Protein AF-0000000087407878 (afdb_homodimer)

Sequence (492 aa):
MLLAEFKKKALRLIDEELKVLDFSFGLPYTYVLIEGKRGKALGVAMTLPEEIQRFDNSIEEPALEAFIEKADSLNVIERSLGLAAINAVSQYYIDLGSAKWIDAVELLDGDIEKVAVIGNMPPIVRALRERGFKLYVFERNPKLWDRETLSDSLEYWLLPEVDAVMASASCMINGTLDMLLDRAKNARIFLLTGPTGQVLPEFLQGTGVTHVASMKVVNIERAILQLKLGCFKGFSDESRKYVLEIMLLAEFKKKALRLIDEELKVLDFSFGLPYTYVLIEGKRGKALGVAMTLPEEIQRFDNSIEEPALEAFIEKADSLNVIERSLGLAAINAVSQYYIDLGSAKWIDAVELLDGDIEKVAVIGNMPPIVRALRERGFKLYVFERNPKLWDRETLSDSLEYWLLPEVDAVMASASCMINGTLDMLLDRAKNARIFLLTGPTGQVLPEFLQGTGVTHVASMKVVNIERAILQLKLGCFKGFSDESRKYVLEI

Solvent-accessible surface area (backbone atoms only — not comparable to full-atom values): 25394 Å² total; per-residue (Å²): 107,69,46,53,54,46,34,54,56,46,61,70,70,60,57,92,64,54,41,58,77,47,65,33,32,28,31,59,32,20,37,23,30,33,36,40,96,91,44,71,22,66,7,34,15,58,59,58,71,90,65,53,84,64,55,53,57,89,76,86,60,92,40,57,67,57,30,28,73,24,30,61,44,90,48,48,60,40,16,28,49,4,43,3,37,42,12,11,55,19,52,62,66,58,78,68,83,76,45,38,82,63,62,74,72,69,72,62,55,89,87,55,52,34,36,34,30,40,49,71,46,63,75,59,54,51,54,42,48,75,72,65,46,46,76,46,35,22,34,79,55,71,91,66,55,57,97,71,46,37,58,52,79,51,45,72,72,49,33,52,73,23,35,28,38,45,29,43,25,52,32,64,68,76,65,43,45,64,59,50,44,63,35,30,66,66,24,80,37,27,30,30,27,42,56,40,30,32,54,41,54,78,73,39,57,93,64,66,52,37,30,34,30,20,48,47,69,69,41,58,73,59,24,51,50,21,21,44,56,22,16,44,65,55,28,53,70,27,34,45,65,34,28,36,78,80,108,70,46,52,54,46,32,55,56,44,60,70,70,59,57,92,64,53,40,58,76,47,66,33,31,29,32,56,32,20,37,23,31,34,36,42,95,91,42,72,22,65,7,34,15,57,58,60,72,89,65,52,86,64,55,53,61,88,76,85,60,90,39,57,66,57,30,26,72,25,28,63,43,91,48,48,60,40,16,29,50,4,44,2,36,42,12,12,54,19,51,61,66,57,78,67,84,79,45,38,82,63,61,75,72,71,72,62,54,90,87,55,50,34,36,34,31,39,50,73,46,62,74,60,54,52,54,42,48,75,70,66,46,47,75,46,35,22,34,79,54,71,90,67,55,56,96,72,48,37,57,52,81,50,44,72,71,49,34,52,73,22,34,26,36,44,29,42,26,52,32,63,68,76,64,42,45,64,58,51,46,64,35,30,65,65,25,79,38,28,32,31,26,43,56,40,30,32,56,40,54,78,72,38,57,91,64,66,50,37,31,34,31,21,49,46,70,69,42,58,69,59,24,52,50,20,21,44,56,22,16,44,67,54,26,53,70,28,34,45,66,34,28,38,77,80

Nearest PDB structures (foldseek):
  3npg-assembly1_D  TM=9.832E-01  e=7.902E-41  Pyrococcus horikoshii
  3npg-assembly1_B  TM=9.834E-01  e=1.257E-39  Pyrococcus horikoshii
  3l5o-assembly3_A  TM=8.062E-01  e=1.512E-14  Desulfitobacterium hafniense DCB-2
  3l5o-assembly3_B  TM=7.695E-01  e=6.918E-15  Desulfitobacterium hafniense DCB-2
  7upn-assembly1_F  TM=4.674E-01  e=5.721E+00  Visna-maedi virus

InterPro domains:
  IPR007161 Putative heavy-metal chelation domain [PF04016] (109-237)
  IPR025251 Domain of unknown function DUF4213 [PF13938] (11-90)

Foldseek 3Di:
DLLVLLLVVLVVLDDPFKWWDDWDAFAQWTWTWIAGPQGIFIFIAGDDPVLAPDDDDPQDDPTLNSLLVQCVPPHLVSVRSNLNSLLRSLLSPADCPVWDQDDPLVVDDDVFAEEEEAADDPVSVVVCVVVPHHYAYEHCDPVRDDPRYDHPVCLQPCLCPGQEYEYALNCSSVVCLLVNQVSNVNHPAYEYEEASQSHHPVSCPPSNHFKYKHKGFQPPVQLVVCRNVNHPVSNVVRIGIIMDTD/DLLVLLLVVLVVLDDPFKWWDDWDAFAQWTWTWIAGPQGIFIFIAGDDPVLAPDDDDPQDDPTLNSLLVQCVPPHLVSVRSNLNSLLRSLLSPADCPVWDQDDPLVVDDDVFAEEEEAADDPVSVVVCVVVPHHYAYEHCDPVRDDPRYDHPVCLQPCLCPGQEYEYALNCSSVVCLLVSQVSNVNHPAYEYEEASQSHHPVSCPPSNHFKYKHKGFQPPVQLVVCRNVNHPVSNVVRIGITMDTD

Secondary structure (DSSP, 8-state):
-HHHHHHHHHHHH--TT-EEEEEEE-SSEEEEEEEETTEEEEEEEE--GGG---S-----S--HHHHHHTTT-SSHHHHHHHHHHHHHHHHHH---TT-B-S-GGGG--TT--EEEEES--HHHHHHHHHTT-EEEEE-S-GGG--TTEE-GGGHHHHGGG-SEEEEEGGGGTTT-HHHHHHHTTT-SEEEEESTT--S-HHHHTTSS--EEEEEEES-HHHHHHHHHTT-HHHHHHTEEEEEEE-/-HHHHHHHHHHHH--TT-EEEEEEE-SSEEEEEEEETTEEEEEEEE--GGG---S-----S--HHHHHHTTT-SSHHHHHHHHHHHHHHHHHH---TT-B-S-GGGG--TT--EEEEES--HHHHHHHHHTT-EEEEE-S-GGG--TTEE-GGGHHHHGGG-SEEEEEGGGGTTT-HHHHHHHTTT-SEEEEESTT--S-HHHHTTSS--EEEEEEES-HHHHHHHHHTT-HHHHHHTEEEEEEE-

Radius of gyration: 24.14 Å; Cα contacts (8 Å, |Δi|>4): 1079; chains: 2; bounding box: 49×65×56 Å

Organism: NCBI:txid2598455

pLDDT: mean 95.2, std 3.76, range [79.69, 98.88]

Structure (mmCIF, N/CA/C/O backbone):
data_AF-0000000087407878-model_v1
#
loop_
_entity.id
_entity.type
_entity.pdbx_description
1 polymer 'Heavy-metal chelation domain-containing protein'
#
loop_
_atom_site.group_PDB
_atom_site.id
_atom_site.type_symbol
_atom_site.label_atom_id
_atom_site.label_alt_id
_atom_site.label_comp_id
_atom_site.label_asym_id
_atom_site.label_entity_id
_atom_site.label_seq_id
_atom_site.pdbx_PDB_ins_code
_atom_site.Cartn_x
_atom_site.Cartn_y
_atom_site.Cartn_z
_atom_site.occupancy
_atom_site.B_iso_or_equiv
_atom_site.auth_seq_id
_atom_site.auth_comp_id
_atom_site.auth_asym_id
_atom_site.auth_atom_id
_atom_site.pdbx_PDB_model_num
ATOM 1 N N . MET A 1 1 ? -3.871 -25.516 4.742 1 85.31 1 MET A N 1
ATOM 2 C CA . MET A 1 1 ? -3.701 -24.406 3.814 1 85.31 1 MET A CA 1
ATOM 3 C C . MET A 1 1 ? -2.42 -24.562 3.002 1 85.31 1 MET A C 1
ATOM 5 O O . MET A 1 1 ? -1.361 -24.859 3.559 1 85.31 1 MET A O 1
ATOM 9 N N . LEU A 1 2 ? -2.502 -24.531 1.764 1 93.56 2 LEU A N 1
ATOM 10 C CA . LEU A 1 2 ? -1.379 -24.734 0.852 1 93.56 2 LEU A CA 1
ATOM 11 C C . LEU A 1 2 ? -0.201 -23.844 1.241 1 93.56 2 LEU A C 1
ATOM 13 O O . LEU A 1 2 ? 0.955 -24.25 1.138 1 93.56 2 LEU A O 1
ATOM 17 N N . LEU A 1 3 ? -0.493 -22.688 1.82 1 95.5 3 LEU A N 1
ATOM 18 C CA . LEU A 1 3 ? 0.581 -21.766 2.193 1 95.5 3 LEU A CA 1
ATOM 19 C C . LEU A 1 3 ? 1.396 -22.344 3.354 1 95.5 3 LEU A C 1
ATOM 21 O O . LEU A 1 3 ? 2.596 -22.078 3.459 1 95.5 3 LEU A O 1
ATOM 25 N N . ALA A 1 4 ? 0.719 -23.078 4.203 1 96.56 4 ALA A N 1
ATOM 26 C CA . ALA A 1 4 ? 1.452 -23.75 5.273 1 96.56 4 ALA A CA 1
ATOM 27 C C . ALA A 1 4 ? 2.451 -24.766 4.707 1 96.56 4 ALA A C 1
ATOM 29 O O . ALA A 1 4 ? 3.557 -24.906 5.23 1 96.56 4 ALA A O 1
ATOM 30 N N . GLU A 1 5 ? 2.045 -25.438 3.678 1 97.19 5 GLU A N 1
ATOM 31 C CA . GLU A 1 5 ? 2.928 -26.391 3.02 1 97.19 5 GLU A CA 1
ATOM 32 C C . GLU A 1 5 ? 4.074 -25.688 2.301 1 97.19 5 GLU A C 1
ATOM 34 O O . GLU A 1 5 ? 5.215 -26.156 2.332 1 97.19 5 GLU A O 1
ATOM 39 N N . PHE A 1 6 ? 3.777 -24.609 1.621 1 98.12 6 PHE A N 1
ATOM 40 C CA . PHE A 1 6 ? 4.812 -23.844 0.948 1 98.12 6 PHE A CA 1
ATOM 41 C C . PHE A 1 6 ? 5.848 -23.328 1.947 1 98.12 6 PHE A C 1
ATOM 43 O O . PHE A 1 6 ? 7.047 -23.344 1.663 1 98.12 6 PHE A O 1
ATOM 50 N N . LYS A 1 7 ? 5.32 -22.875 3.105 1 98 7 LYS A N 1
ATOM 51 C CA . LYS A 1 7 ? 6.172 -22.422 4.203 1 98 7 LYS A CA 1
ATOM 52 C C . LYS A 1 7 ? 7.164 -23.516 4.605 1 98 7 LYS A C 1
ATOM 54 O O . LYS A 1 7 ? 8.367 -23.266 4.691 1 98 7 LYS A O 1
ATOM 59 N N . LYS A 1 8 ? 6.691 -24.703 4.82 1 98.06 8 LYS A N 1
ATOM 60 C CA . LYS A 1 8 ? 7.539 -25.812 5.223 1 98.06 8 LYS A CA 1
ATOM 61 C C . LYS A 1 8 ? 8.57 -26.141 4.145 1 98.06 8 LYS A C 1
ATOM 63 O O . LYS A 1 8 ? 9.75 -26.344 4.445 1 98.06 8 LYS A O 1
ATOM 68 N N . LYS A 1 9 ? 8.172 -26.188 2.941 1 98.19 9 LYS A N 1
ATOM 69 C CA . LYS A 1 9 ? 9.062 -26.516 1.832 1 98.19 9 LYS A CA 1
ATOM 70 C C . LYS A 1 9 ? 10.141 -25.438 1.659 1 98.19 9 LYS A C 1
ATOM 72 O O . LYS A 1 9 ? 11.305 -25.766 1.43 1 98.19 9 LYS A O 1
ATOM 77 N N . ALA A 1 10 ? 9.727 -24.188 1.765 1 98.38 10 ALA A N 1
ATOM 78 C CA . ALA A 1 10 ? 10.68 -23.094 1.621 1 98.38 10 ALA A CA 1
ATOM 79 C C . ALA A 1 10 ? 11.711 -23.125 2.746 1 98.38 10 ALA A C 1
ATOM 81 O O . ALA A 1 10 ? 12.898 -22.891 2.514 1 98.38 10 ALA A O 1
ATOM 82 N N . LEU A 1 11 ? 11.258 -23.375 3.975 1 98.06 11 LEU A N 1
ATOM 83 C CA . LEU A 1 11 ? 12.148 -23.406 5.125 1 98.06 11 LEU A CA 1
ATOM 84 C C . LEU A 1 11 ? 13.211 -24.484 4.965 1 98.06 11 LEU A C 1
ATOM 86 O O . LEU A 1 11 ? 14.336 -24.344 5.445 1 98.06 11 LEU A O 1
ATOM 90 N N . ARG A 1 12 ? 12.891 -25.531 4.203 1 97.5 12 ARG A N 1
ATOM 91 C CA . ARG A 1 12 ? 13.828 -26.625 3.98 1 97.5 12 ARG A CA 1
ATOM 92 C C . ARG A 1 12 ? 14.891 -26.234 2.961 1 97.5 12 ARG A C 1
ATOM 94 O O . ARG A 1 12 ? 15.969 -26.844 2.916 1 97.5 12 ARG A O 1
ATOM 101 N N . LEU A 1 13 ? 14.602 -25.266 2.211 1 96.94 13 LEU A N 1
ATOM 102 C CA . LEU A 1 13 ? 15.5 -24.891 1.122 1 96.94 13 LEU A CA 1
ATOM 103 C C . LEU A 1 13 ? 16.5 -23.828 1.578 1 96.94 13 LEU A C 1
ATOM 105 O O . LEU A 1 13 ? 17.5 -23.594 0.903 1 96.94 13 LEU A O 1
ATOM 109 N N . ILE A 1 14 ? 16.219 -23.172 2.689 1 96.12 14 ILE A N 1
ATOM 110 C CA . ILE A 1 14 ? 17.062 -22.031 3.033 1 96.12 14 ILE A CA 1
ATOM 111 C C . ILE A 1 14 ? 18.172 -22.469 3.986 1 96.12 14 ILE A C 1
ATOM 113 O O . ILE A 1 14 ? 18.016 -23.453 4.723 1 96.12 14 ILE A O 1
ATOM 117 N N . ASP A 1 15 ? 19.312 -21.875 3.844 1 90.5 15 ASP A N 1
ATOM 118 C CA . ASP A 1 15 ? 20.438 -22.078 4.758 1 90.5 15 ASP A CA 1
ATOM 119 C C . ASP A 1 15 ? 21 -20.734 5.238 1 90.5 15 ASP A C 1
ATOM 121 O O . ASP A 1 15 ? 20.422 -19.688 4.977 1 90.5 15 ASP A O 1
ATOM 125 N N . GLU A 1 16 ? 22.047 -20.781 5.996 1 86.5 16 GLU A N 1
ATOM 126 C CA . GLU A 1 16 ? 22.594 -19.594 6.652 1 86.5 16 GLU A CA 1
ATOM 127 C C . GLU A 1 16 ? 23.234 -18.656 5.641 1 86.5 16 GLU A C 1
ATOM 129 O O . GLU A 1 16 ? 23.516 -17.484 5.953 1 86.5 16 GLU A O 1
ATOM 134 N N . GLU A 1 17 ? 23.344 -19.188 4.469 1 91.38 17 GLU A N 1
ATOM 135 C CA . GLU A 1 17 ? 24.031 -18.375 3.473 1 91.38 17 GLU A CA 1
ATOM 136 C C . GLU A 1 17 ? 23.062 -17.422 2.775 1 91.38 17 GLU A C 1
ATOM 138 O O . GLU A 1 17 ? 23.484 -16.453 2.137 1 91.38 17 GLU A O 1
ATOM 143 N N . LEU A 1 18 ? 21.844 -17.703 2.828 1 95.94 18 LEU A N 1
ATOM 144 C CA . LEU A 1 18 ? 20.844 -16.828 2.229 1 95.94 18 LEU A CA 1
ATOM 145 C C . LEU A 1 18 ? 20.438 -15.719 3.197 1 95.94 18 LEU A C 1
ATOM 147 O O . LEU A 1 18 ? 20 -16 4.316 1 95.94 18 LEU A O 1
ATOM 151 N N . LYS A 1 1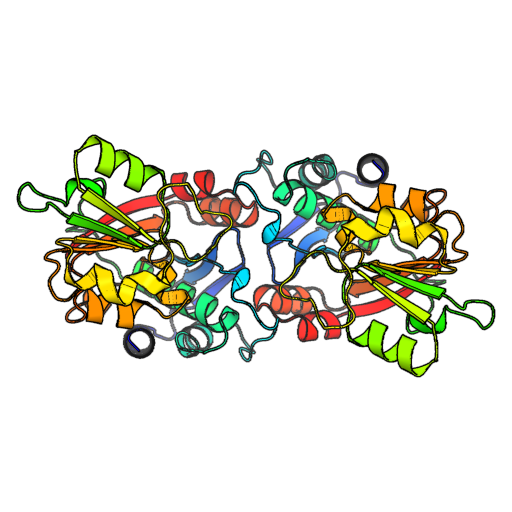9 ? 20.609 -14.469 2.775 1 97 19 LYS A N 1
ATOM 152 C CA . LYS A 1 19 ? 20.297 -13.336 3.641 1 97 19 LYS A CA 1
ATOM 153 C C . LYS A 1 19 ? 19.375 -12.344 2.938 1 97 19 LYS A C 1
ATOM 155 O O . LYS A 1 19 ? 19.453 -12.18 1.718 1 97 19 LYS A O 1
ATOM 160 N N . VAL A 1 20 ? 18.578 -11.68 3.709 1 98.31 20 VAL A N 1
ATOM 161 C CA . VAL A 1 20 ? 17.734 -10.609 3.191 1 98.31 20 VAL A CA 1
ATOM 162 C C . VAL A 1 20 ? 18.562 -9.336 3.014 1 98.31 20 VAL A C 1
ATOM 164 O O . VAL A 1 20 ? 19.203 -8.867 3.957 1 98.31 20 VAL A O 1
ATOM 167 N N . LEU A 1 21 ? 18.562 -8.781 1.853 1 97.94 21 LEU A N 1
ATOM 168 C CA . LEU A 1 21 ? 19.312 -7.562 1.557 1 97.94 21 LEU A CA 1
ATOM 169 C C . LEU A 1 21 ? 18.406 -6.34 1.649 1 97.94 21 LEU A C 1
ATOM 171 O O . LEU A 1 21 ? 18.859 -5.246 1.987 1 97.94 21 LEU A O 1
ATOM 175 N N . ASP A 1 22 ? 17.219 -6.496 1.256 1 97.69 22 ASP A N 1
ATOM 176 C CA . ASP A 1 22 ? 16.25 -5.41 1.216 1 97.69 22 ASP A CA 1
ATOM 177 C C . ASP A 1 22 ? 14.82 -5.949 1.168 1 97.69 22 ASP A C 1
ATOM 179 O O . ASP A 1 22 ? 14.602 -7.09 0.76 1 97.69 22 ASP A O 1
ATOM 183 N N . PHE A 1 23 ? 13.953 -5.246 1.677 1 98.25 23 PHE A N 1
ATOM 184 C CA . PHE A 1 23 ? 12.531 -5.551 1.581 1 98.25 23 PHE A CA 1
ATOM 185 C C . PHE A 1 23 ? 11.695 -4.297 1.801 1 98.25 23 PHE A C 1
ATOM 187 O O . PHE A 1 23 ? 12.164 -3.324 2.391 1 98.25 23 PHE A O 1
ATOM 194 N N . SER A 1 24 ? 10.492 -4.238 1.286 1 97.12 24 SER A N 1
ATOM 195 C CA . SER A 1 24 ? 9.555 -3.154 1.529 1 97.12 24 SER A CA 1
ATOM 196 C C . SER A 1 24 ? 8.219 -3.418 0.839 1 97.12 24 SER A C 1
ATOM 198 O O . SER A 1 24 ? 8.016 -4.48 0.246 1 97.12 24 SER A O 1
ATOM 200 N N . PHE A 1 25 ? 7.418 -2.418 1.151 1 94.38 25 PHE A N 1
ATOM 201 C CA . PHE A 1 25 ? 6.191 -2.365 0.364 1 94.38 25 PHE A CA 1
ATOM 202 C C . PHE A 1 25 ? 6.371 -1.462 -0.852 1 94.38 25 PHE A C 1
ATOM 204 O O . PHE A 1 25 ? 6.867 -0.339 -0.731 1 94.38 25 PHE A O 1
ATOM 211 N N . GLY A 1 26 ? 6.316 -2.004 -2.061 1 93.31 26 GLY A N 1
ATOM 212 C CA . GLY A 1 26 ? 6.16 -1.257 -3.299 1 93.31 26 GLY A CA 1
ATOM 213 C C . GLY A 1 26 ? 4.723 -1.201 -3.785 1 93.31 26 GLY A C 1
ATOM 214 O O . GLY A 1 26 ? 3.797 -1.515 -3.037 1 93.31 26 GLY A O 1
ATOM 215 N N . LEU A 1 27 ? 4.566 -0.52 -4.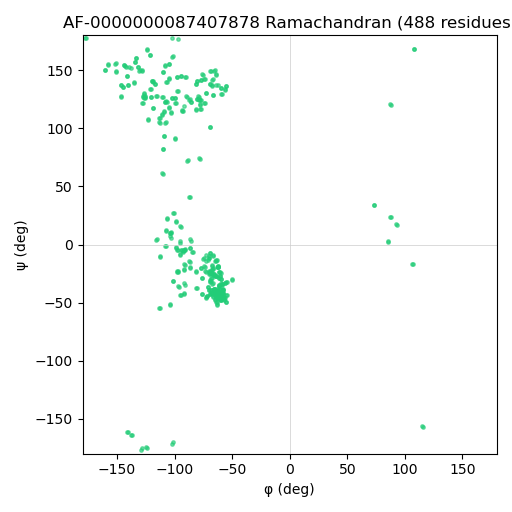812 1 93.94 27 LEU A N 1
ATOM 216 C CA . LEU A 1 27 ? 3.266 -0.517 -5.469 1 93.94 27 LEU A CA 1
ATOM 217 C C . LEU A 1 27 ? 3.375 -1.055 -6.895 1 93.94 27 LEU A C 1
ATOM 219 O O . LEU A 1 27 ? 4.227 -0.608 -7.668 1 93.94 27 LEU A O 1
ATOM 223 N N . PRO A 1 28 ? 2.676 -2.182 -7.133 1 95.94 28 PRO A N 1
ATOM 224 C CA . PRO A 1 28 ? 1.644 -2.762 -6.273 1 95.94 28 PRO A CA 1
ATOM 225 C C . PRO A 1 28 ? 2.141 -3.975 -5.492 1 95.94 28 PRO A C 1
ATOM 227 O O . PRO A 1 28 ? 1.353 -4.648 -4.824 1 95.94 28 PRO A O 1
ATOM 230 N N . TYR A 1 29 ? 3.449 -4.207 -5.539 1 97.81 29 TYR A N 1
ATOM 231 C CA . TYR A 1 29 ? 3.922 -5.453 -4.949 1 97.81 29 TYR A CA 1
ATOM 232 C C . TYR A 1 29 ? 4.844 -5.18 -3.766 1 97.81 29 TYR A C 1
ATOM 234 O O . TYR A 1 29 ? 5.672 -4.27 -3.814 1 97.81 29 TYR A O 1
ATOM 242 N N . THR A 1 30 ? 4.648 -5.969 -2.74 1 98.19 30 THR A N 1
ATOM 243 C CA . THR A 1 30 ? 5.652 -6.176 -1.703 1 98.19 30 THR A CA 1
ATOM 244 C C . THR A 1 30 ? 6.84 -6.965 -2.25 1 98.19 30 THR A C 1
ATOM 246 O O . THR A 1 30 ? 6.664 -7.902 -3.027 1 98.19 30 THR A O 1
ATOM 249 N N . TYR A 1 31 ? 8.086 -6.535 -1.861 1 98.62 31 TYR A N 1
ATOM 250 C CA . TYR A 1 31 ? 9.219 -7.281 -2.395 1 98.62 31 TYR A CA 1
ATOM 251 C C . TYR A 1 31 ? 10.195 -7.664 -1.285 1 98.62 31 TYR A C 1
ATOM 253 O O . TYR A 1 31 ? 10.258 -6.992 -0.253 1 98.62 31 TYR A O 1
ATOM 261 N N . VAL A 1 32 ? 10.859 -8.75 -1.436 1 98.75 32 VAL A N 1
ATOM 262 C CA . VAL A 1 32 ? 11.977 -9.219 -0.626 1 98.75 32 VAL A CA 1
ATOM 263 C C . VAL A 1 32 ? 13.156 -9.57 -1.53 1 98.75 32 VAL A C 1
ATOM 265 O O . VAL A 1 32 ? 13.008 -10.328 -2.492 1 98.75 32 VAL A O 1
ATOM 268 N N . LEU A 1 33 ? 14.266 -8.945 -1.312 1 98.81 33 LEU A N 1
ATOM 269 C CA . LEU A 1 33 ? 15.508 -9.227 -2.023 1 98.81 33 LEU A CA 1
ATOM 270 C C . LEU A 1 33 ? 16.453 -10.062 -1.164 1 98.81 33 LEU A C 1
ATOM 272 O O . LEU A 1 33 ? 16.766 -9.688 -0.03 1 98.81 33 LEU A O 1
ATOM 276 N N . ILE A 1 34 ? 16.906 -11.18 -1.69 1 98.62 34 ILE A N 1
ATOM 277 C CA . ILE A 1 34 ? 17.828 -12.031 -0.944 1 98.62 34 ILE A CA 1
ATOM 278 C C . ILE A 1 34 ? 19.125 -12.203 -1.738 1 98.62 34 ILE A C 1
ATOM 280 O O . ILE A 1 34 ? 19.172 -11.906 -2.934 1 98.62 34 ILE A O 1
ATOM 284 N N . GLU A 1 35 ? 20.125 -12.625 -1.062 1 98.44 35 GLU A N 1
ATOM 285 C CA . GLU A 1 35 ? 21.406 -12.914 -1.674 1 98.44 35 GLU A CA 1
ATOM 286 C C . GLU A 1 35 ? 22.047 -14.172 -1.074 1 98.44 35 GLU A C 1
ATOM 288 O O . GLU A 1 35 ? 21.953 -14.391 0.135 1 98.44 35 GLU A O 1
ATOM 293 N N . GLY A 1 36 ? 22.609 -15 -1.918 1 97 36 GLY A N 1
ATOM 294 C CA . GLY A 1 36 ? 23.391 -16.172 -1.548 1 97 36 GLY A CA 1
ATOM 295 C C . GLY A 1 36 ? 24.594 -16.391 -2.432 1 97 36 GLY A C 1
ATOM 296 O O . GLY A 1 36 ? 25.094 -15.445 -3.053 1 97 36 GLY A O 1
ATOM 297 N N . LYS A 1 37 ? 25.125 -17.562 -2.441 1 95.62 37 LYS A N 1
ATOM 298 C CA . LYS A 1 37 ? 26.328 -17.891 -3.18 1 95.62 37 LYS A CA 1
ATOM 299 C C . LYS A 1 37 ? 26.109 -17.781 -4.688 1 95.62 37 LYS A C 1
ATOM 301 O O . LYS A 1 37 ? 27.031 -17.469 -5.441 1 95.62 37 LYS A O 1
ATOM 306 N N . ARG A 1 38 ? 24.875 -17.953 -5.078 1 93.88 38 ARG A N 1
ATOM 307 C CA . ARG A 1 38 ? 24.562 -17.984 -6.504 1 93.88 38 ARG A CA 1
ATOM 308 C C . ARG A 1 38 ? 24.109 -16.609 -6.996 1 93.88 38 ARG A C 1
ATOM 310 O O . ARG A 1 38 ? 23.766 -16.453 -8.172 1 93.88 38 ARG A O 1
ATOM 317 N N . GLY A 1 39 ? 24.141 -15.648 -6.094 1 96.56 39 GLY A N 1
ATOM 318 C CA . GLY A 1 39 ? 23.734 -14.312 -6.488 1 96.56 39 GLY A CA 1
ATOM 319 C C . GLY A 1 39 ? 22.484 -13.836 -5.77 1 96.56 39 GLY A C 1
ATOM 320 O O . GLY A 1 39 ? 22.219 -14.227 -4.629 1 96.56 39 GLY A O 1
ATOM 321 N N . LYS A 1 40 ? 21.797 -12.859 -6.441 1 98.12 40 LYS A N 1
ATOM 322 C CA . LYS A 1 40 ? 20.609 -12.234 -5.84 1 98.12 40 LYS A CA 1
ATOM 323 C C . LYS A 1 40 ? 19.328 -12.742 -6.492 1 98.12 40 LYS A C 1
ATOM 325 O O . LYS A 1 40 ? 19.344 -13.188 -7.641 1 98.12 40 LYS A O 1
ATOM 330 N N . ALA A 1 41 ? 18.266 -12.672 -5.773 1 98.19 41 ALA A N 1
ATOM 331 C CA . ALA A 1 41 ? 16.938 -12.984 -6.289 1 98.19 41 ALA A CA 1
ATOM 332 C C . ALA A 1 41 ? 15.867 -12.109 -5.629 1 98.19 41 ALA A C 1
ATOM 334 O O . ALA A 1 41 ? 15.922 -11.859 -4.422 1 98.19 41 ALA A O 1
ATOM 335 N N . LEU A 1 42 ? 14.984 -11.656 -6.43 1 98.75 42 LEU A N 1
ATOM 336 C CA . LEU A 1 42 ? 13.891 -10.805 -5.969 1 98.75 42 LEU A CA 1
ATOM 337 C C . LEU A 1 42 ? 12.562 -11.562 -6.004 1 98.75 42 LEU A C 1
ATOM 339 O O . LEU A 1 42 ? 12.195 -12.141 -7.031 1 98.75 42 LEU A O 1
ATOM 343 N N . GLY A 1 43 ? 11.938 -11.633 -4.848 1 98.75 43 GLY A N 1
ATOM 344 C CA . GLY A 1 43 ? 10.57 -12.125 -4.773 1 98.75 43 GLY A CA 1
ATOM 345 C C . GLY A 1 43 ? 9.547 -11.023 -4.562 1 98.75 43 GLY A C 1
ATOM 346 O O . GLY A 1 43 ? 9.805 -10.07 -3.824 1 98.75 43 GLY A O 1
ATOM 347 N N . VAL A 1 44 ? 8.344 -11.18 -5.223 1 98.75 44 VAL A N 1
ATOM 348 C CA . VAL A 1 44 ? 7.301 -10.172 -5.055 1 98.75 44 VAL A CA 1
ATOM 349 C C . VAL A 1 44 ? 5.973 -10.85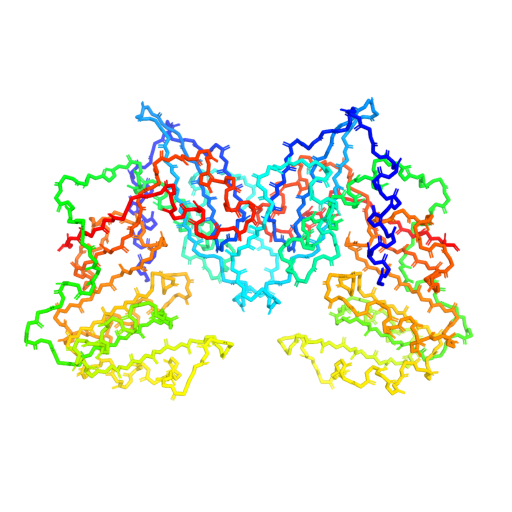9 -4.75 1 98.75 44 VAL A C 1
ATOM 351 O O . VAL A 1 44 ? 5.77 -12.023 -5.105 1 98.75 44 VAL A O 1
ATOM 354 N N . ALA A 1 45 ? 5.137 -10.18 -4.074 1 98.62 45 ALA A N 1
ATOM 355 C CA . ALA A 1 45 ? 3.748 -10.539 -3.783 1 98.62 45 ALA A CA 1
ATOM 356 C C . ALA A 1 45 ? 2.859 -9.297 -3.752 1 98.62 45 ALA A C 1
ATOM 358 O O . ALA A 1 45 ? 3.248 -8.266 -3.203 1 98.62 45 ALA A O 1
ATOM 359 N N . MET A 1 46 ? 1.768 -9.453 -4.359 1 97.5 46 MET A N 1
ATOM 360 C CA . MET A 1 46 ? 0.89 -8.289 -4.43 1 97.5 46 MET A CA 1
ATOM 361 C C . MET A 1 46 ? 0.505 -7.816 -3.031 1 97.5 46 MET A C 1
ATOM 363 O O . MET A 1 46 ? 0.208 -8.633 -2.154 1 97.5 46 MET A O 1
ATOM 367 N N . THR A 1 47 ? 0.585 -6.492 -2.836 1 95.81 47 THR A N 1
ATOM 368 C CA . THR A 1 47 ? 0.053 -5.879 -1.625 1 95.81 47 THR A CA 1
ATOM 369 C C . THR A 1 47 ? -1.456 -5.688 -1.733 1 95.81 47 THR A C 1
ATOM 371 O O . THR A 1 47 ? -1.948 -5.137 -2.721 1 95.81 47 THR A O 1
ATOM 374 N N . LEU A 1 48 ? -2.244 -6.207 -0.787 1 93.44 48 LEU A N 1
ATOM 375 C CA . LEU A 1 48 ? -3.695 -6.059 -0.764 1 93.44 48 LEU A CA 1
ATOM 376 C C . LEU A 1 48 ? -4.129 -5.145 0.378 1 93.44 48 LEU A C 1
ATOM 378 O O . LEU A 1 48 ? -4.57 -5.621 1.426 1 93.44 48 LEU A O 1
ATOM 382 N N . PRO A 1 49 ? -4.051 -3.857 0.109 1 90.5 49 PRO A N 1
ATOM 383 C CA . PRO A 1 49 ? -4.332 -2.918 1.197 1 90.5 49 PRO A CA 1
ATOM 384 C C . PRO A 1 49 ? -5.754 -3.047 1.738 1 90.5 49 PRO A C 1
ATOM 386 O O . PRO A 1 49 ? -5.992 -2.799 2.924 1 90.5 49 PRO A O 1
ATOM 389 N N . GLU A 1 50 ? -6.68 -3.465 0.907 1 87.44 50 GLU A N 1
ATOM 390 C CA . GLU A 1 50 ? -8.078 -3.568 1.302 1 87.44 50 GLU A CA 1
ATOM 391 C C . GLU A 1 50 ? -8.281 -4.668 2.34 1 87.44 50 GLU A C 1
ATOM 393 O O . GLU A 1 50 ? -9.305 -4.703 3.027 1 87.44 50 GLU A O 1
ATOM 398 N N . GLU A 1 51 ? -7.285 -5.527 2.395 1 89.5 51 GLU A N 1
ATOM 399 C CA . GLU A 1 51 ? -7.391 -6.645 3.328 1 89.5 51 GLU A CA 1
ATOM 400 C C . GLU A 1 51 ? -6.715 -6.32 4.656 1 89.5 51 GLU A C 1
ATOM 402 O O . GLU A 1 51 ? -6.809 -7.094 5.613 1 89.5 51 GLU A O 1
ATOM 407 N N . ILE A 1 52 ? -6.102 -5.223 4.723 1 91.19 52 ILE A N 1
ATOM 408 C CA . ILE A 1 52 ? -5.379 -4.867 5.941 1 91.19 52 ILE A CA 1
ATOM 409 C C . ILE A 1 52 ? -6.363 -4.387 7.004 1 91.19 52 ILE A C 1
ATOM 411 O O . ILE A 1 52 ? -7.082 -3.406 6.797 1 91.19 52 ILE A O 1
ATOM 415 N N . GLN A 1 53 ? -6.379 -5.07 8.094 1 84 53 GLN A N 1
ATOM 416 C CA . GLN A 1 53 ? -7.266 -4.707 9.195 1 84 53 GLN A CA 1
ATOM 417 C C . GLN A 1 53 ? -6.566 -3.766 10.172 1 84 53 GLN A C 1
ATOM 419 O O . GLN A 1 53 ? -7.168 -2.809 10.656 1 84 53 GLN A O 1
ATOM 424 N N . ARG A 1 54 ? -5.336 -4.043 10.469 1 88.5 54 ARG A N 1
ATOM 425 C CA . ARG A 1 54 ? -4.496 -3.258 11.367 1 88.5 54 ARG A CA 1
ATOM 426 C C . ARG A 1 54 ? -3.066 -3.176 10.852 1 88.5 54 ARG A C 1
ATOM 428 O O . ARG A 1 54 ? -2.549 -4.141 10.289 1 88.5 54 ARG A O 1
ATOM 435 N N . PHE A 1 55 ? -2.543 -2.062 11.109 1 93.94 55 PHE A N 1
ATOM 436 C CA . PHE A 1 55 ? -1.147 -1.887 10.727 1 93.94 55 PHE A CA 1
ATOM 437 C C . PHE A 1 55 ? -0.217 -2.34 11.852 1 93.94 55 PHE A C 1
ATOM 439 O O . PHE A 1 55 ? 0.44 -1.516 12.484 1 93.94 55 PHE A O 1
ATOM 446 N N . ASP A 1 56 ? -0.156 -3.623 12.008 1 93.31 56 ASP A N 1
ATOM 447 C CA . ASP A 1 56 ? 0.694 -4.262 13.008 1 93.31 56 ASP A CA 1
ATOM 448 C C . ASP A 1 56 ? 1.262 -5.578 12.484 1 93.31 56 ASP A C 1
ATOM 450 O O . ASP A 1 56 ? 0.798 -6.105 11.477 1 93.31 56 ASP A O 1
ATOM 454 N N . ASN A 1 57 ? 2.338 -5.965 12.992 1 92.75 57 ASN A N 1
ATOM 455 C CA . ASN A 1 57 ? 2.961 -7.242 12.656 1 92.75 57 ASN A CA 1
ATOM 456 C C . ASN A 1 57 ? 3.789 -7.781 13.82 1 92.75 57 ASN A C 1
ATOM 458 O O . ASN A 1 57 ? 4.215 -7.023 14.688 1 92.75 57 ASN A O 1
ATOM 462 N N . SER A 1 58 ? 4.004 -9.07 13.898 1 94.44 58 SER A N 1
ATOM 463 C CA . SER A 1 58 ? 4.723 -9.703 15.008 1 94.44 58 SER A CA 1
ATOM 464 C C . SER A 1 58 ? 6.172 -9.977 14.633 1 94.44 58 SER A C 1
ATOM 466 O O . SER A 1 58 ? 6.941 -10.5 15.445 1 94.44 58 SER A O 1
ATOM 468 N N . ILE A 1 59 ? 6.523 -9.672 13.406 1 94.19 59 ILE A N 1
ATOM 469 C CA . ILE A 1 59 ? 7.898 -9.883 12.961 1 94.19 59 ILE A CA 1
ATOM 470 C C . ILE A 1 59 ? 8.805 -8.82 13.578 1 94.19 59 ILE A C 1
ATOM 472 O O . ILE A 1 59 ? 8.617 -7.625 13.352 1 94.19 59 ILE A O 1
ATOM 476 N N . GLU A 1 60 ? 9.773 -9.164 14.281 1 87.12 60 GLU A N 1
ATOM 477 C CA . GLU A 1 60 ? 10.633 -8.227 15 1 87.12 60 GLU A CA 1
ATOM 478 C C . GLU A 1 60 ? 11.883 -7.887 14.188 1 87.12 60 GLU A C 1
ATOM 480 O O . GLU A 1 60 ? 12.312 -6.734 14.148 1 87.12 60 GLU A O 1
ATOM 485 N N . GLU A 1 61 ? 12.477 -8.984 13.57 1 89.12 61 GLU A N 1
ATOM 486 C CA . GLU A 1 61 ? 13.68 -8.805 12.773 1 89.12 61 GLU A CA 1
ATOM 487 C C . GLU A 1 61 ? 13.461 -9.242 11.328 1 89.12 61 GLU A C 1
ATOM 489 O O . GLU A 1 61 ? 12.82 -10.258 11.07 1 89.12 61 GLU A O 1
ATOM 494 N N . PRO A 1 62 ? 14.039 -8.461 10.492 1 92.81 62 PRO A N 1
ATOM 495 C CA . PRO A 1 62 ? 13.867 -8.805 9.078 1 92.81 62 PRO A CA 1
ATOM 496 C C . PRO A 1 62 ? 14.773 -9.961 8.641 1 92.81 62 PRO A C 1
ATOM 498 O O . PRO A 1 62 ? 15.719 -9.75 7.883 1 92.81 62 PRO A O 1
ATOM 501 N N . ALA A 1 63 ? 14.492 -11.125 9.016 1 95.62 63 ALA A N 1
ATOM 502 C CA . ALA A 1 63 ? 15.203 -12.336 8.617 1 95.62 63 ALA A CA 1
ATOM 503 C C . ALA A 1 63 ? 14.344 -13.195 7.688 1 95.62 63 ALA A C 1
ATOM 505 O O . ALA A 1 63 ? 13.117 -13.211 7.805 1 95.62 63 ALA A O 1
ATOM 506 N N . LEU A 1 64 ? 15.141 -13.844 6.84 1 98 64 LEU A N 1
ATOM 507 C CA . LEU A 1 64 ? 14.461 -14.664 5.836 1 98 64 LEU A CA 1
ATOM 508 C C . LEU A 1 64 ? 13.539 -15.688 6.496 1 98 64 LEU A C 1
ATOM 510 O O . LEU A 1 64 ? 12.367 -15.797 6.133 1 98 64 LEU A O 1
ATOM 514 N N . GLU A 1 65 ? 14.016 -16.375 7.504 1 97.69 65 GLU A N 1
ATOM 515 C CA . GLU A 1 65 ? 13.242 -17.375 8.219 1 97.69 65 GLU A CA 1
ATOM 516 C C . GLU A 1 65 ? 12.023 -16.75 8.906 1 97.69 65 GLU A C 1
ATOM 518 O O . GLU A 1 65 ? 10.938 -17.328 8.898 1 97.69 65 GLU A O 1
ATOM 523 N N . ALA A 1 66 ? 12.211 -15.609 9.492 1 97.62 66 ALA A N 1
ATOM 524 C CA . ALA A 1 66 ? 11.133 -14.914 10.188 1 97.62 66 ALA A CA 1
ATOM 525 C C . ALA A 1 66 ? 10 -14.562 9.227 1 97.62 66 ALA A C 1
ATOM 527 O O . ALA A 1 66 ? 8.82 -14.688 9.57 1 97.62 66 ALA A O 1
ATOM 528 N N . PHE A 1 67 ? 10.352 -14.094 8.055 1 98.44 67 PHE A N 1
ATOM 529 C CA . PHE A 1 67 ? 9.344 -13.781 7.047 1 98.44 67 PHE A CA 1
ATOM 530 C C . PHE A 1 67 ? 8.586 -15.039 6.629 1 98.44 67 PHE A C 1
ATOM 532 O O . PHE A 1 67 ? 7.359 -15.086 6.691 1 98.44 67 PHE A O 1
ATOM 539 N N . ILE A 1 68 ? 9.312 -16.078 6.266 1 98.56 68 ILE A N 1
ATOM 540 C CA . ILE A 1 68 ? 8.711 -17.297 5.727 1 98.56 68 ILE A CA 1
ATOM 541 C C . ILE A 1 68 ? 7.789 -17.922 6.766 1 98.56 68 ILE A C 1
ATOM 543 O O . ILE A 1 68 ? 6.711 -18.422 6.43 1 98.56 68 ILE A O 1
ATOM 547 N N . GLU A 1 69 ? 8.133 -17.828 8.008 1 98.06 69 GLU A N 1
ATOM 548 C CA . GLU A 1 69 ? 7.344 -18.406 9.094 1 98.06 69 GLU A CA 1
ATOM 549 C C . GLU A 1 69 ? 5.961 -17.766 9.18 1 98.06 69 GLU A C 1
ATOM 551 O O . GLU A 1 69 ? 5.027 -18.359 9.727 1 98.06 69 GLU A O 1
ATOM 556 N N . LYS A 1 70 ? 5.84 -16.609 8.602 1 97.94 70 LYS A N 1
ATOM 557 C CA . LYS A 1 70 ? 4.578 -15.883 8.719 1 97.94 70 LYS A CA 1
ATOM 558 C C . LYS A 1 70 ? 3.758 -15.992 7.438 1 97.94 70 LYS A C 1
ATOM 560 O O . LYS A 1 70 ? 2.71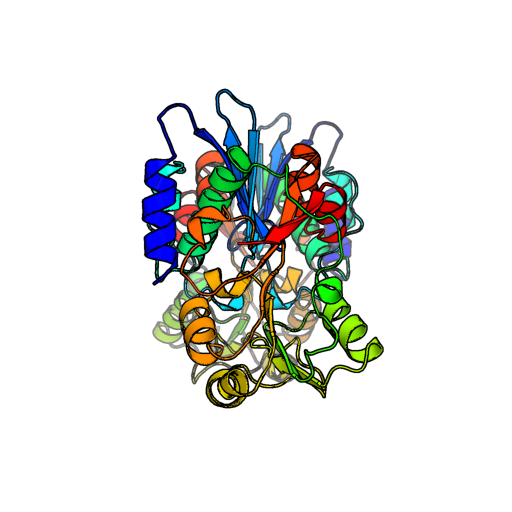7 -15.352 7.297 1 97.94 70 LYS A O 1
ATOM 565 N N . ALA A 1 71 ? 4.152 -16.844 6.535 1 97.62 71 ALA A N 1
ATOM 566 C CA . ALA A 1 71 ? 3.521 -16.938 5.219 1 97.62 71 ALA A CA 1
ATOM 567 C C . ALA A 1 71 ? 2.068 -17.391 5.34 1 97.62 71 ALA A C 1
ATOM 569 O O . ALA A 1 71 ? 1.246 -17.094 4.469 1 97.62 71 ALA A O 1
ATOM 570 N N . ASP A 1 72 ? 1.736 -18.125 6.363 1 96.38 72 ASP A N 1
ATOM 571 C CA . ASP A 1 72 ? 0.368 -18.594 6.531 1 96.38 72 ASP A CA 1
ATOM 572 C C . ASP A 1 72 ? -0.343 -17.844 7.656 1 96.38 72 ASP A C 1
ATOM 574 O O . ASP A 1 72 ? -1.298 -18.359 8.242 1 96.38 72 ASP A O 1
ATOM 578 N N . SER A 1 73 ? 0.128 -16.656 7.977 1 96.25 73 SER A N 1
ATOM 579 C CA . SER A 1 73 ? -0.478 -15.82 9.008 1 96.25 73 SER A CA 1
ATOM 580 C C . SER A 1 73 ? -1.846 -15.312 8.57 1 96.25 73 SER A C 1
ATOM 582 O O . SER A 1 73 ? -2.094 -15.133 7.375 1 96.25 73 SER A O 1
ATOM 584 N N . LEU A 1 74 ? -2.748 -15.102 9.547 1 94.5 74 LEU A N 1
ATOM 585 C CA . LEU A 1 74 ? -4.023 -14.445 9.266 1 94.5 74 LEU A CA 1
ATOM 586 C C . LEU A 1 74 ? -3.83 -12.953 9.039 1 94.5 74 LEU A C 1
ATOM 588 O O . LEU A 1 74 ? -4.711 -12.289 8.484 1 94.5 74 LEU A O 1
ATOM 592 N N . ASN A 1 75 ? -2.709 -12.43 9.5 1 95.31 75 ASN A N 1
ATOM 593 C CA . ASN A 1 75 ? 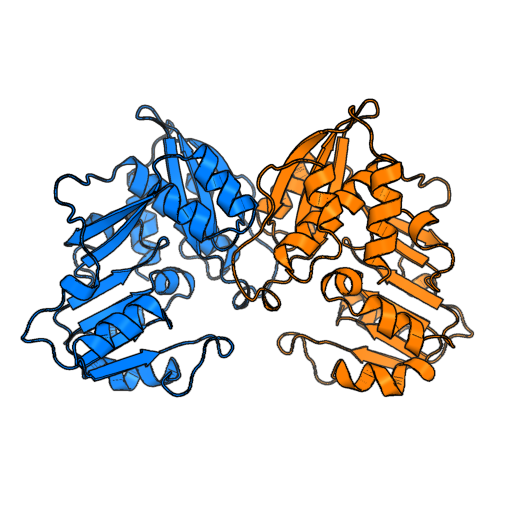-2.34 -11.039 9.242 1 95.31 75 ASN A CA 1
ATOM 594 C C . ASN A 1 75 ? -1.815 -10.852 7.82 1 95.31 75 ASN A C 1
ATOM 596 O O . ASN A 1 75 ? -0.73 -11.336 7.484 1 95.31 75 ASN A O 1
ATOM 600 N N . VAL A 1 76 ? -2.516 -10.07 7.012 1 96.06 76 VAL A N 1
ATOM 601 C CA . VAL A 1 76 ? -2.232 -9.984 5.582 1 96.06 76 VAL A CA 1
ATOM 602 C C . VAL A 1 76 ? -0.876 -9.32 5.363 1 96.06 76 VAL A C 1
ATOM 604 O O . VAL A 1 76 ? -0.182 -9.617 4.387 1 96.06 76 VAL A O 1
ATOM 607 N N . ILE A 1 77 ? -0.461 -8.445 6.266 1 97.25 77 ILE A N 1
ATOM 608 C CA . ILE A 1 77 ? 0.852 -7.816 6.16 1 97.25 77 ILE A CA 1
ATOM 609 C C . ILE A 1 77 ? 1.943 -8.875 6.301 1 97.25 77 ILE A C 1
ATOM 611 O O . ILE A 1 77 ? 2.854 -8.953 5.473 1 97.25 77 ILE A O 1
ATOM 615 N N . GLU A 1 78 ? 1.788 -9.695 7.305 1 97.56 78 GLU A N 1
ATOM 616 C CA . GLU A 1 78 ? 2.727 -10.789 7.531 1 97.56 78 GLU A CA 1
ATOM 617 C C . GLU A 1 78 ? 2.715 -11.781 6.371 1 97.56 78 GLU A C 1
ATOM 619 O O . GLU A 1 78 ? 3.771 -12.195 5.895 1 97.56 78 GLU A O 1
ATOM 624 N N . ARG A 1 79 ? 1.539 -12.102 5.91 1 97.5 79 ARG A N 1
ATOM 625 C CA . ARG A 1 79 ? 1.387 -13.062 4.82 1 97.5 79 ARG A CA 1
ATOM 626 C C . ARG A 1 79 ? 2.023 -12.539 3.539 1 97.5 79 ARG A C 1
ATOM 628 O O . ARG A 1 79 ? 2.646 -13.297 2.793 1 97.5 79 ARG A O 1
ATOM 635 N N . SER A 1 80 ? 1.864 -11.25 3.26 1 98 80 SER A N 1
ATOM 636 C CA . SER A 1 80 ? 2.449 -10.633 2.07 1 98 80 SER A CA 1
ATOM 637 C C . SER A 1 80 ? 3.973 -10.695 2.111 1 98 80 SER A C 1
ATOM 639 O O . SER A 1 80 ? 4.613 -11.086 1.132 1 98 80 SER A O 1
ATOM 641 N N . LEU A 1 81 ? 4.547 -10.352 3.26 1 98.31 81 LEU A N 1
ATOM 642 C CA . LEU A 1 81 ? 5.996 -10.422 3.422 1 98.31 81 LEU A CA 1
ATOM 643 C C . LEU A 1 81 ? 6.484 -11.859 3.352 1 98.31 81 LEU A C 1
ATOM 645 O O . LEU A 1 81 ? 7.508 -12.148 2.729 1 98.31 81 LEU A O 1
ATOM 649 N N . GLY A 1 82 ? 5.754 -12.727 3.994 1 98.44 82 GLY A N 1
ATOM 650 C CA . GLY A 1 82 ? 6.098 -14.141 3.971 1 98.44 82 GLY A CA 1
ATOM 651 C C . GLY A 1 82 ? 6.105 -14.727 2.574 1 98.44 82 GLY A C 1
ATOM 652 O O . GLY A 1 82 ? 7.051 -15.422 2.193 1 98.44 82 GLY A O 1
ATOM 653 N N . LEU A 1 83 ? 5.039 -14.438 1.805 1 98.62 83 LEU A N 1
ATOM 654 C CA . LEU A 1 83 ? 4.957 -14.984 0.454 1 98.62 83 LEU A CA 1
ATOM 655 C C . LEU A 1 83 ? 6.02 -14.359 -0.447 1 98.62 83 LEU A C 1
ATOM 657 O O . LEU A 1 83 ? 6.594 -15.039 -1.299 1 98.62 83 LEU A O 1
ATOM 661 N N . ALA A 1 84 ? 6.27 -13.062 -0.297 1 98.81 84 ALA A N 1
ATOM 662 C CA . ALA A 1 84 ? 7.355 -12.445 -1.053 1 98.81 84 ALA A CA 1
ATOM 663 C C . ALA A 1 84 ? 8.688 -13.133 -0.767 1 98.81 84 ALA A C 1
ATOM 665 O O . ALA A 1 84 ? 9.5 -13.328 -1.675 1 98.81 84 ALA A O 1
ATOM 666 N N . ALA A 1 85 ? 8.898 -13.5 0.477 1 98.81 85 ALA A N 1
ATOM 667 C CA . ALA A 1 85 ? 10.125 -14.188 0.865 1 98.81 85 ALA A CA 1
ATOM 668 C C . ALA A 1 85 ? 10.188 -15.578 0.237 1 98.81 85 ALA A C 1
ATOM 670 O O . ALA A 1 85 ? 11.234 -15.984 -0.278 1 98.81 85 ALA A O 1
ATOM 671 N N . ILE A 1 86 ? 9.102 -16.281 0.287 1 98.81 86 ILE A N 1
ATOM 672 C CA . ILE A 1 86 ? 9.031 -17.594 -0.351 1 98.81 86 ILE A CA 1
ATOM 673 C C . ILE A 1 86 ? 9.328 -17.453 -1.844 1 98.81 86 ILE A C 1
ATOM 675 O O . ILE A 1 86 ? 10.062 -18.266 -2.414 1 98.81 86 ILE A O 1
ATOM 679 N N . ASN A 1 87 ? 8.773 -16.438 -2.439 1 98.88 87 ASN A N 1
ATOM 680 C CA . ASN A 1 87 ? 9 -16.188 -3.861 1 98.88 87 ASN A CA 1
ATOM 681 C C . ASN A 1 87 ? 10.461 -15.852 -4.148 1 98.88 87 ASN A C 1
ATOM 683 O O . ASN A 1 87 ? 11.008 -16.266 -5.168 1 98.88 87 ASN A O 1
ATOM 687 N N . ALA A 1 88 ? 11.086 -15.094 -3.248 1 98.75 88 ALA A N 1
ATOM 688 C CA . ALA A 1 88 ? 12.508 -14.805 -3.408 1 98.75 88 ALA A CA 1
ATOM 689 C C . ALA A 1 88 ? 13.328 -16.094 -3.408 1 98.75 88 ALA A C 1
ATOM 691 O O . ALA A 1 88 ? 14.188 -16.281 -4.27 1 98.75 88 ALA A O 1
ATOM 692 N N . VAL A 1 89 ? 13.039 -16.969 -2.467 1 98.56 89 VAL A N 1
ATOM 693 C CA . VAL A 1 89 ? 13.727 -18.25 -2.385 1 98.56 89 VAL A CA 1
ATOM 694 C C . VAL A 1 89 ? 13.453 -19.062 -3.648 1 98.56 89 VAL A C 1
ATOM 696 O O . VAL A 1 89 ? 14.359 -19.672 -4.211 1 98.56 89 VAL A O 1
ATOM 699 N N . SER A 1 90 ? 12.211 -19.062 -4.078 1 98.62 90 SER A N 1
ATOM 700 C CA . SER A 1 90 ? 11.812 -19.797 -5.27 1 98.62 90 SER A CA 1
ATOM 701 C C . SER A 1 90 ? 12.562 -19.312 -6.504 1 98.62 90 SER A C 1
ATOM 703 O O . SER A 1 90 ? 13.094 -20.109 -7.273 1 98.62 90 SER A O 1
ATOM 705 N N . GLN A 1 91 ? 12.664 -17.984 -6.625 1 98.06 91 GLN A N 1
ATOM 706 C CA . GLN A 1 91 ? 13.32 -17.406 -7.789 1 98.06 91 GLN A CA 1
ATOM 707 C C . GLN A 1 91 ? 14.828 -17.594 -7.723 1 98.06 91 GLN A C 1
ATOM 709 O O . GLN A 1 91 ? 15.508 -17.609 -8.758 1 98.06 91 GLN A O 1
ATOM 714 N N . TYR A 1 92 ? 15.328 -17.781 -6.5 1 97.69 92 TYR A N 1
ATOM 715 C CA . TYR A 1 92 ? 16.75 -18.062 -6.301 1 97.69 92 TYR A CA 1
ATOM 716 C C . TYR A 1 92 ? 17.109 -19.453 -6.832 1 97.69 92 TYR A C 1
ATOM 718 O O . TYR A 1 92 ? 18.188 -19.641 -7.395 1 97.69 92 TYR A O 1
ATOM 726 N N . TYR A 1 93 ? 16.156 -20.406 -6.793 1 97.31 93 TYR A N 1
ATOM 727 C CA . TYR A 1 93 ? 16.469 -21.797 -7.102 1 97.31 93 TYR A CA 1
ATOM 728 C C . TYR A 1 93 ? 15.797 -22.234 -8.398 1 97.31 93 TYR A C 1
ATOM 730 O O . TYR A 1 93 ? 16.109 -23.312 -8.93 1 97.31 93 TYR A O 1
ATOM 738 N N . ILE A 1 94 ? 14.906 -21.469 -8.953 1 97.12 94 ILE A N 1
ATOM 739 C CA . ILE A 1 94 ? 14.047 -21.906 -10.055 1 97.12 94 ILE A CA 1
ATOM 740 C C . ILE A 1 94 ? 14.906 -22.25 -11.273 1 97.12 94 ILE A C 1
ATOM 742 O O . ILE A 1 94 ? 15.898 -21.578 -11.547 1 97.12 94 ILE A O 1
ATOM 746 N N . ASP A 1 95 ? 14.578 -23.328 -11.914 1 95.56 95 ASP A N 1
ATOM 747 C CA . ASP A 1 95 ? 15.125 -23.734 -13.211 1 95.56 95 ASP A CA 1
ATOM 748 C C . ASP A 1 95 ? 14.133 -23.469 -14.336 1 95.56 95 ASP A C 1
ATOM 750 O O . ASP A 1 95 ? 13.086 -24.109 -14.414 1 95.56 95 ASP A O 1
ATOM 754 N N . LEU A 1 96 ? 14.492 -22.531 -15.227 1 95.12 96 LEU A N 1
ATOM 755 C CA . LEU A 1 96 ? 13.57 -22.125 -16.281 1 95.12 96 LEU A CA 1
ATOM 756 C C . LEU A 1 96 ? 13.906 -22.844 -17.594 1 95.12 96 LEU A C 1
ATOM 758 O O . LEU A 1 96 ? 13.539 -22.359 -18.672 1 95.12 96 LEU A O 1
ATOM 762 N N . GLY A 1 97 ? 14.617 -23.922 -17.469 1 93.25 97 GLY A N 1
ATOM 763 C CA . GLY A 1 97 ? 15.016 -24.656 -18.656 1 93.25 97 GLY A CA 1
ATOM 764 C C . GLY A 1 97 ? 13.844 -25.141 -19.469 1 93.25 97 GLY A C 1
ATOM 765 O O . GLY A 1 97 ? 13.898 -25.172 -20.703 1 93.25 97 GLY A O 1
ATOM 766 N N . SER A 1 98 ? 12.758 -25.469 -18.859 1 92.69 98 SER A N 1
ATOM 767 C CA . SER A 1 98 ? 11.594 -26.016 -19.562 1 92.69 98 SER A CA 1
ATOM 768 C C . SER A 1 98 ? 10.5 -24.969 -19.719 1 92.69 98 SER A C 1
ATOM 770 O O . SER A 1 98 ? 9.375 -25.297 -20.109 1 92.69 98 SER A O 1
ATOM 772 N N . ALA A 1 99 ? 10.805 -23.812 -19.375 1 93.5 99 ALA A N 1
ATOM 773 C CA . ALA A 1 99 ? 9.805 -22.75 -19.422 1 93.5 99 ALA A CA 1
ATOM 774 C C . ALA A 1 99 ? 9.414 -22.422 -20.859 1 93.5 99 ALA A C 1
ATOM 776 O O . ALA A 1 99 ? 10.242 -22.516 -21.766 1 93.5 99 ALA A O 1
ATOM 777 N N . LYS A 1 100 ? 8.164 -22.172 -21 1 90.81 100 LYS A N 1
ATOM 778 C CA . LYS A 1 100 ? 7.672 -21.609 -22.25 1 90.81 100 LYS A CA 1
ATOM 779 C C . LYS A 1 100 ? 7.512 -20.094 -22.156 1 90.81 100 LYS A C 1
ATOM 781 O O . LYS A 1 100 ? 7.121 -19.578 -21.125 1 90.81 100 LYS A O 1
ATOM 786 N N . TRP A 1 101 ? 7.797 -19.469 -23.219 1 86.94 101 TRP A N 1
ATOM 787 C CA . TRP A 1 101 ? 7.742 -18.016 -23.281 1 86.94 101 TRP A CA 1
ATOM 788 C C . TRP A 1 101 ? 6.586 -17.547 -24.156 1 86.94 101 TRP A C 1
ATOM 790 O O . TRP A 1 101 ? 6.797 -16.906 -25.188 1 86.94 101 TRP A O 1
ATOM 800 N N . ILE A 1 102 ? 5.414 -17.938 -23.703 1 83.88 102 ILE A N 1
ATOM 801 C CA . ILE A 1 102 ? 4.176 -17.656 -24.422 1 83.88 102 ILE A CA 1
ATOM 802 C C . ILE A 1 102 ? 3.211 -16.906 -23.5 1 83.88 102 ILE A C 1
ATOM 804 O O . ILE A 1 102 ? 3.449 -16.781 -22.297 1 83.88 102 ILE A O 1
ATOM 808 N N . ASP A 1 103 ? 2.174 -16.406 -24.188 1 84.62 103 ASP A N 1
ATOM 809 C CA . ASP A 1 103 ? 1.084 -15.828 -23.406 1 84.62 103 ASP A CA 1
ATOM 810 C C . ASP A 1 103 ? 0.244 -16.922 -22.75 1 84.62 103 ASP A C 1
ATOM 812 O O . ASP A 1 103 ? -0.025 -17.953 -23.359 1 84.62 103 ASP A O 1
ATOM 816 N N . ALA A 1 104 ? -0.17 -16.672 -21.609 1 83.06 104 ALA A N 1
ATOM 817 C CA . ALA A 1 104 ? -0.929 -17.641 -20.812 1 83.06 104 ALA A CA 1
ATOM 818 C C . ALA A 1 104 ? -2.156 -18.125 -21.578 1 83.06 104 ALA A C 1
ATOM 820 O O . ALA A 1 104 ? -2.545 -19.297 -21.453 1 83.06 104 ALA A O 1
ATOM 821 N N . VAL A 1 105 ? -2.744 -17.297 -22.391 1 86.31 105 VAL A N 1
ATOM 822 C CA . VAL A 1 105 ? -3.982 -17.625 -23.094 1 86.31 105 VAL A CA 1
ATOM 823 C C . VAL A 1 105 ? -3.715 -18.688 -24.156 1 86.31 105 VAL A C 1
ATOM 825 O O . VAL A 1 105 ? -4.625 -19.406 -24.562 1 86.31 105 VAL A O 1
ATOM 828 N N . GLU A 1 106 ? -2.518 -18.766 -24.594 1 88.25 106 GLU A N 1
ATOM 829 C CA . GLU A 1 106 ? -2.139 -19.719 -25.625 1 88.25 106 GLU A CA 1
ATOM 830 C C . GLU A 1 106 ? -2.131 -21.141 -25.094 1 88.25 106 GLU A C 1
ATOM 832 O O . GLU A 1 106 ? -2.094 -22.094 -25.875 1 88.25 106 GLU A O 1
ATOM 837 N N . LEU A 1 107 ? -2.178 -21.266 -23.844 1 89.81 107 LEU A N 1
ATOM 838 C CA . LEU A 1 107 ? -2.199 -22.578 -23.219 1 89.81 107 LEU A CA 1
ATOM 839 C C . LEU A 1 107 ? -3.531 -23.281 -23.469 1 89.81 107 LEU A C 1
ATOM 841 O O . LEU A 1 107 ? -3.625 -24.5 -23.344 1 89.81 107 LEU A O 1
ATOM 845 N N . LEU A 1 108 ? -4.566 -22.469 -23.703 1 90.88 108 LEU A N 1
ATOM 846 C CA . LEU A 1 108 ? -5.902 -23.047 -23.875 1 90.88 108 LEU A CA 1
ATOM 847 C C . LEU A 1 108 ? -6.078 -23.594 -25.281 1 90.88 108 LEU A C 1
ATOM 849 O O . LEU A 1 108 ? -5.715 -22.938 -26.266 1 90.88 108 LEU A O 1
ATOM 853 N N . ASP A 1 109 ? -6.496 -24.844 -25.328 1 84.12 109 ASP A N 1
ATOM 854 C CA . ASP A 1 109 ? -6.641 -25.516 -26.609 1 84.12 109 ASP A CA 1
ATOM 855 C C . ASP A 1 109 ? -8.102 -25.562 -27.047 1 84.12 109 ASP A C 1
ATOM 857 O O . ASP A 1 109 ? -8.961 -24.938 -26.422 1 84.12 109 ASP A O 1
ATOM 861 N N . GLY A 1 110 ? -8.211 -26.328 -28.062 1 79.94 110 GLY A N 1
ATOM 862 C CA . GLY A 1 110 ? -9.5 -26.297 -28.734 1 79.94 110 GLY A CA 1
ATOM 863 C C . GLY A 1 110 ? -10.578 -27.047 -27.969 1 79.94 110 GLY A C 1
ATOM 864 O O . GLY A 1 110 ? -11.766 -26.906 -28.266 1 79.94 110 GLY A O 1
ATOM 865 N N . ASP A 1 111 ? -10.273 -27.828 -26.969 1 89.31 111 ASP A N 1
ATOM 866 C CA . ASP A 1 111 ? -11.305 -28.578 -26.25 1 89.31 111 ASP A CA 1
ATOM 867 C C . ASP A 1 111 ? -11.828 -27.766 -25.062 1 89.31 111 ASP A C 1
ATOM 869 O O . ASP A 1 111 ? -12.781 -28.188 -24.406 1 89.31 111 ASP A O 1
ATOM 873 N N . ILE A 1 112 ? -11.297 -26.656 -24.797 1 94.38 112 ILE A N 1
ATOM 874 C CA . ILE A 1 112 ? -11.734 -25.766 -23.719 1 94.38 112 ILE A CA 1
ATOM 875 C C . ILE A 1 112 ? -12.836 -24.844 -24.234 1 94.38 112 ILE A C 1
ATOM 877 O O . ILE A 1 112 ? -12.68 -24.203 -25.281 1 94.38 112 ILE A O 1
ATOM 881 N N . GLU A 1 113 ? -13.922 -24.859 -23.594 1 93.5 113 GLU A N 1
ATOM 882 C CA . GLU A 1 113 ? -15.039 -24.016 -23.984 1 93.5 113 GLU A CA 1
ATOM 883 C C . GLU A 1 113 ? -15.32 -22.938 -22.938 1 93.5 113 GLU A C 1
ATOM 885 O O . GLU A 1 113 ? -15.391 -21.75 -23.266 1 93.5 113 GLU A O 1
ATOM 890 N N . LYS A 1 114 ? -15.516 -23.328 -21.688 1 96.81 114 LYS A N 1
ATOM 891 C CA . LYS A 1 114 ? -15.836 -22.438 -20.578 1 96.81 114 LYS A CA 1
ATOM 892 C C . LYS A 1 114 ? -14.594 -22.141 -19.75 1 96.81 114 LYS A C 1
ATOM 894 O O . LYS A 1 114 ? -13.93 -23.047 -19.266 1 96.81 114 LYS A O 1
ATOM 899 N N . VAL A 1 115 ? -14.273 -20.859 -19.547 1 97.75 115 VAL A N 1
ATOM 900 C CA . VAL A 1 115 ? -13.086 -20.438 -18.828 1 97.75 115 VAL A CA 1
ATOM 901 C C . VAL A 1 115 ? -13.477 -19.484 -17.703 1 97.75 115 VAL A C 1
ATOM 903 O O . VAL A 1 115 ? -14.281 -18.562 -17.906 1 97.75 115 VAL A O 1
ATOM 906 N N . ALA A 1 116 ? -13.008 -19.719 -16.516 1 98.38 116 ALA A N 1
ATOM 907 C CA . ALA A 1 116 ? -13.148 -18.781 -15.398 1 98.38 116 ALA A CA 1
ATOM 908 C C . ALA A 1 116 ? -11.883 -17.953 -15.227 1 98.38 116 ALA A C 1
ATOM 910 O O . ALA A 1 116 ? -10.773 -18.484 -15.266 1 98.38 116 ALA A O 1
ATOM 911 N N . VAL A 1 117 ? -12.016 -16.688 -15.102 1 98 117 VAL A N 1
ATOM 912 C CA . VAL A 1 117 ? -10.938 -15.773 -14.766 1 98 117 VAL A CA 1
ATOM 913 C C . VAL A 1 117 ? -11.133 -15.234 -13.352 1 98 117 VAL A C 1
ATOM 915 O O . VAL A 1 117 ? -12.133 -14.562 -13.07 1 98 117 VAL A O 1
ATOM 918 N N . ILE A 1 118 ? -10.188 -15.602 -12.438 1 98.06 118 ILE A N 1
ATOM 919 C CA . ILE A 1 118 ? -10.234 -15.141 -11.047 1 98.06 118 ILE A CA 1
ATOM 920 C C . ILE A 1 118 ? -9.391 -13.883 -10.891 1 98.06 118 ILE A C 1
ATOM 922 O O . ILE A 1 118 ? -8.164 -13.953 -10.859 1 98.06 118 ILE A O 1
ATOM 926 N N . GLY A 1 119 ? -10 -12.773 -10.578 1 96.06 119 GLY A N 1
ATOM 927 C CA . GLY A 1 119 ? -9.375 -11.469 -10.703 1 96.06 119 GLY A CA 1
ATOM 928 C C . GLY A 1 119 ? -9.562 -10.852 -12.078 1 96.06 119 GLY A C 1
ATOM 929 O O . GLY A 1 119 ? -9.203 -11.453 -13.094 1 96.06 119 GLY A O 1
ATOM 930 N N . ASN A 1 120 ? -10.195 -9.703 -12.102 1 94.12 120 ASN A N 1
ATOM 931 C CA . ASN A 1 120 ? -10.414 -9.039 -13.383 1 94.12 120 ASN A CA 1
ATOM 932 C C . ASN A 1 120 ? -9.109 -8.516 -13.977 1 94.12 120 ASN A C 1
ATOM 934 O O . ASN A 1 120 ? -8.648 -7.438 -13.609 1 94.12 120 ASN A O 1
ATOM 938 N N . MET A 1 121 ? -8.555 -9.234 -14.93 1 93.44 121 MET A N 1
ATOM 939 C CA . MET A 1 121 ? -7.363 -8.891 -15.695 1 93.44 121 MET A CA 1
ATOM 940 C C . MET A 1 121 ? -7.727 -8.547 -17.141 1 93.44 121 MET A C 1
ATOM 942 O O . MET A 1 121 ? -7.738 -9.422 -18 1 93.44 121 MET A O 1
ATOM 946 N N . PRO A 1 122 ? -7.91 -7.34 -17.359 1 91.31 122 PRO A N 1
ATOM 947 C CA . PRO A 1 122 ? -8.508 -6.91 -18.641 1 91.31 122 PRO A CA 1
ATOM 948 C C . PRO A 1 122 ? -7.75 -7.434 -19.844 1 91.31 122 PRO A C 1
ATOM 950 O O . PRO A 1 122 ? -8.367 -7.906 -20.812 1 91.31 122 PRO A O 1
ATOM 953 N N . PRO A 1 123 ? -6.387 -7.402 -19.844 1 89.75 123 PRO A N 1
ATOM 954 C CA . PRO A 1 123 ? -5.691 -7.926 -21.031 1 89.75 123 PRO A CA 1
ATOM 955 C C . PRO A 1 123 ? -5.992 -9.398 -21.281 1 89.75 123 PRO A C 1
ATOM 957 O O . PRO A 1 123 ? -6.141 -9.812 -22.438 1 89.75 123 PRO A O 1
ATOM 960 N N . ILE A 1 124 ? -6.082 -10.164 -20.266 1 92.94 124 ILE A N 1
ATOM 961 C CA . ILE A 1 124 ? -6.359 -11.594 -20.391 1 92.94 124 ILE A CA 1
ATOM 962 C C . ILE A 1 124 ? -7.812 -11.805 -20.812 1 92.94 124 ILE A C 1
ATOM 964 O O . ILE A 1 124 ? -8.102 -12.602 -21.703 1 92.94 124 ILE A O 1
ATOM 968 N N . VAL A 1 125 ? -8.719 -11.086 -20.188 1 95.12 125 VAL A N 1
ATOM 969 C CA . VAL A 1 125 ? -10.141 -11.195 -20.484 1 95.12 125 VAL A CA 1
ATOM 970 C C . VAL A 1 125 ? -10.406 -10.844 -21.938 1 95.12 125 VAL A C 1
ATOM 972 O O . VAL A 1 125 ? -11.117 -11.562 -22.641 1 95.12 125 VAL A O 1
ATOM 975 N N . ARG A 1 126 ? -9.805 -9.773 -22.391 1 94.44 126 ARG A N 1
ATOM 976 C CA . ARG A 1 126 ? -9.969 -9.344 -23.781 1 94.44 126 ARG A CA 1
ATOM 977 C C . ARG A 1 126 ? -9.461 -10.406 -24.75 1 94.44 126 ARG A C 1
ATOM 979 O O . ARG A 1 126 ? -10.133 -10.727 -25.734 1 94.44 126 ARG A O 1
ATOM 986 N N . ALA A 1 127 ? -8.32 -10.922 -24.484 1 93.62 127 ALA A N 1
ATOM 987 C CA . ALA A 1 127 ? -7.715 -11.938 -25.359 1 93.62 127 ALA A CA 1
ATOM 988 C C . ALA A 1 127 ? -8.586 -13.188 -25.422 1 93.62 127 ALA A C 1
ATOM 990 O O . ALA A 1 127 ? -8.75 -13.773 -26.5 1 93.62 127 ALA A O 1
ATOM 991 N N . LEU A 1 128 ? -9.133 -13.586 -24.344 1 94.69 128 LEU A N 1
ATOM 992 C CA . LEU A 1 128 ? -9.977 -14.773 -24.297 1 94.69 128 LEU A CA 1
ATOM 993 C C . LEU A 1 128 ? -11.273 -14.555 -25.047 1 94.69 128 LEU A C 1
ATOM 995 O O . LEU A 1 128 ? -11.742 -15.438 -25.766 1 94.69 128 LEU A O 1
ATOM 999 N N . ARG A 1 129 ? -11.82 -13.422 -24.875 1 93.75 129 ARG A N 1
ATOM 1000 C CA . ARG A 1 129 ? -13.055 -13.094 -25.578 1 93.75 129 ARG A CA 1
ATOM 1001 C C . ARG A 1 129 ? -12.836 -13.07 -27.094 1 93.75 129 ARG A C 1
ATOM 1003 O O . ARG A 1 129 ? -13.672 -13.562 -27.844 1 93.75 129 ARG A O 1
ATOM 1010 N N . GLU A 1 130 ? -11.75 -12.477 -27.453 1 94 130 GLU A N 1
ATOM 1011 C CA . GLU A 1 130 ? -11.406 -12.398 -28.875 1 94 130 GLU A CA 1
ATOM 1012 C C . GLU A 1 130 ? -11.25 -13.789 -29.469 1 94 130 GLU A C 1
ATOM 1014 O O . GLU A 1 130 ? -11.508 -13.984 -30.672 1 94 130 GLU A O 1
ATOM 1019 N N . ARG A 1 131 ? -10.961 -14.75 -28.672 1 93.19 131 ARG A N 1
ATOM 1020 C CA . ARG A 1 131 ? -10.766 -16.125 -29.141 1 93.19 131 ARG A CA 1
ATOM 1021 C C . ARG A 1 131 ? -12.062 -16.906 -29.062 1 93.19 131 ARG A C 1
ATOM 1023 O O . ARG A 1 131 ? -12.109 -18.078 -29.469 1 93.19 131 ARG A O 1
ATOM 1030 N N . GLY A 1 132 ? -13.078 -16.344 -28.531 1 92.62 132 GLY A N 1
ATOM 1031 C CA . GLY A 1 132 ? -14.414 -16.922 -28.594 1 92.62 132 GLY A CA 1
ATOM 1032 C C . GLY A 1 132 ? -14.742 -17.812 -27.406 1 92.62 132 GLY A C 1
ATOM 1033 O O . GLY A 1 132 ? -15.695 -18.578 -27.438 1 92.62 132 GLY A O 1
ATOM 1034 N N . PHE A 1 133 ? -14.047 -17.719 -26.344 1 95 133 PHE A N 1
ATOM 1035 C CA . PHE A 1 133 ? -14.32 -18.516 -25.156 1 95 133 PHE A CA 1
ATOM 1036 C C . PHE A 1 133 ? -15.531 -17.969 -24.406 1 95 133 PHE A C 1
ATOM 1038 O O . PHE A 1 133 ? -15.766 -16.75 -24.406 1 95 133 PHE A O 1
ATOM 1045 N N . LYS A 1 134 ? -16.312 -18.844 -23.781 1 95.5 134 LYS A N 1
ATOM 1046 C CA . LYS A 1 134 ? -17.297 -18.438 -22.781 1 95.5 134 LYS A CA 1
ATOM 1047 C C . LYS A 1 134 ? -16.625 -18.141 -21.438 1 95.5 134 LYS A C 1
ATOM 1049 O O . LYS A 1 134 ? -15.992 -19.016 -20.844 1 95.5 134 LYS A O 1
ATOM 1054 N N . LEU A 1 135 ? -16.844 -16.969 -20.953 1 96.56 135 LEU A N 1
ATOM 1055 C CA . LEU A 1 135 ? -16.047 -16.547 -19.812 1 96.56 135 LEU A CA 1
ATOM 1056 C C . LEU A 1 135 ? -16.922 -16.266 -18.594 1 96.56 135 LEU A C 1
ATOM 1058 O O . LEU A 1 135 ? -18.031 -15.742 -18.734 1 96.56 135 LEU A O 1
ATOM 1062 N N . TYR A 1 136 ? -16.453 -16.656 -17.438 1 97.5 136 TYR A N 1
ATOM 1063 C CA . TYR A 1 136 ? -16.844 -16.141 -16.141 1 97.5 136 TYR A CA 1
ATOM 1064 C C . TYR A 1 136 ? -15.711 -15.352 -15.5 1 97.5 136 TYR A C 1
ATOM 1066 O O . TYR A 1 136 ? -14.672 -15.914 -15.156 1 97.5 136 TYR A O 1
ATOM 1074 N N . VAL A 1 137 ? -15.883 -14.062 -15.375 1 98 137 VAL A N 1
ATOM 1075 C CA . VAL A 1 137 ? -14.859 -13.203 -14.781 1 98 137 VAL A CA 1
ATOM 1076 C C . VAL A 1 137 ? -15.281 -12.805 -13.367 1 98 137 VAL A C 1
ATOM 1078 O O . VAL A 1 137 ? -16.297 -12.133 -13.18 1 98 137 VAL A O 1
ATOM 1081 N N . PHE A 1 138 ? -14.469 -13.211 -12.359 1 97.19 138 PHE A N 1
ATOM 1082 C CA . PHE A 1 138 ? -14.781 -12.93 -10.969 1 97.19 138 PHE A CA 1
ATOM 1083 C C . PHE A 1 138 ? -13.859 -11.852 -10.414 1 97.19 138 PHE A C 1
ATOM 1085 O O . PHE A 1 138 ? -12.656 -11.836 -10.711 1 97.19 138 PHE A O 1
ATOM 1092 N N . GLU A 1 139 ? -14.391 -10.945 -9.625 1 95.38 139 GLU A N 1
ATOM 1093 C CA . GLU A 1 139 ? -13.609 -9.883 -9.008 1 95.38 139 GLU A CA 1
ATOM 1094 C C . GLU A 1 139 ? -14.156 -9.531 -7.625 1 95.38 139 GLU A C 1
ATOM 1096 O O . GLU A 1 139 ? -15.352 -9.273 -7.473 1 95.38 139 GLU A O 1
ATOM 1101 N N . ARG A 1 140 ? -13.25 -9.555 -6.688 1 89.94 140 ARG A N 1
ATOM 1102 C CA . ARG A 1 140 ? -13.617 -9.281 -5.301 1 89.94 140 ARG A CA 1
ATOM 1103 C C . ARG A 1 140 ? -13.711 -7.781 -5.043 1 89.94 140 ARG A C 1
ATOM 1105 O O . ARG A 1 140 ? -14.555 -7.332 -4.266 1 89.94 140 ARG A O 1
ATOM 1112 N N . ASN A 1 141 ? -12.828 -7.039 -5.652 1 86.31 141 ASN A N 1
ATOM 1113 C CA . ASN A 1 141 ? -12.797 -5.594 -5.465 1 86.31 141 ASN A CA 1
ATOM 1114 C C . ASN A 1 141 ? -13.836 -4.895 -6.336 1 86.31 141 ASN A C 1
ATOM 1116 O O . ASN A 1 141 ? -13.68 -4.801 -7.551 1 86.31 141 ASN A O 1
ATOM 1120 N N . PRO A 1 142 ? -14.773 -4.277 -5.75 1 83.25 142 PRO A N 1
ATOM 1121 C CA . PRO A 1 142 ? -15.852 -3.67 -6.535 1 83.25 142 PRO A CA 1
ATOM 1122 C C . PRO A 1 142 ? -15.359 -2.523 -7.418 1 83.25 142 PRO A C 1
ATOM 1124 O O . PRO A 1 142 ? -15.961 -2.236 -8.453 1 83.25 142 PRO A O 1
ATOM 1127 N N . LYS A 1 143 ? -14.312 -1.917 -7.027 1 81.94 143 LYS A N 1
ATOM 1128 C CA . LYS A 1 143 ? -13.766 -0.829 -7.832 1 81.94 143 LYS A CA 1
ATOM 1129 C C . LYS A 1 143 ? -13.32 -1.328 -9.211 1 81.94 143 LYS A C 1
ATOM 1131 O O . LYS A 1 143 ? -13.188 -0.54 -10.148 1 81.94 143 LYS A O 1
ATOM 1136 N N . LEU A 1 144 ? -13.125 -2.615 -9.336 1 86.12 144 LEU A N 1
ATOM 1137 C CA . LEU A 1 144 ? -12.602 -3.195 -10.57 1 86.12 144 LEU A CA 1
ATOM 1138 C C . LEU A 1 144 ? -13.688 -3.947 -11.328 1 86.12 144 LEU A C 1
ATOM 1140 O O . LEU A 1 144 ? -13.398 -4.684 -12.273 1 86.12 144 LEU A O 1
ATOM 1144 N N . TRP A 1 145 ? -14.922 -3.748 -10.898 1 87.25 145 TRP A N 1
ATOM 1145 C CA . TRP A 1 145 ? -16.031 -4.406 -11.57 1 87.25 145 TRP A CA 1
ATOM 1146 C C . TRP A 1 145 ? -16.375 -3.705 -12.891 1 87.25 145 TRP A C 1
ATOM 1148 O O . TRP A 1 145 ? -16.203 -2.488 -13.008 1 87.25 145 TRP A O 1
ATOM 1158 N N . ASP A 1 146 ? -16.688 -4.434 -13.836 1 88.81 146 ASP A N 1
ATOM 1159 C CA . ASP A 1 146 ? -17.391 -3.941 -15.016 1 88.81 146 ASP A CA 1
ATOM 1160 C C . ASP A 1 146 ? -18.688 -4.73 -15.25 1 88.81 146 ASP A C 1
ATOM 1162 O O . ASP A 1 146 ? -19.156 -5.441 -14.359 1 88.81 146 ASP A O 1
ATOM 1166 N N . ARG A 1 147 ? -19.391 -4.48 -16.328 1 86.31 147 ARG A N 1
ATOM 1167 C CA . ARG A 1 147 ? -20.719 -5.051 -16.547 1 86.31 147 ARG A CA 1
ATOM 1168 C C . ARG A 1 147 ? -20.641 -6.562 -16.719 1 86.31 147 ARG A C 1
ATOM 1170 O O . ARG A 1 147 ? -21.656 -7.254 -16.641 1 86.31 147 ARG A O 1
ATOM 1177 N N . GLU A 1 148 ? -19.484 -7.047 -16.844 1 90.81 148 GLU A N 1
ATOM 1178 C CA . GLU A 1 148 ? -19.359 -8.469 -17.141 1 90.81 148 GLU A CA 1
ATOM 1179 C C . GLU A 1 148 ? -18.688 -9.227 -16 1 90.81 148 GLU A C 1
ATOM 1181 O O . GLU A 1 148 ? -18.375 -10.414 -16.141 1 90.81 148 GLU A O 1
ATOM 1186 N N . THR A 1 149 ? -18.422 -8.555 -14.914 1 94.62 149 THR A N 1
ATOM 1187 C CA . THR A 1 149 ? -17.766 -9.18 -13.781 1 94.62 149 THR A CA 1
ATOM 1188 C C . THR A 1 149 ? -18.781 -9.766 -12.805 1 94.62 149 THR A C 1
ATOM 1190 O O . THR A 1 149 ? -19.875 -9.219 -12.648 1 94.62 149 THR A O 1
ATOM 1193 N N . LEU A 1 150 ? -18.453 -10.82 -12.258 1 94.56 150 LEU A N 1
ATOM 1194 C CA . LEU A 1 150 ? -19.266 -11.492 -11.25 1 94.56 150 LEU A CA 1
ATOM 1195 C C . LEU A 1 150 ? -18.641 -11.367 -9.867 1 94.56 150 LEU A C 1
ATOM 1197 O O . LEU A 1 150 ? -17.422 -11.211 -9.75 1 94.56 150 LEU A O 1
ATOM 1201 N N . SER A 1 151 ? -19.484 -11.445 -8.852 1 92.69 151 SER A N 1
ATOM 1202 C CA . SER A 1 151 ? -19.016 -11.531 -7.477 1 92.69 151 SER A CA 1
ATOM 1203 C C . SER A 1 151 ? -18.234 -12.82 -7.242 1 92.69 151 SER A C 1
ATOM 1205 O O . SER A 1 151 ? -18.594 -13.875 -7.773 1 92.69 151 SER A O 1
ATOM 1207 N N . ASP A 1 152 ? -17.203 -12.672 -6.348 1 93.12 152 ASP A N 1
ATOM 1208 C CA . ASP A 1 152 ? -16.406 -13.859 -6.047 1 93.12 152 ASP A CA 1
ATOM 1209 C C . ASP A 1 152 ? -17.219 -14.867 -5.23 1 93.12 152 ASP A C 1
ATOM 1211 O O . ASP A 1 152 ? -16.859 -16.047 -5.152 1 93.12 152 ASP A O 1
ATOM 1215 N N . SER A 1 153 ? -18.406 -14.484 -4.695 1 90.25 153 SER A N 1
ATOM 1216 C CA . SER A 1 153 ? -19.281 -15.398 -3.971 1 90.25 153 SER A CA 1
ATOM 1217 C C . SER A 1 153 ? -19.859 -16.453 -4.902 1 90.25 153 SER A C 1
ATOM 1219 O O . SER A 1 153 ? -20.266 -17.531 -4.453 1 90.25 153 SER A O 1
ATOM 1221 N N . LEU A 1 154 ? -19.938 -16.125 -6.145 1 92.56 154 LEU A N 1
ATOM 1222 C CA . LEU A 1 154 ? -20.547 -17.031 -7.117 1 92.56 154 LEU A CA 1
ATOM 1223 C C . LEU A 1 154 ? -19.547 -18.062 -7.602 1 92.56 154 LEU A C 1
ATOM 1225 O O . LEU A 1 154 ? -19.906 -19.016 -8.305 1 92.56 154 LEU A O 1
ATOM 1229 N N . GLU A 1 155 ? -18.25 -17.922 -7.195 1 96 155 GLU A N 1
ATOM 1230 C CA . GLU A 1 155 ? -17.203 -18.891 -7.566 1 96 155 GLU A CA 1
ATOM 1231 C C . GLU A 1 155 ? -17.562 -20.297 -7.09 1 96 155 GLU A C 1
ATOM 1233 O O . GLU A 1 155 ? -17.328 -21.266 -7.801 1 96 155 GLU A O 1
ATOM 1238 N N . TYR A 1 156 ? -18.141 -20.344 -5.914 1 93.06 156 TYR A N 1
ATOM 1239 C CA . TYR A 1 156 ? -18.453 -21.641 -5.332 1 93.06 156 TYR A CA 1
ATOM 1240 C C . TYR A 1 156 ? -19.391 -22.438 -6.246 1 93.06 156 TYR A C 1
ATOM 1242 O O . TYR A 1 156 ? -19.219 -23.641 -6.398 1 93.06 156 TYR A O 1
ATOM 1250 N N . TRP A 1 157 ? -20.266 -21.828 -6.922 1 94.31 157 TRP A N 1
ATOM 1251 C CA . TRP A 1 157 ? -21.281 -22.484 -7.73 1 94.31 157 TRP A CA 1
ATOM 1252 C C . TRP A 1 157 ? -20.797 -22.688 -9.164 1 94.31 157 TRP A C 1
ATOM 1254 O O . TRP A 1 157 ? -21.141 -23.688 -9.805 1 94.31 157 TRP A O 1
ATOM 1264 N N . LEU A 1 158 ? -20.047 -21.812 -9.664 1 97.38 158 LEU A N 1
ATOM 1265 C CA . LEU A 1 158 ? -19.797 -21.781 -11.102 1 97.38 158 LEU A CA 1
ATOM 1266 C C . LEU A 1 158 ? -18.5 -22.484 -11.445 1 97.38 158 LEU A C 1
ATOM 1268 O O . LEU A 1 158 ? -18.328 -22.984 -12.57 1 97.38 158 LEU A O 1
ATOM 1272 N N . LEU A 1 159 ? -17.547 -22.625 -10.555 1 98.25 159 LEU A N 1
ATOM 1273 C CA . LEU A 1 159 ? -16.234 -23.156 -10.875 1 98.25 159 LEU A CA 1
ATOM 1274 C C . LEU A 1 159 ? -16.312 -24.625 -11.258 1 98.25 159 LEU A C 1
ATOM 1276 O O . LEU A 1 159 ? -15.562 -25.078 -12.125 1 98.25 159 LEU A O 1
ATOM 1280 N N . PRO A 1 160 ? -17.219 -25.406 -10.664 1 97.88 160 PRO A N 1
ATOM 1281 C CA . PRO A 1 160 ? -17.312 -26.797 -11.078 1 97.88 160 PRO A CA 1
ATOM 1282 C C . PRO A 1 160 ? -17.719 -26.969 -12.539 1 97.88 160 PRO A C 1
ATOM 1284 O O . PRO A 1 160 ? -17.547 -28.047 -13.117 1 97.88 160 PRO A O 1
ATOM 1287 N N . GLU A 1 161 ? -18.188 -25.938 -13.18 1 97.12 161 GLU A N 1
ATOM 1288 C CA . GLU A 1 161 ? -18.766 -26.016 -14.523 1 97.12 161 GLU A CA 1
ATOM 1289 C C . GLU A 1 161 ? -17.734 -25.641 -15.586 1 97.12 161 GLU A C 1
ATOM 1291 O O . GLU A 1 161 ? -18.016 -25.75 -16.781 1 97.12 161 GLU A O 1
ATOM 1296 N N . VAL A 1 162 ? -16.578 -25.234 -15.227 1 98.12 162 VAL A N 1
ATOM 1297 C CA . VAL A 1 162 ? -15.68 -24.656 -16.219 1 98.12 162 VAL A CA 1
ATOM 1298 C C . VAL A 1 162 ? -14.625 -25.688 -16.609 1 98.12 162 VAL A C 1
ATOM 1300 O O . VAL A 1 162 ? -14.344 -26.609 -15.844 1 98.12 162 VAL A O 1
ATOM 1303 N N . ASP A 1 163 ? -13.984 -25.438 -17.766 1 97.88 163 ASP A N 1
ATOM 1304 C CA . ASP A 1 163 ? -12.961 -26.328 -18.312 1 97.88 163 ASP A CA 1
ATOM 1305 C C . ASP A 1 163 ? -11.562 -25.844 -17.953 1 97.88 163 ASP A C 1
ATOM 1307 O O . ASP A 1 163 ? -10.602 -26.625 -17.969 1 97.88 163 ASP A O 1
ATOM 1311 N N . ALA A 1 164 ? -11.453 -24.609 -17.672 1 98.12 164 ALA A N 1
ATOM 1312 C CA . ALA A 1 164 ? -10.164 -24.016 -17.328 1 98.12 164 ALA A CA 1
ATOM 1313 C C . ALA A 1 164 ? -10.344 -22.828 -16.391 1 98.12 164 ALA A C 1
ATOM 1315 O O . ALA A 1 164 ? -11.375 -22.141 -16.422 1 98.12 164 ALA A O 1
ATOM 1316 N N . VAL A 1 165 ? -9.367 -22.641 -15.562 1 98.31 165 VAL A N 1
ATOM 1317 C CA . VAL A 1 165 ? -9.32 -21.516 -14.641 1 98.31 165 VAL A CA 1
ATOM 1318 C C . VAL A 1 165 ? -8.008 -20.766 -14.812 1 98.31 165 VAL A C 1
ATOM 1320 O O . VAL A 1 165 ? -6.934 -21.359 -14.828 1 98.31 165 VAL A O 1
ATOM 1323 N N . MET A 1 166 ? -8.086 -19.516 -15.031 1 97.88 166 MET A N 1
ATOM 1324 C CA . MET A 1 166 ? -6.953 -18.594 -14.953 1 97.88 166 MET A CA 1
ATOM 1325 C C . MET A 1 166 ? -7.062 -17.703 -13.719 1 97.88 166 MET A C 1
ATOM 1327 O O . MET A 1 166 ? -7.816 -16.734 -13.711 1 97.88 166 MET A O 1
ATOM 1331 N N . ALA A 1 167 ? -6.293 -18 -12.758 1 98.12 167 ALA A N 1
ATOM 1332 C CA . ALA A 1 167 ? -6.414 -17.328 -11.461 1 98.12 167 ALA A CA 1
ATOM 1333 C C . ALA A 1 167 ? -5.223 -16.406 -11.203 1 98.12 167 ALA A C 1
ATOM 1335 O O . ALA A 1 167 ? -4.07 -16.828 -11.359 1 98.12 167 ALA A O 1
ATOM 1336 N N . SER A 1 168 ? -5.547 -15.133 -10.875 1 97.56 168 SER A N 1
ATOM 1337 C CA . SER A 1 168 ? -4.477 -14.305 -10.328 1 97.56 168 SER A CA 1
ATOM 1338 C C . SER A 1 168 ? -3.832 -14.961 -9.117 1 97.56 168 SER A C 1
ATOM 1340 O O . SER A 1 168 ? -4.527 -15.461 -8.227 1 97.56 168 SER A O 1
ATOM 1342 N N . ALA A 1 169 ? -2.551 -14.922 -9.062 1 98 169 ALA A N 1
ATOM 1343 C CA . ALA A 1 169 ? -1.828 -15.594 -7.984 1 98 169 ALA A CA 1
ATOM 1344 C C . ALA A 1 169 ? -2.059 -14.883 -6.652 1 98 169 ALA A C 1
ATOM 1346 O O . ALA A 1 169 ? -1.733 -15.422 -5.594 1 98 169 ALA A O 1
ATOM 1347 N N . SER A 1 170 ? -2.697 -13.766 -6.703 1 96.94 170 SER A N 1
ATOM 1348 C CA . SER A 1 170 ? -3.033 -13.07 -5.465 1 96.94 170 SER A CA 1
ATOM 1349 C C . SER A 1 170 ? -4.008 -13.891 -4.621 1 96.94 170 SER A C 1
ATOM 1351 O O . SER A 1 170 ? -4.203 -13.609 -3.439 1 96.94 170 SER A O 1
ATOM 1353 N N . CYS A 1 171 ? -4.613 -14.914 -5.203 1 97.19 171 CYS A N 1
ATOM 1354 C CA . CYS A 1 171 ? -5.492 -15.797 -4.441 1 97.19 171 CYS A CA 1
ATOM 1355 C C . CYS A 1 171 ? -4.719 -16.516 -3.336 1 97.19 171 CYS A C 1
ATOM 1357 O O . CYS A 1 171 ? -5.316 -17 -2.373 1 97.19 171 CYS A O 1
ATOM 1359 N N . MET A 1 172 ? -3.408 -16.562 -3.459 1 96.88 172 MET A N 1
ATOM 1360 C CA . MET A 1 172 ? -2.592 -17.094 -2.371 1 96.88 172 MET A CA 1
ATOM 1361 C C . MET A 1 172 ? -2.574 -16.141 -1.186 1 96.88 172 MET A C 1
ATOM 1363 O O . MET A 1 172 ? -2.588 -16.562 -0.032 1 96.88 172 MET A O 1
ATOM 1367 N N . ILE A 1 173 ? -2.559 -14.844 -1.444 1 96.31 173 ILE A N 1
ATOM 1368 C CA . ILE A 1 173 ? -2.475 -13.82 -0.403 1 96.31 173 ILE A CA 1
ATOM 1369 C C . ILE A 1 173 ? -3.83 -13.68 0.286 1 96.31 173 ILE A C 1
ATOM 1371 O O . ILE A 1 173 ? -3.9 -13.555 1.511 1 96.31 173 ILE A O 1
ATOM 1375 N N . ASN A 1 174 ? -4.898 -13.688 -0.509 1 92.5 174 ASN A N 1
ATOM 1376 C CA . ASN A 1 174 ? -6.191 -13.469 0.13 1 92.5 174 ASN A CA 1
ATOM 1377 C C . ASN A 1 174 ? -6.789 -14.773 0.651 1 92.5 174 ASN A C 1
ATOM 1379 O O . ASN A 1 174 ? -7.898 -14.773 1.191 1 92.5 174 ASN A O 1
ATOM 1383 N N . GLY A 1 175 ? -6.098 -15.93 0.41 1 92.19 175 GLY A N 1
ATOM 1384 C CA . GLY A 1 175 ? -6.426 -17.172 1.097 1 92.19 175 GLY A CA 1
ATOM 1385 C C . GLY A 1 175 ? -7.504 -17.969 0.394 1 92.19 175 GLY A C 1
ATOM 1386 O O . GLY A 1 175 ? -8.188 -18.797 1.019 1 92.19 175 GLY A O 1
ATOM 1387 N N . THR A 1 176 ? -7.688 -17.797 -0.867 1 95.06 176 THR A N 1
ATOM 1388 C CA . THR A 1 176 ? -8.805 -18.453 -1.535 1 95.06 176 THR A CA 1
ATOM 1389 C C . THR A 1 176 ? -8.305 -19.578 -2.432 1 95.06 176 THR A C 1
ATOM 1391 O O . THR A 1 176 ? -9.102 -20.359 -2.969 1 95.06 176 THR A O 1
ATOM 1394 N N . LEU A 1 177 ? -7.023 -19.781 -2.506 1 97.19 177 LEU A N 1
ATOM 1395 C CA . LEU A 1 177 ? -6.473 -20.75 -3.439 1 97.19 177 LEU A CA 1
ATOM 1396 C C . LEU A 1 177 ? -7.031 -22.141 -3.162 1 97.19 177 LEU A C 1
ATOM 1398 O O . LEU A 1 177 ? -7.461 -22.844 -4.082 1 97.19 177 LEU A O 1
ATOM 1402 N N . ASP A 1 178 ? -7.082 -22.547 -1.923 1 96.5 178 ASP A N 1
ATOM 1403 C CA . ASP A 1 178 ? -7.57 -23.875 -1.564 1 96.5 178 ASP A CA 1
ATOM 1404 C C . ASP A 1 178 ? -9.008 -24.078 -2.031 1 96.5 178 ASP A C 1
ATOM 1406 O O . ASP A 1 178 ? -9.336 -25.094 -2.639 1 96.5 178 ASP A O 1
ATOM 1410 N N . MET A 1 179 ? -9.805 -23.125 -1.759 1 96.5 179 MET A N 1
ATOM 1411 C CA . MET A 1 179 ? -11.211 -23.188 -2.139 1 96.5 179 MET A CA 1
ATOM 1412 C C . MET A 1 179 ? -11.367 -23.234 -3.654 1 96.5 179 MET A C 1
ATOM 1414 O O . MET A 1 179 ? -12.156 -24.031 -4.18 1 96.5 179 MET A O 1
ATOM 1418 N N . LEU A 1 180 ? -10.594 -22.438 -4.359 1 98.25 180 LEU A N 1
ATOM 1419 C CA . LEU A 1 180 ? -10.656 -22.391 -5.816 1 98.25 180 LEU A CA 1
ATOM 1420 C C . LEU A 1 180 ? -10.297 -23.734 -6.414 1 98.25 180 LEU A C 1
ATOM 1422 O O . LEU A 1 180 ? -10.984 -24.234 -7.309 1 98.25 180 LEU A O 1
ATOM 1426 N N . LEU A 1 181 ? -9.242 -24.312 -5.891 1 98.06 181 LEU A N 1
ATOM 1427 C CA . LEU A 1 181 ? -8.781 -25.609 -6.391 1 98.06 181 LEU A CA 1
ATOM 1428 C C . LEU A 1 181 ? -9.805 -26.703 -6.102 1 98.06 181 LEU A C 1
ATOM 1430 O O . LEU A 1 181 ? -10.047 -27.578 -6.938 1 98.06 181 LEU A O 1
ATOM 1434 N N . ASP A 1 182 ? -10.391 -26.609 -4.961 1 97.5 182 ASP A N 1
ATOM 1435 C CA . ASP A 1 182 ? -11.406 -27.594 -4.574 1 97.5 182 ASP A CA 1
ATOM 1436 C C . ASP A 1 182 ? -12.617 -27.516 -5.5 1 97.5 182 ASP A C 1
ATOM 1438 O O . ASP A 1 182 ? -13.141 -28.547 -5.926 1 97.5 182 ASP A O 1
ATOM 1442 N N . ARG A 1 183 ? -13.008 -26.328 -5.809 1 97.56 183 ARG A N 1
ATOM 1443 C CA . ARG A 1 183 ? -14.234 -26.125 -6.574 1 97.56 183 ARG A CA 1
ATOM 1444 C C . ARG A 1 183 ? -13.984 -26.328 -8.07 1 97.56 183 ARG A C 1
ATOM 1446 O O . ARG A 1 183 ? -14.891 -26.703 -8.812 1 97.56 183 ARG A O 1
ATOM 1453 N N . ALA A 1 184 ? -12.734 -26.188 -8.547 1 97.88 184 ALA A N 1
ATOM 1454 C CA . ALA A 1 184 ? -12.406 -26.281 -9.969 1 97.88 184 ALA A CA 1
ATOM 1455 C C . ALA A 1 184 ? -11.812 -27.641 -10.305 1 97.88 184 ALA A C 1
ATOM 1457 O O . ALA A 1 184 ? -11.023 -27.766 -11.242 1 97.88 184 ALA A O 1
ATOM 1458 N N . LYS A 1 185 ? -12.117 -28.656 -9.594 1 96.5 185 LYS A N 1
ATOM 1459 C CA . LYS A 1 185 ? -11.516 -29.984 -9.742 1 96.5 185 LYS A CA 1
ATOM 1460 C C . LYS A 1 185 ? -11.781 -30.562 -11.125 1 96.5 185 LYS A C 1
ATOM 1462 O O . LYS A 1 185 ? -11.016 -31.391 -11.617 1 96.5 185 LYS A O 1
ATOM 1467 N N . ASN A 1 186 ? -12.82 -30.109 -11.781 1 96.31 186 ASN A N 1
ATOM 1468 C CA . ASN A 1 186 ? -13.172 -30.656 -13.094 1 96.31 186 ASN A CA 1
ATOM 1469 C C . ASN A 1 186 ? -12.422 -29.922 -14.211 1 96.31 186 ASN A C 1
ATOM 1471 O O . ASN A 1 186 ? -12.422 -30.375 -15.359 1 96.31 186 ASN A O 1
ATOM 1475 N N . ALA A 1 187 ? -11.836 -28.797 -13.938 1 97.62 187 ALA A N 1
ATOM 1476 C CA . ALA A 1 187 ? -11.102 -28.047 -14.953 1 97.62 187 ALA A CA 1
ATOM 1477 C C . ALA A 1 187 ? -9.844 -28.797 -15.391 1 97.62 187 ALA A C 1
ATOM 1479 O O . ALA A 1 187 ? -9.109 -29.328 -14.562 1 97.62 187 ALA A O 1
ATOM 1480 N N . ARG A 1 188 ? -9.562 -28.844 -16.609 1 96.31 188 ARG A N 1
ATOM 1481 C CA . ARG A 1 188 ? -8.391 -29.5 -17.172 1 96.31 188 ARG A CA 1
ATOM 1482 C C . ARG A 1 188 ? -7.137 -28.656 -16.953 1 96.31 188 ARG A C 1
ATOM 1484 O O . ARG A 1 188 ? -6.035 -29.203 -16.844 1 96.31 188 ARG A O 1
ATOM 1491 N N . ILE A 1 189 ? -7.391 -27.391 -16.891 1 96.81 189 ILE A N 1
ATOM 1492 C CA . ILE A 1 189 ? -6.289 -26.453 -16.703 1 96.81 189 ILE A CA 1
ATOM 1493 C C . ILE A 1 189 ? -6.59 -25.531 -15.516 1 96.81 189 ILE A C 1
ATOM 1495 O O . ILE A 1 189 ? -7.684 -24.969 -15.422 1 96.81 189 ILE A O 1
ATOM 1499 N N . PHE A 1 190 ? -5.699 -25.469 -14.633 1 98.19 190 PHE A N 1
ATOM 1500 C CA . PHE A 1 190 ? -5.66 -24.438 -13.594 1 98.19 190 PHE A CA 1
ATOM 1501 C C . PHE A 1 190 ? -4.344 -23.672 -13.633 1 98.19 190 PHE A C 1
ATOM 1503 O O . PHE A 1 190 ? -3.305 -24.203 -13.219 1 98.19 190 PHE A O 1
ATOM 1510 N N . LEU A 1 191 ? -4.438 -22.484 -14.086 1 97.75 191 LEU A N 1
ATOM 1511 C CA . LEU A 1 191 ? -3.258 -21.641 -14.266 1 97.75 191 LEU A CA 1
ATOM 1512 C C . LEU A 1 191 ? -3.197 -20.547 -13.203 1 97.75 191 LEU A C 1
ATOM 1514 O O . LEU A 1 191 ? -4.168 -19.812 -13.008 1 97.75 191 LEU A O 1
ATOM 1518 N N . LEU A 1 192 ? -2.113 -20.516 -12.469 1 97.75 192 LEU A N 1
ATOM 1519 C CA . LEU A 1 192 ? -1.801 -19.375 -11.617 1 97.75 192 LEU A CA 1
ATOM 1520 C C . LEU A 1 192 ? -0.987 -18.328 -12.383 1 97.75 192 LEU A C 1
ATOM 1522 O O . LEU A 1 192 ? 0.058 -18.656 -12.953 1 97.75 192 LEU A O 1
ATOM 1526 N N . THR A 1 193 ? -1.483 -17.094 -12.344 1 97.06 193 THR A N 1
ATOM 1527 C CA . THR A 1 193 ? -0.782 -16.125 -13.172 1 97.06 193 THR A CA 1
ATOM 1528 C C . THR A 1 193 ? -0.54 -14.828 -12.398 1 97.06 193 THR A C 1
ATOM 1530 O O . THR A 1 193 ? -1.222 -14.555 -11.414 1 97.06 193 THR A O 1
ATOM 1533 N N . GLY A 1 194 ? 0.482 -14.102 -12.891 1 96.5 194 GLY A N 1
ATOM 1534 C CA . GLY A 1 194 ? 0.863 -12.82 -12.312 1 96.5 194 GLY A CA 1
ATOM 1535 C C . GLY A 1 194 ? 2.168 -12.883 -11.539 1 96.5 194 GLY A C 1
ATOM 1536 O O . GLY A 1 194 ? 2.613 -13.969 -11.148 1 96.5 194 GLY A O 1
ATOM 1537 N N . PRO A 1 195 ? 2.672 -11.758 -11.203 1 97.44 195 PRO A N 1
ATOM 1538 C CA . PRO A 1 195 ? 3.984 -11.695 -10.555 1 97.44 195 PRO A CA 1
ATOM 1539 C C . PRO A 1 195 ? 4 -12.375 -9.188 1 97.44 195 PRO A C 1
ATOM 1541 O O . PRO A 1 195 ? 5.039 -12.883 -8.758 1 97.44 195 PRO A O 1
ATOM 1544 N N . THR A 1 196 ? 2.863 -12.43 -8.516 1 98.31 196 THR A N 1
ATOM 1545 C CA . THR A 1 196 ? 2.775 -13.086 -7.215 1 98.31 196 THR A CA 1
ATOM 1546 C C . THR A 1 196 ? 3.006 -14.586 -7.348 1 98.31 196 THR A C 1
ATOM 1548 O O . THR A 1 196 ? 3.375 -15.25 -6.379 1 98.31 196 THR A O 1
ATOM 1551 N N . GLY A 1 197 ? 2.854 -15.156 -8.484 1 98.12 197 GLY A N 1
ATOM 1552 C CA . GLY A 1 197 ? 2.934 -16.594 -8.703 1 98.12 197 GLY A CA 1
ATOM 1553 C C . GLY A 1 197 ? 4.348 -17.078 -8.969 1 98.12 197 GLY A C 1
ATOM 1554 O O . GLY A 1 197 ? 4.566 -17.922 -9.836 1 98.12 197 GLY A O 1
ATOM 1555 N N . GLN A 1 198 ? 5.316 -16.578 -8.281 1 98.25 198 GLN A N 1
ATOM 1556 C CA . GLN A 1 198 ? 6.73 -16.844 -8.531 1 98.25 198 GLN A CA 1
ATOM 1557 C C . GLN A 1 198 ? 7.184 -18.125 -7.816 1 98.25 198 GLN A C 1
ATOM 1559 O O . GLN A 1 198 ? 8.359 -18.469 -7.863 1 98.25 198 GLN A O 1
ATOM 1564 N N . VAL A 1 199 ? 6.305 -18.844 -7.156 1 97.88 199 VAL A N 1
ATOM 1565 C CA . VAL A 1 199 ? 6.648 -19.984 -6.324 1 97.88 199 VAL A CA 1
ATOM 1566 C C . VAL A 1 199 ? 7.234 -21.109 -7.191 1 97.88 199 VAL A C 1
ATOM 1568 O O . VAL A 1 199 ? 6.879 -21.234 -8.367 1 97.88 199 VAL A O 1
ATOM 1571 N N . LEU A 1 200 ? 8.125 -21.906 -6.602 1 97.81 200 LEU A N 1
ATOM 1572 C CA . LEU A 1 200 ? 8.703 -23.062 -7.289 1 97.81 200 LEU A CA 1
ATOM 1573 C C . LEU A 1 200 ? 7.609 -24 -7.777 1 97.81 200 LEU A C 1
ATOM 1575 O O . LEU A 1 200 ? 6.688 -24.344 -7.023 1 97.81 200 LEU A O 1
ATOM 1579 N N . PRO A 1 201 ? 7.758 -24.406 -9.016 1 97.12 201 PRO A N 1
ATOM 1580 C CA . PRO A 1 201 ? 6.762 -25.359 -9.523 1 97.12 201 PRO A CA 1
ATOM 1581 C C . PRO A 1 201 ? 6.664 -26.625 -8.664 1 97.12 201 PRO A C 1
ATOM 1583 O O . PRO A 1 201 ? 5.582 -27.203 -8.531 1 97.12 201 PRO A O 1
ATOM 1586 N N . GLU A 1 202 ? 7.754 -27.078 -8.078 1 96.81 202 GLU A N 1
ATOM 1587 C CA . GLU A 1 202 ? 7.789 -28.266 -7.23 1 96.81 202 GLU A CA 1
ATOM 1588 C C . GLU A 1 202 ? 6.855 -28.109 -6.031 1 96.81 202 GLU A C 1
ATOM 1590 O O . GLU A 1 202 ? 6.336 -29.109 -5.52 1 96.81 202 GLU A O 1
ATOM 1595 N N . PHE A 1 203 ? 6.66 -26.844 -5.566 1 97.81 203 PHE A N 1
ATOM 1596 C CA . PHE A 1 203 ? 5.77 -26.594 -4.438 1 97.81 203 PHE A CA 1
ATOM 1597 C C . PHE A 1 203 ? 4.32 -26.859 -4.828 1 97.81 203 PHE A C 1
ATOM 1599 O O . PHE A 1 203 ? 3.49 -27.188 -3.977 1 97.81 203 PHE A O 1
ATOM 1606 N N . LEU A 1 204 ? 4.02 -26.766 -6.09 1 97.81 204 LEU A N 1
ATOM 1607 C CA . LEU A 1 204 ? 2.643 -26.828 -6.574 1 97.81 204 LEU A CA 1
ATOM 1608 C C . LEU A 1 204 ? 2.271 -28.234 -7 1 97.81 204 LEU A C 1
ATOM 1610 O O . LEU A 1 204 ? 1.105 -28.516 -7.289 1 97.81 204 LEU A O 1
ATOM 1614 N N . GLN A 1 205 ? 3.252 -29.125 -7.051 1 97.12 205 GLN A N 1
ATOM 1615 C CA . GLN A 1 205 ? 2.979 -30.5 -7.457 1 97.12 205 GLN A CA 1
ATOM 1616 C C . GLN A 1 205 ? 1.947 -31.156 -6.539 1 97.12 205 GLN A C 1
ATOM 1618 O O . GLN A 1 205 ? 2.061 -31.078 -5.316 1 97.12 205 GLN A O 1
ATOM 1623 N N . GLY A 1 206 ? 0.939 -31.734 -7.152 1 95.62 206 GLY A N 1
ATOM 1624 C CA . GLY A 1 206 ? -0.072 -32.469 -6.398 1 95.62 206 GLY A CA 1
ATOM 1625 C C . GLY A 1 206 ? -1.179 -31.562 -5.871 1 95.62 206 GLY A C 1
ATOM 1626 O O . GLY A 1 206 ? -2.102 -32.031 -5.203 1 95.62 206 GLY A O 1
ATOM 1627 N N . THR A 1 207 ? -1.173 -30.281 -6.152 1 96.62 207 THR A N 1
ATOM 1628 C CA . THR A 1 207 ? -2.148 -29.344 -5.582 1 96.62 207 THR A CA 1
ATOM 1629 C C . THR A 1 207 ? -3.359 -29.203 -6.5 1 96.62 207 THR A C 1
ATOM 1631 O O . THR A 1 207 ? -4.414 -28.734 -6.074 1 96.62 207 THR A O 1
ATOM 1634 N N . GLY A 1 208 ? -3.201 -29.531 -7.785 1 97.25 208 GLY A N 1
ATOM 1635 C CA . GLY A 1 208 ? -4.215 -29.281 -8.797 1 97.25 208 GLY A CA 1
ATOM 1636 C C . GLY A 1 208 ? -3.859 -28.141 -9.727 1 97.25 208 GLY A C 1
ATOM 1637 O O . GLY A 1 208 ? -4.469 -27.984 -10.789 1 97.25 208 GLY A O 1
ATOM 1638 N N . VAL A 1 209 ? -2.92 -27.328 -9.328 1 98.31 209 VAL A N 1
ATOM 1639 C CA . VAL A 1 209 ? -2.398 -26.328 -10.242 1 98.31 209 VAL A CA 1
ATOM 1640 C C . VAL A 1 209 ? -1.657 -27 -11.391 1 98.31 209 VAL A C 1
ATOM 1642 O O . VAL A 1 209 ? -0.793 -27.859 -11.164 1 98.31 209 VAL A O 1
ATOM 1645 N N . THR A 1 210 ? -1.998 -26.641 -12.594 1 97.19 210 THR A N 1
ATOM 1646 C CA . THR A 1 210 ? -1.397 -27.328 -13.727 1 97.19 210 THR A CA 1
ATOM 1647 C C . THR A 1 210 ? -0.283 -26.484 -14.344 1 97.19 210 THR A C 1
ATOM 1649 O O . THR A 1 210 ? 0.653 -27.031 -14.938 1 97.19 210 THR A O 1
ATOM 1652 N N . HIS A 1 211 ? -0.425 -25.188 -14.273 1 97 211 HIS A N 1
ATOM 1653 C CA . HIS A 1 211 ? 0.554 -24.281 -14.852 1 97 211 HIS A CA 1
ATOM 1654 C C . HIS A 1 211 ? 0.739 -23.047 -13.977 1 97 211 HIS A C 1
ATOM 1656 O O . HIS A 1 211 ? -0.177 -22.641 -13.25 1 97 211 HIS A O 1
ATOM 1662 N N . VAL A 1 212 ? 1.896 -22.469 -14.07 1 97.44 212 VAL A N 1
ATOM 1663 C CA . VAL A 1 212 ? 2.16 -21.156 -13.492 1 97.44 212 VAL A CA 1
ATOM 1664 C C . VAL A 1 212 ? 2.723 -20.219 -14.57 1 97.44 212 VAL A C 1
ATOM 1666 O O . VAL A 1 212 ? 3.566 -20.625 -15.367 1 97.44 212 VAL A O 1
ATOM 1669 N N . ALA A 1 213 ? 2.143 -19.078 -14.727 1 96.62 213 ALA A N 1
ATOM 1670 C CA . ALA A 1 213 ? 2.635 -18 -15.57 1 96.62 213 ALA A CA 1
ATOM 1671 C C . ALA A 1 213 ? 3.055 -16.797 -14.727 1 96.62 213 ALA A C 1
ATOM 1673 O O . ALA A 1 213 ? 2.207 -16.062 -14.211 1 96.62 213 ALA A O 1
ATOM 1674 N N . SER A 1 214 ? 4.324 -16.609 -14.602 1 96.81 214 SER A N 1
ATOM 1675 C CA . SER A 1 214 ? 4.863 -15.555 -13.75 1 96.81 214 SER A CA 1
ATOM 1676 C C . SER A 1 214 ? 6.031 -14.844 -14.43 1 96.81 214 SER A C 1
ATOM 1678 O O . SER A 1 214 ? 6.109 -14.797 -15.664 1 96.81 214 SER A O 1
ATOM 1680 N N . MET A 1 215 ? 6.781 -14.109 -13.609 1 95.25 215 MET A N 1
ATOM 1681 C CA . MET A 1 215 ? 7.863 -13.328 -14.203 1 95.25 215 MET A CA 1
ATOM 1682 C C . MET A 1 215 ? 9.148 -13.461 -13.391 1 95.25 215 MET A C 1
ATOM 1684 O O . MET A 1 215 ? 9.102 -13.508 -12.164 1 95.25 215 MET A O 1
ATOM 1688 N N . LYS A 1 216 ? 10.227 -13.57 -14.117 1 96.12 216 LYS A N 1
ATOM 1689 C CA . LYS A 1 216 ? 11.562 -13.523 -13.523 1 96.12 216 LYS A CA 1
ATOM 1690 C C . LYS A 1 216 ? 12.18 -12.141 -13.68 1 96.12 216 LYS A C 1
ATOM 1692 O O . LYS A 1 216 ? 12.336 -11.641 -14.797 1 96.12 216 LYS A O 1
ATOM 1697 N N . VAL A 1 217 ? 12.523 -11.547 -12.562 1 97.38 217 VAL A N 1
ATOM 1698 C CA . VAL A 1 217 ? 13.141 -10.227 -12.602 1 97.38 217 VAL A CA 1
ATOM 1699 C C . VAL A 1 217 ? 14.578 -10.352 -13.117 1 97.38 217 VAL A C 1
ATOM 1701 O O . VAL A 1 217 ? 15.359 -11.156 -12.602 1 97.38 217 VAL A O 1
ATOM 1704 N N . VAL A 1 218 ? 14.922 -9.562 -14.047 1 96.19 218 VAL A N 1
ATOM 1705 C CA . VAL A 1 218 ? 16.234 -9.617 -14.672 1 96.19 218 VAL A CA 1
ATOM 1706 C C . VAL A 1 218 ? 17.109 -8.477 -14.164 1 96.19 218 VAL A C 1
ATOM 1708 O O . VAL A 1 218 ? 18.25 -8.688 -13.758 1 96.19 218 VAL A O 1
ATOM 1711 N N . ASN A 1 219 ? 16.641 -7.266 -14.203 1 97.62 219 ASN A N 1
ATOM 1712 C CA . ASN A 1 219 ? 17.312 -6.105 -13.633 1 97.62 219 ASN A CA 1
ATOM 1713 C C . ASN A 1 219 ? 16.734 -5.727 -12.281 1 97.62 219 ASN A C 1
ATOM 1715 O O . ASN A 1 219 ? 15.844 -4.879 -12.195 1 97.62 219 ASN A O 1
ATOM 1719 N N . ILE A 1 220 ? 17.344 -6.305 -11.273 1 98.19 220 ILE A N 1
ATOM 1720 C CA . ILE A 1 220 ? 16.797 -6.238 -9.922 1 98.19 220 ILE A CA 1
ATOM 1721 C C . ILE A 1 220 ? 16.766 -4.789 -9.445 1 98.19 220 ILE A C 1
ATOM 1723 O O . ILE A 1 220 ? 15.75 -4.324 -8.914 1 98.19 220 ILE A O 1
ATOM 1727 N N . GLU A 1 221 ? 17.875 -4.102 -9.594 1 97.06 221 GLU A N 1
ATOM 1728 C CA . GLU A 1 221 ? 17.969 -2.725 -9.125 1 97.06 221 GLU A CA 1
ATOM 1729 C C . GLU A 1 221 ? 16.891 -1.849 -9.758 1 97.06 221 GLU A C 1
ATOM 1731 O O . GLU A 1 221 ? 16.188 -1.105 -9.055 1 97.06 221 GLU A O 1
ATOM 1736 N N . ARG A 1 222 ? 16.719 -1.931 -10.992 1 96.88 222 ARG A N 1
ATOM 1737 C CA . ARG A 1 222 ? 15.734 -1.127 -11.703 1 96.88 222 ARG A CA 1
ATOM 1738 C C . ARG A 1 222 ? 14.32 -1.573 -11.359 1 96.88 222 ARG A C 1
ATOM 1740 O O . ARG A 1 222 ? 13.406 -0.75 -11.281 1 96.88 222 ARG A O 1
ATOM 1747 N N . ALA A 1 223 ? 14.102 -2.875 -11.234 1 97.75 223 ALA A N 1
ATOM 1748 C CA . ALA A 1 223 ? 12.789 -3.391 -10.852 1 97.75 223 ALA A CA 1
ATOM 1749 C C . ALA A 1 223 ? 12.352 -2.828 -9.508 1 97.75 223 ALA A C 1
ATOM 1751 O O . ALA A 1 223 ? 11.211 -2.391 -9.352 1 97.75 223 ALA A O 1
ATOM 1752 N N . ILE A 1 224 ? 13.297 -2.83 -8.547 1 97.81 224 ILE A N 1
ATOM 1753 C CA . ILE A 1 224 ? 12.992 -2.324 -7.211 1 97.81 224 ILE A CA 1
ATOM 1754 C C . ILE A 1 224 ? 12.688 -0.83 -7.281 1 97.81 224 ILE A C 1
ATOM 1756 O O . ILE A 1 224 ? 11.742 -0.35 -6.652 1 97.81 224 ILE A O 1
ATOM 1760 N N . LEU A 1 225 ? 13.469 -0.126 -8.078 1 97.25 225 LEU A N 1
ATOM 1761 C CA . LEU A 1 225 ? 13.219 1.3 -8.258 1 97.25 225 LEU A CA 1
ATOM 1762 C C . LEU A 1 225 ? 11.812 1.543 -8.789 1 97.25 225 LEU A C 1
ATOM 1764 O O . LEU A 1 225 ? 11.109 2.434 -8.305 1 97.25 225 LEU A O 1
ATOM 1768 N N . GLN A 1 226 ? 11.398 0.781 -9.75 1 97.06 226 GLN A N 1
ATOM 1769 C CA . GLN A 1 226 ? 10.078 0.942 -10.352 1 97.06 226 GLN A CA 1
ATOM 1770 C C . GLN A 1 226 ? 8.969 0.631 -9.344 1 97.06 226 GLN A C 1
ATOM 1772 O O . GLN A 1 226 ? 7.945 1.312 -9.312 1 97.06 226 GLN A O 1
ATOM 1777 N N . LEU A 1 227 ? 9.18 -0.373 -8.539 1 97.12 227 LEU A N 1
ATOM 1778 C CA . LEU A 1 227 ? 8.219 -0.684 -7.488 1 97.12 227 LEU A CA 1
ATOM 1779 C C . LEU A 1 227 ? 8.125 0.459 -6.48 1 97.12 227 LEU A C 1
ATOM 1781 O O . LEU A 1 227 ? 7.031 0.81 -6.035 1 97.12 227 LEU A O 1
ATOM 1785 N N . LYS A 1 228 ? 9.273 1.042 -6.148 1 97.38 228 LYS A N 1
ATOM 1786 C CA . LYS A 1 228 ? 9.32 2.146 -5.195 1 97.38 228 LYS A CA 1
ATOM 1787 C C . LYS A 1 228 ? 8.68 3.402 -5.777 1 97.38 228 LYS A C 1
ATOM 1789 O O . LYS A 1 228 ? 8.234 4.281 -5.031 1 97.38 228 LYS A O 1
ATOM 1794 N N . LEU A 1 229 ? 8.648 3.484 -7.074 1 96.75 229 LEU A N 1
ATOM 1795 C CA . LEU A 1 229 ? 8.023 4.613 -7.754 1 96.75 229 LEU A CA 1
ATOM 1796 C C . LEU A 1 229 ? 6.555 4.32 -8.062 1 96.75 229 LEU A C 1
ATOM 1798 O O . LEU A 1 229 ? 5.84 5.184 -8.578 1 96.75 229 LEU A O 1
ATOM 1802 N N . GLY A 1 230 ? 6.121 3.109 -7.773 1 96 230 GLY A N 1
ATOM 1803 C CA . GLY A 1 230 ? 4.734 2.729 -7.984 1 96 230 GLY A CA 1
ATOM 1804 C C . GLY A 1 230 ? 4.383 2.533 -9.445 1 96 230 GLY A C 1
ATOM 1805 O O . GLY A 1 230 ? 3.266 2.838 -9.867 1 96 230 GLY A O 1
ATOM 1806 N N . CYS A 1 231 ? 5.352 2.037 -10.219 1 94.56 231 CYS A N 1
ATOM 1807 C CA . CYS A 1 231 ? 5.164 1.855 -11.656 1 94.56 231 CYS A CA 1
ATOM 1808 C C . CYS A 1 231 ? 5.156 0.376 -12.023 1 94.56 231 CYS A C 1
ATOM 1810 O O . CYS A 1 231 ? 6.215 -0.248 -12.125 1 94.56 231 CYS A O 1
ATOM 1812 N N . PHE A 1 232 ? 3.998 -0.131 -12.375 1 93.69 232 PHE A N 1
ATOM 1813 C CA . PHE A 1 232 ? 3.904 -1.549 -12.703 1 93.69 232 PHE A CA 1
ATOM 1814 C C . PHE A 1 232 ? 4.551 -1.838 -14.055 1 93.69 232 PHE A C 1
ATOM 1816 O O . PHE A 1 232 ? 5.293 -2.812 -14.195 1 93.69 232 PHE A O 1
ATOM 1823 N N . LYS A 1 233 ? 4.246 -1.018 -15.039 1 92.69 233 LYS A N 1
ATOM 1824 C CA . LYS A 1 233 ? 4.812 -1.244 -16.359 1 92.69 233 LYS A CA 1
ATOM 1825 C C . LYS A 1 233 ? 6.336 -1.237 -16.312 1 92.69 233 LYS A C 1
ATOM 1827 O O . LYS A 1 233 ? 6.984 -2.082 -16.938 1 92.69 233 LYS A O 1
ATOM 1832 N N . GLY A 1 234 ? 6.906 -0.349 -15.609 1 92.94 234 GLY A N 1
ATOM 1833 C CA . GLY A 1 234 ? 8.352 -0.306 -15.445 1 92.94 234 GLY A CA 1
ATOM 1834 C C . GLY A 1 234 ? 8.922 -1.565 -14.82 1 92.94 234 GLY A C 1
ATOM 1835 O O . GLY A 1 234 ? 9.922 -2.105 -15.305 1 92.94 234 GLY A O 1
ATOM 1836 N N . PHE A 1 235 ? 8.234 -2.016 -13.812 1 95.5 235 PHE A N 1
ATOM 1837 C CA . PHE A 1 235 ? 8.641 -3.258 -13.164 1 95.5 235 PHE A CA 1
ATOM 1838 C C . PHE A 1 235 ? 8.578 -4.422 -14.141 1 95.5 235 PHE A C 1
ATOM 1840 O O . PHE A 1 235 ? 9.523 -5.215 -14.234 1 95.5 235 PHE A O 1
ATOM 1847 N N . SER A 1 236 ? 7.5 -4.496 -14.867 1 94.69 236 SER A N 1
ATOM 1848 C CA . SER A 1 236 ? 7.297 -5.566 -15.836 1 94.69 236 SER A CA 1
ATOM 1849 C C . SER A 1 236 ? 8.375 -5.551 -16.922 1 94.69 236 SER A C 1
ATOM 1851 O O . SER A 1 236 ? 8.844 -6.605 -17.344 1 94.69 236 SER A O 1
ATOM 1853 N N . ASP A 1 237 ? 8.82 -4.348 -17.312 1 95.06 237 ASP A N 1
ATOM 1854 C CA . ASP A 1 237 ? 9.82 -4.191 -18.359 1 95.06 237 ASP A CA 1
ATOM 1855 C C . ASP A 1 237 ? 11.172 -4.734 -17.906 1 95.06 237 ASP A C 1
ATOM 1857 O O . ASP A 1 237 ? 12.023 -5.07 -18.734 1 95.06 237 ASP A O 1
ATOM 1861 N N . GLU A 1 238 ? 11.328 -4.812 -16.625 1 96.19 238 GLU A N 1
ATOM 1862 C CA . GLU A 1 238 ? 12.594 -5.297 -16.078 1 96.19 238 GLU A CA 1
ATOM 1863 C C . GLU A 1 238 ? 12.531 -6.793 -15.789 1 96.19 238 GLU A C 1
ATOM 1865 O O . GLU A 1 238 ? 13.375 -7.324 -15.062 1 96.19 238 GLU A O 1
ATOM 1870 N N . SER A 1 239 ? 11.531 -7.477 -16.328 1 95.5 239 SER A N 1
ATOM 1871 C CA . SER A 1 239 ? 11.289 -8.883 -16.047 1 95.5 239 SER A CA 1
ATOM 1872 C C . SER A 1 239 ? 11.031 -9.672 -17.312 1 95.5 239 SER A C 1
ATOM 1874 O O . SER A 1 239 ? 10.75 -9.094 -18.375 1 95.5 239 SER A O 1
ATOM 1876 N N . ARG A 1 240 ? 11.195 -10.938 -17.219 1 94 240 ARG A N 1
ATOM 1877 C CA . ARG A 1 240 ? 10.867 -11.875 -18.281 1 94 240 ARG A CA 1
ATOM 1878 C C . ARG A 1 240 ? 9.742 -12.812 -17.875 1 94 240 ARG A C 1
ATOM 1880 O O . ARG A 1 240 ? 9.844 -13.508 -16.859 1 94 240 ARG A O 1
ATOM 1887 N N . LYS A 1 241 ? 8.766 -12.859 -18.703 1 93.94 241 LYS A N 1
ATOM 1888 C CA . LYS A 1 241 ? 7.617 -13.711 -18.406 1 93.94 241 LYS A CA 1
ATOM 1889 C C . LYS A 1 241 ? 7.902 -15.164 -18.766 1 93.94 241 LYS A C 1
ATOM 1891 O O . LYS A 1 241 ? 8.57 -15.438 -19.766 1 93.94 241 LYS A O 1
ATOM 1896 N N . TYR A 1 242 ? 7.434 -16.047 -17.938 1 95.56 242 TYR A N 1
ATOM 1897 C CA . TYR A 1 242 ? 7.582 -17.469 -18.219 1 95.56 242 TYR A CA 1
ATOM 1898 C C . TYR A 1 242 ? 6.316 -18.234 -17.859 1 95.56 242 TYR A C 1
ATOM 1900 O O . TYR A 1 242 ? 5.52 -17.781 -17.031 1 95.56 242 TYR A O 1
ATOM 1908 N N . VAL A 1 243 ? 6.109 -19.328 -18.547 1 96.38 243 VAL A N 1
ATOM 1909 C CA . VAL A 1 243 ? 5.062 -20.297 -18.219 1 96.38 243 VAL A CA 1
ATOM 1910 C C . VAL A 1 243 ? 5.691 -21.656 -17.938 1 96.38 243 VAL A C 1
ATOM 1912 O O . VAL A 1 243 ? 6.496 -22.156 -18.734 1 96.38 243 VAL A O 1
ATOM 1915 N N . LEU A 1 244 ? 5.359 -22.188 -16.828 1 96.69 244 LEU A N 1
ATOM 1916 C CA . LEU A 1 244 ? 5.844 -23.516 -16.469 1 96.69 244 LEU A CA 1
ATOM 1917 C C . LEU A 1 244 ? 4.68 -24.484 -16.234 1 96.69 244 LEU A C 1
ATOM 1919 O O . LEU A 1 244 ? 3.68 -24.109 -15.617 1 96.69 244 LEU A O 1
ATOM 1923 N N . GLU A 1 245 ? 4.805 -25.625 -16.797 1 95.31 245 GLU A N 1
ATOM 1924 C CA . GLU A 1 245 ? 3.879 -26.703 -16.453 1 95.31 245 GLU A CA 1
ATOM 1925 C C . GLU A 1 245 ? 4.285 -27.391 -15.164 1 95.31 245 GLU A C 1
ATOM 1927 O O . GLU A 1 245 ? 5.473 -27.562 -14.891 1 95.31 245 GLU A O 1
ATOM 1932 N N . ILE A 1 246 ? 3.273 -27.672 -14.367 1 96.12 246 ILE A N 1
ATOM 1933 C CA . ILE A 1 246 ? 3.523 -28.312 -13.078 1 96.12 246 ILE A CA 1
ATOM 1934 C C . ILE A 1 246 ? 3.514 -29.828 -13.234 1 96.12 246 ILE A C 1
ATOM 1936 O O . ILE A 1 246 ? 2.689 -30.375 -13.977 1 96.12 246 ILE A O 1
ATOM 1940 N N . MET B 1 1 ? -4.457 25.516 -5.527 1 85.12 1 MET B N 1
ATOM 1941 C CA . MET B 1 1 ? -4.332 24.406 -4.594 1 85.12 1 MET B CA 1
ATOM 1942 C C . MET B 1 1 ? -3.162 24.625 -3.641 1 85.12 1 MET B C 1
ATOM 1944 O O . MET B 1 1 ? -2.062 24.984 -4.07 1 85.12 1 MET B O 1
ATOM 1948 N N . LEU B 1 2 ? -3.391 24.594 -2.408 1 93.56 2 LEU B N 1
ATOM 1949 C CA . LEU B 1 2 ? -2.395 24.844 -1.371 1 93.56 2 LEU B CA 1
ATOM 1950 C C . LEU B 1 2 ? -1.139 24.016 -1.61 1 93.56 2 LEU B C 1
ATOM 1952 O O . LEU B 1 2 ? -0.024 24.484 -1.368 1 93.56 2 LEU B O 1
ATOM 1956 N N . LEU B 1 3 ? -1.304 22.844 -2.227 1 95.38 3 LEU B N 1
ATOM 1957 C CA . LEU B 1 3 ? -0.15 21.984 -2.465 1 95.38 3 LEU B CA 1
ATOM 1958 C C . LEU B 1 3 ? 0.772 22.594 -3.518 1 95.38 3 LEU B C 1
ATOM 1960 O O . LEU B 1 3 ? 1.987 22.375 -3.479 1 95.38 3 LEU B O 1
ATOM 1964 N N . ALA B 1 4 ? 0.174 23.312 -4.441 1 96.5 4 ALA B N 1
ATOM 1965 C CA . ALA B 1 4 ? 0.998 24.016 -5.418 1 96.5 4 ALA B CA 1
ATOM 1966 C C . ALA B 1 4 ? 1.874 25.062 -4.738 1 96.5 4 ALA B C 1
ATOM 1968 O O . ALA B 1 4 ? 3.027 25.266 -5.125 1 96.5 4 ALA B O 1
ATOM 1969 N N . GLU B 1 5 ? 1.315 25.719 -3.764 1 97.12 5 GLU B N 1
ATOM 1970 C CA . GLU B 1 5 ? 2.068 26.719 -3.006 1 97.12 5 GLU B CA 1
ATOM 1971 C C . GLU B 1 5 ? 3.148 26.062 -2.152 1 97.12 5 GLU B C 1
ATOM 1973 O O . GLU B 1 5 ? 4.262 26.578 -2.045 1 97.12 5 GLU B O 1
ATOM 1978 N N . PHE B 1 6 ? 2.828 24.969 -1.519 1 98.06 6 PHE B N 1
ATOM 1979 C CA . PHE B 1 6 ? 3.811 24.234 -0.723 1 98.06 6 PHE B CA 1
ATOM 1980 C C . PHE B 1 6 ? 4.98 23.781 -1.589 1 98.06 6 PHE B C 1
ATOM 1982 O O . PHE B 1 6 ? 6.133 23.844 -1.162 1 98.06 6 PHE B O 1
ATOM 1989 N N . LYS B 1 7 ? 4.613 23.312 -2.797 1 98 7 LYS B N 1
ATOM 1990 C CA . LYS B 1 7 ? 5.609 22.906 -3.783 1 98 7 LYS B CA 1
ATOM 1991 C C . LYS B 1 7 ? 6.594 24.031 -4.066 1 98 7 LYS B C 1
ATOM 1993 O O . LYS B 1 7 ? 7.809 23.844 -4.008 1 98 7 LYS B O 1
ATOM 1998 N N . LYS B 1 8 ? 6.094 25.203 -4.336 1 98 8 LYS B N 1
ATOM 1999 C CA . LYS B 1 8 ? 6.93 26.359 -4.637 1 98 8 LYS B CA 1
ATOM 2000 C C . LYS B 1 8 ? 7.809 26.719 -3.443 1 98 8 LYS B C 1
ATOM 2002 O O . LYS B 1 8 ? 9.008 26.984 -3.602 1 98 8 LYS B O 1
ATOM 2007 N N . LYS B 1 9 ? 7.273 26.75 -2.291 1 98.12 9 LYS B N 1
ATOM 2008 C CA . LYS B 1 9 ? 8.008 27.109 -1.084 1 98.12 9 LYS B CA 1
ATOM 2009 C C . LYS B 1 9 ? 9.102 26.094 -0.78 1 98.12 9 LYS B C 1
ATOM 2011 O O . LYS B 1 9 ? 10.219 26.469 -0.416 1 98.12 9 LYS B O 1
ATOM 2016 N N . ALA B 1 10 ? 8.766 24.828 -0.931 1 98.31 10 ALA B N 1
ATOM 2017 C CA . ALA B 1 10 ? 9.742 23.781 -0.67 1 98.31 10 ALA B CA 1
ATOM 2018 C C . ALA B 1 10 ? 10.898 23.859 -1.665 1 98.31 10 ALA B C 1
ATOM 2020 O O . ALA B 1 10 ? 12.062 23.672 -1.29 1 98.31 10 ALA B O 1
ATOM 2021 N N . LEU B 1 11 ? 10.57 24.094 -2.939 1 97.94 11 LEU B N 1
ATOM 2022 C CA . LEU B 1 11 ? 11.594 24.172 -3.975 1 97.94 11 LEU B CA 1
ATOM 2023 C C . LEU B 1 11 ? 12.578 25.297 -3.691 1 97.94 11 LEU B C 1
ATOM 2025 O O . LEU B 1 11 ? 13.758 25.203 -4.035 1 97.94 11 LEU B O 1
ATOM 2029 N N . ARG B 1 12 ? 12.125 26.328 -2.979 1 97.44 12 ARG B N 1
ATOM 2030 C CA . ARG B 1 12 ? 12.977 27.469 -2.648 1 97.44 12 ARG B CA 1
ATOM 2031 C C . ARG B 1 12 ? 13.93 27.125 -1.504 1 97.44 12 ARG B C 1
ATOM 2033 O O . ARG B 1 12 ? 14.961 27.781 -1.333 1 97.44 12 ARG B O 1
ATOM 2040 N N . LEU B 1 13 ? 13.586 26.141 -0.789 1 96.75 13 LEU B N 1
ATOM 2041 C CA . LEU B 1 13 ? 14.367 25.797 0.4 1 96.75 13 LEU B CA 1
ATOM 2042 C C . LEU B 1 13 ? 15.461 24.797 0.071 1 96.75 13 LEU B C 1
ATOM 2044 O O . LEU B 1 13 ? 16.375 24.594 0.862 1 96.75 13 LEU B O 1
ATOM 2048 N N . ILE B 1 14 ? 15.344 24.125 -1.07 1 95.81 14 ILE B N 1
ATOM 2049 C CA . ILE B 1 14 ? 16.281 23.031 -1.31 1 95.81 14 ILE B CA 1
ATOM 2050 C C . ILE B 1 14 ? 17.469 23.531 -2.123 1 95.81 14 ILE B C 1
ATOM 2052 O O . ILE B 1 14 ? 17.344 24.5 -2.873 1 95.81 14 ILE B O 1
ATOM 2056 N N . ASP B 1 15 ? 18.609 23 -1.836 1 90.12 15 ASP B N 1
ATOM 2057 C CA . ASP B 1 15 ? 19.828 23.25 -2.607 1 90.12 15 ASP B CA 1
ATOM 2058 C C . ASP B 1 15 ? 20.5 21.953 -3.018 1 90.12 15 ASP B C 1
ATOM 2060 O O . ASP B 1 15 ? 19.938 20.875 -2.842 1 90.12 15 ASP B O 1
ATOM 2064 N N . GLU B 1 16 ? 21.641 22.031 -3.623 1 85.81 16 GLU B N 1
ATOM 2065 C CA . GLU B 1 16 ? 22.312 20.875 -4.207 1 85.81 16 GLU B CA 1
ATOM 2066 C C . GLU B 1 16 ? 22.875 19.969 -3.125 1 85.81 16 GLU B C 1
ATOM 2068 O O . GLU B 1 16 ? 23.234 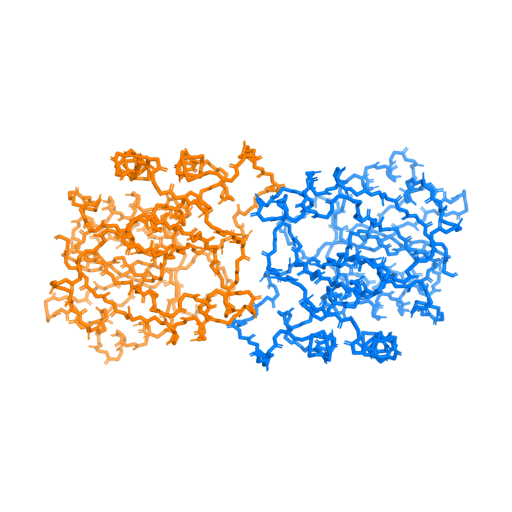18.812 -3.402 1 85.81 16 GLU B O 1
ATOM 2073 N N . GLU B 1 17 ? 22.812 20.5 -1.962 1 91 17 GLU B N 1
ATOM 2074 C CA . GLU B 1 17 ? 23.406 19.703 -0.889 1 91 17 GLU B CA 1
ATOM 2075 C C . GLU B 1 17 ? 22.406 18.719 -0.314 1 91 17 GLU B C 1
ATOM 2077 O O . GLU B 1 17 ? 22.797 17.766 0.366 1 91 17 GLU B O 1
ATOM 2082 N N . LEU B 1 18 ? 21.188 18.922 -0.513 1 95.69 18 LEU B N 1
ATOM 2083 C CA . LEU B 1 18 ? 20.172 18 -0.035 1 95.69 18 LEU B CA 1
ATOM 2084 C C . LEU B 1 18 ? 19.938 16.875 -1.044 1 95.69 18 LEU B C 1
ATOM 2086 O O . LEU B 1 18 ? 19.625 17.141 -2.207 1 95.69 18 LEU B O 1
ATOM 2090 N N . LYS B 1 19 ? 20.109 15.648 -0.606 1 96.88 19 LYS B N 1
ATOM 2091 C CA . LYS B 1 19 ? 19.969 14.5 -1.502 1 96.88 19 LYS B CA 1
ATOM 2092 C C . LYS B 1 19 ? 19.016 13.461 -0.913 1 96.88 19 LYS B C 1
ATOM 2094 O O . LYS B 1 19 ? 18.953 13.297 0.307 1 96.88 19 LYS B O 1
ATOM 2099 N N . VAL B 1 20 ? 18.344 12.758 -1.776 1 98.31 20 VAL B N 1
ATOM 2100 C CA . VAL B 1 20 ? 17.5 11.648 -1.364 1 98.31 20 VAL B CA 1
ATOM 2101 C C . VAL B 1 20 ? 18.359 10.414 -1.085 1 98.31 20 VAL B C 1
ATOM 2103 O O . VAL B 1 20 ? 19.141 9.992 -1.942 1 98.31 20 VAL B O 1
ATOM 2106 N N . LEU B 1 21 ? 18.25 9.867 0.068 1 97.94 21 LEU B N 1
ATOM 2107 C CA . LEU B 1 21 ? 19 8.68 0.452 1 97.94 21 LEU B CA 1
ATOM 2108 C C . LEU B 1 21 ? 18.172 7.414 0.253 1 97.94 21 LEU B C 1
ATOM 2110 O O . LEU B 1 21 ? 18.734 6.348 -0.025 1 97.94 21 LEU B O 1
ATOM 2114 N N . ASP B 1 22 ? 16.953 7.52 0.501 1 97.62 22 ASP B N 1
ATOM 2115 C CA . ASP B 1 22 ? 16.047 6.387 0.426 1 97.62 22 ASP B CA 1
ATOM 2116 C C . ASP B 1 22 ? 14.594 6.855 0.299 1 97.62 22 ASP B C 1
ATOM 2118 O O . ASP B 1 22 ? 14.266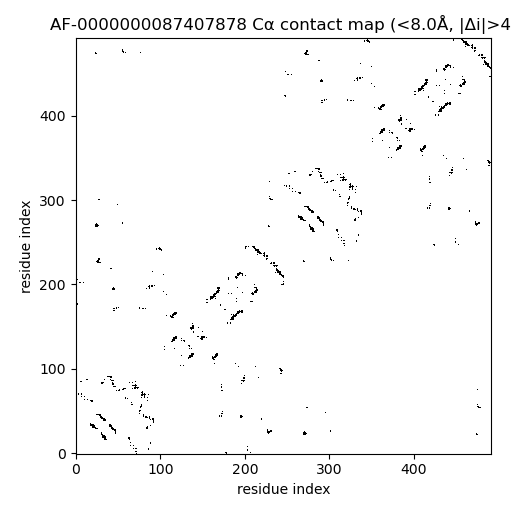 7.984 0.669 1 97.62 22 ASP B O 1
ATOM 2122 N N . PHE B 1 23 ? 13.82 6.117 -0.306 1 98.25 23 PHE B N 1
ATOM 2123 C CA . PHE B 1 23 ? 12.391 6.355 -0.382 1 98.25 23 PHE B CA 1
ATOM 2124 C C . PHE B 1 23 ? 11.641 5.066 -0.696 1 98.25 23 PHE B C 1
ATOM 2126 O O . PHE B 1 23 ? 12.227 4.113 -1.221 1 98.25 23 PHE B O 1
ATOM 2133 N N . SER B 1 24 ? 10.406 4.953 -0.333 1 97.12 24 SER B N 1
ATOM 2134 C CA . SER B 1 24 ? 9.547 3.826 -0.683 1 97.12 24 SER B CA 1
ATOM 2135 C C . SER B 1 24 ? 8.133 4.023 -0.154 1 97.12 24 SER B C 1
ATOM 2137 O O . SER B 1 24 ? 7.82 5.066 0.422 1 97.12 24 SER B O 1
ATOM 2139 N N . PHE B 1 25 ? 7.434 2.998 -0.566 1 94.38 25 PHE B N 1
ATOM 2140 C CA . PHE B 1 25 ? 6.133 2.877 0.082 1 94.38 25 PHE B CA 1
ATOM 2141 C C . PHE B 1 25 ? 6.223 1.979 1.311 1 94.38 25 PHE B C 1
ATOM 2143 O O . PHE B 1 25 ? 6.84 0.914 1.264 1 94.38 25 PHE B O 1
ATOM 2150 N N . GLY B 1 26 ? 5.914 2.488 2.477 1 93.5 26 GLY B N 1
ATOM 2151 C CA . GLY B 1 26 ? 5.648 1.728 3.688 1 93.5 26 GLY B CA 1
ATOM 2152 C C . GLY B 1 26 ? 4.172 1.62 4.012 1 93.5 26 GLY B C 1
ATOM 2153 O O . GLY B 1 26 ? 3.322 1.914 3.168 1 93.5 26 GLY B O 1
ATOM 2154 N N . LEU B 1 27 ? 3.922 0.933 5.023 1 94 27 LEU B N 1
ATOM 2155 C CA . LEU B 1 27 ? 2.555 0.872 5.527 1 94 27 LEU B CA 1
ATOM 2156 C C . LEU B 1 27 ? 2.475 1.415 6.949 1 94 27 LEU B C 1
ATOM 2158 O O . LEU B 1 27 ? 3.246 1.006 7.82 1 94 27 LEU B O 1
ATOM 2162 N N . PRO B 1 28 ? 1.709 2.514 7.113 1 96 28 PRO B N 1
ATOM 2163 C CA . PRO B 1 28 ? 0.764 3.047 6.129 1 96 28 PRO B CA 1
ATOM 2164 C C . PRO B 1 28 ? 1.299 4.281 5.406 1 96 28 PRO B C 1
ATOM 2166 O O . PRO B 1 28 ? 0.569 4.918 4.641 1 96 28 PRO B O 1
ATOM 2169 N N . TYR B 1 29 ? 2.58 4.562 5.605 1 97.81 29 TYR B N 1
ATOM 2170 C CA . TYR B 1 29 ? 3.062 5.832 5.074 1 97.81 29 TYR B CA 1
ATOM 2171 C C . TYR B 1 29 ? 4.133 5.605 4.012 1 97.81 29 TYR B C 1
ATOM 2173 O O . TYR B 1 29 ? 4.988 4.727 4.16 1 97.81 29 TYR B O 1
ATOM 2181 N N . THR B 1 30 ? 4.031 6.383 2.969 1 98.19 30 THR B N 1
ATOM 2182 C CA . THR B 1 30 ? 5.145 6.633 2.059 1 98.19 30 THR B CA 1
ATOM 2183 C C . THR B 1 30 ? 6.219 7.477 2.74 1 98.19 30 THR B C 1
ATOM 2185 O O . THR B 1 30 ? 5.906 8.406 3.484 1 98.19 30 THR B O 1
ATOM 2188 N N . TYR B 1 31 ? 7.52 7.105 2.512 1 98.62 31 TYR B N 1
ATOM 2189 C CA . TYR B 1 31 ? 8.547 7.902 3.178 1 98.62 31 TYR B CA 1
ATOM 2190 C C . TYR B 1 31 ? 9.617 8.336 2.189 1 98.62 31 TYR B C 1
ATOM 2192 O O . TYR B 1 31 ? 9.844 7.672 1.174 1 98.62 31 TYR B O 1
ATOM 2200 N N . VAL B 1 32 ? 10.219 9.453 2.42 1 98.75 32 VAL B N 1
ATOM 2201 C CA . VAL B 1 32 ? 11.398 9.984 1.75 1 98.75 32 VAL B CA 1
ATOM 2202 C C . VAL B 1 32 ? 12.445 10.383 2.789 1 98.75 32 VAL B C 1
ATOM 2204 O O . VAL B 1 32 ? 12.141 11.125 3.725 1 98.75 32 VAL B O 1
ATOM 2207 N N . LEU B 1 33 ? 13.602 9.812 2.695 1 98.81 33 LEU B N 1
ATOM 2208 C CA . LEU B 1 33 ? 14.734 10.141 3.551 1 98.81 33 LEU B CA 1
ATOM 2209 C C . LEU B 1 33 ? 15.734 11.023 2.812 1 98.81 33 LEU B C 1
ATOM 2211 O O . LEU B 1 33 ? 16.203 10.672 1.725 1 98.81 33 LEU B O 1
ATOM 2215 N N . ILE B 1 34 ? 16.062 12.156 3.387 1 98.62 34 ILE B N 1
ATOM 2216 C CA . ILE B 1 34 ? 17.031 13.055 2.756 1 98.62 34 ILE B CA 1
ATOM 2217 C C . ILE B 1 34 ? 18.203 13.289 3.697 1 98.62 34 ILE B C 1
ATOM 2219 O O . ILE B 1 34 ? 18.125 12.992 4.891 1 98.62 34 ILE B O 1
ATOM 2223 N N . GLU B 1 35 ? 19.25 13.758 3.148 1 98.38 35 GLU B N 1
ATOM 2224 C CA . GLU B 1 35 ? 20.453 14.109 3.91 1 98.38 35 GLU B CA 1
ATOM 2225 C C . GLU B 1 35 ? 21.078 15.391 3.385 1 98.38 35 GLU B C 1
ATOM 2227 O O . GLU B 1 35 ? 21.141 15.609 2.174 1 98.38 35 GLU B O 1
ATOM 2232 N N . GLY B 1 36 ? 21.5 16.25 4.289 1 96.88 36 GLY B N 1
ATOM 2233 C CA . GLY B 1 36 ? 22.266 17.469 4.012 1 96.88 36 GLY B CA 1
ATOM 2234 C C . GLY B 1 36 ? 23.344 17.734 5.031 1 96.88 36 GLY B C 1
ATOM 2235 O O . GLY B 1 36 ? 23.812 16.812 5.707 1 96.88 36 GLY B O 1
ATOM 2236 N N . LYS B 1 37 ? 23.828 18.922 5.109 1 95.44 37 LYS B N 1
ATOM 2237 C CA . LYS B 1 37 ? 24.922 19.312 5.988 1 95.44 37 LYS B CA 1
ATOM 2238 C C . LYS B 1 37 ? 24.516 19.203 7.453 1 95.44 37 LYS B C 1
ATOM 2240 O O . LYS B 1 37 ? 25.359 18.922 8.312 1 95.44 37 LYS B O 1
ATOM 2245 N N . ARG B 1 38 ? 23.234 19.297 7.688 1 93.62 38 ARG B N 1
ATOM 2246 C CA . ARG B 1 38 ? 22.75 19.312 9.062 1 93.62 38 ARG B CA 1
ATOM 2247 C C . ARG B 1 38 ? 22.328 17.922 9.508 1 93.62 38 ARG B C 1
ATOM 2249 O O . ARG B 1 38 ? 21.844 17.734 10.625 1 93.62 38 ARG B O 1
ATOM 2256 N N . GLY B 1 39 ? 22.5 16.953 8.602 1 96.44 39 GLY B N 1
ATOM 2257 C CA . GLY B 1 39 ? 22.109 15.602 8.953 1 96.44 39 GLY B CA 1
ATOM 2258 C C . GLY B 1 39 ? 20.969 15.07 8.086 1 96.44 39 GLY B C 1
ATOM 2259 O O . GLY B 1 39 ? 20.844 15.461 6.93 1 96.44 39 GLY B O 1
ATOM 2260 N N . LYS B 1 40 ? 20.266 14.062 8.68 1 98.06 40 LYS B N 1
ATOM 2261 C CA . LYS B 1 40 ? 19.203 13.383 7.938 1 98.06 40 LYS B CA 1
ATOM 2262 C C . LYS B 1 40 ? 17.828 13.828 8.43 1 98.06 40 LYS B C 1
ATOM 2264 O O . LYS B 1 40 ? 17.672 14.273 9.57 1 98.06 40 LYS B O 1
ATOM 2269 N N . ALA B 1 41 ? 16.844 13.711 7.598 1 98.12 41 ALA B N 1
ATOM 2270 C CA . ALA B 1 41 ? 15.453 13.953 7.949 1 98.12 41 ALA B CA 1
ATOM 2271 C C . ALA B 1 41 ? 14.523 13.031 7.172 1 98.12 41 ALA B C 1
ATOM 2273 O O . ALA B 1 41 ? 14.734 12.789 5.98 1 98.12 41 ALA B O 1
ATOM 2274 N N . LEU B 1 42 ? 13.57 12.523 7.859 1 98.75 42 LEU B N 1
ATOM 2275 C CA . LEU B 1 42 ? 12.586 11.633 7.27 1 98.75 42 LEU B CA 1
ATOM 2276 C C . LEU B 1 42 ? 11.227 12.32 7.145 1 98.75 42 LEU B C 1
ATOM 2278 O O . LEU B 1 42 ? 10.719 12.875 8.125 1 98.75 42 LEU B O 1
ATOM 2282 N N . GLY B 1 43 ? 10.742 12.367 5.922 1 98.75 43 GLY B N 1
ATOM 2283 C CA . GLY B 1 43 ? 9.375 12.805 5.68 1 98.75 43 GLY B CA 1
ATOM 2284 C C . GLY B 1 43 ? 8.438 11.656 5.352 1 98.75 43 GLY B C 1
ATOM 2285 O O . GLY B 1 43 ? 8.82 10.711 4.656 1 98.75 43 GLY B O 1
ATOM 2286 N N . VAL B 1 44 ? 7.16 11.75 5.859 1 98.75 44 VAL B N 1
ATOM 2287 C CA . VAL B 1 44 ? 6.188 10.703 5.57 1 98.75 44 VAL B CA 1
ATOM 2288 C C . VAL B 1 44 ? 4.875 11.32 5.105 1 98.75 44 VAL B C 1
ATOM 2290 O O . VAL B 1 44 ? 4.578 12.477 5.43 1 98.75 44 VAL B O 1
ATOM 2293 N N . ALA B 1 45 ? 4.156 10.617 4.34 1 98.62 45 ALA B N 1
ATOM 2294 C CA . ALA B 1 45 ? 2.801 10.906 3.883 1 98.62 45 ALA B CA 1
ATOM 2295 C C . ALA B 1 45 ? 1.982 9.625 3.75 1 98.62 45 ALA B C 1
ATOM 2297 O O . ALA B 1 45 ? 2.482 8.609 3.258 1 98.62 45 ALA B O 1
ATOM 2298 N N . MET B 1 46 ? 0.818 9.734 4.223 1 97.56 46 MET B N 1
ATOM 2299 C CA . MET B 1 46 ? -0.006 8.531 4.191 1 97.56 46 MET B CA 1
ATOM 2300 C C . MET B 1 46 ? -0.199 8.039 2.76 1 97.56 46 MET B C 1
ATOM 2302 O O . MET B 1 46 ? -0.428 8.836 1.851 1 97.56 46 MET B O 1
ATOM 2306 N N . THR B 1 47 ? -0.031 6.719 2.582 1 95.88 47 THR B N 1
ATOM 2307 C CA . THR B 1 47 ? -0.383 6.082 1.318 1 95.88 47 THR B CA 1
ATOM 2308 C C . THR B 1 47 ? -1.884 5.816 1.246 1 95.88 47 THR B C 1
ATOM 2310 O O . THR B 1 47 ? -2.463 5.234 2.168 1 95.88 47 THR B O 1
ATOM 2313 N N . LEU B 1 48 ? -2.578 6.301 0.201 1 93.5 48 LEU B N 1
ATOM 2314 C CA . LEU B 1 48 ? -4.004 6.082 0.003 1 93.5 48 LEU B CA 1
ATOM 2315 C C . LEU B 1 48 ? -4.254 5.156 -1.183 1 93.5 48 LEU B C 1
ATOM 2317 O O . LEU B 1 48 ? -4.586 5.613 -2.277 1 93.5 48 LEU B O 1
ATOM 2321 N N . PRO B 1 49 ? -4.148 3.871 -0.911 1 90.56 49 PRO B N 1
ATOM 2322 C CA . PRO B 1 49 ? -4.25 2.924 -2.023 1 90.56 49 PRO B CA 1
ATOM 2323 C C . PRO B 1 49 ? -5.602 2.986 -2.732 1 90.56 49 PRO B C 1
ATOM 2325 O O . PRO B 1 49 ? -5.684 2.734 -3.938 1 90.56 49 PRO B O 1
ATOM 2328 N N . GLU B 1 50 ? -6.637 3.355 -2.012 1 87.38 50 GLU B N 1
ATOM 2329 C CA . GLU B 1 50 ? -7.984 3.391 -2.572 1 87.38 50 GLU B CA 1
ATOM 2330 C C . GLU B 1 50 ? -8.117 4.484 -3.629 1 87.38 50 GLU B C 1
ATOM 2332 O O . GLU B 1 50 ? -9.047 4.473 -4.434 1 87.38 50 GLU B O 1
ATOM 2337 N N . GLU B 1 51 ? -7.164 5.398 -3.561 1 89.5 51 GLU B N 1
ATOM 2338 C CA . GLU B 1 51 ? -7.211 6.512 -4.5 1 89.5 51 GLU B CA 1
ATOM 2339 C C . GLU B 1 51 ? -6.367 6.227 -5.738 1 89.5 51 GLU B C 1
ATOM 2341 O O . GLU B 1 51 ? -6.395 6.992 -6.703 1 89.5 51 GLU B O 1
ATOM 2346 N N . ILE B 1 52 ? -5.703 5.16 -5.73 1 91.31 52 ILE B N 1
ATOM 2347 C CA . ILE B 1 52 ? -4.824 4.848 -6.855 1 91.31 52 ILE B CA 1
ATOM 2348 C C . ILE B 1 52 ? -5.652 4.328 -8.031 1 91.31 52 ILE B C 1
ATOM 2350 O O . ILE B 1 52 ? -6.348 3.318 -7.906 1 91.31 52 ILE B O 1
ATOM 2354 N N . GLN B 1 53 ? -5.559 5.016 -9.109 1 83.81 53 GLN B N 1
ATOM 2355 C CA . GLN B 1 53 ? -6.285 4.617 -10.305 1 83.81 53 GLN B CA 1
ATOM 2356 C C . GLN B 1 53 ? -5.434 3.711 -11.195 1 83.81 53 GLN B C 1
ATOM 2358 O O . GLN B 1 53 ? -5.93 2.725 -11.742 1 83.81 53 GLN B O 1
ATOM 2363 N N . ARG B 1 54 ? -4.191 4.055 -11.336 1 88.44 54 ARG B N 1
ATOM 2364 C CA . ARG B 1 54 ? -3.217 3.312 -12.133 1 88.44 54 ARG B CA 1
ATOM 2365 C C . ARG B 1 54 ? -1.856 3.291 -11.445 1 88.44 54 ARG B C 1
ATOM 2367 O O . ARG B 1 54 ? -1.456 4.273 -10.82 1 88.44 54 ARG B O 1
ATOM 2374 N N . PHE B 1 55 ? -1.255 2.203 -11.648 1 93.94 55 PHE B N 1
ATOM 2375 C CA . PHE B 1 55 ? 0.09 2.084 -11.102 1 93.94 55 PHE B CA 1
ATOM 2376 C C . PHE B 1 55 ? 1.131 2.58 -12.094 1 93.94 55 PHE B C 1
ATOM 2378 O O . PHE B 1 55 ? 1.906 1.788 -12.641 1 93.94 55 PHE B O 1
ATOM 2385 N N . ASP B 1 56 ? 1.14 3.867 -12.258 1 93.25 56 ASP B N 1
ATOM 2386 C CA . ASP B 1 56 ? 2.074 4.547 -13.148 1 93.25 56 ASP B CA 1
ATOM 2387 C C . ASP B 1 56 ? 2.506 5.891 -12.57 1 93.25 56 ASP B C 1
ATOM 2389 O O . ASP B 1 56 ? 1.895 6.395 -11.625 1 93.25 56 ASP B O 1
ATOM 2393 N N . ASN B 1 57 ? 3.625 6.336 -12.938 1 92.62 57 ASN B N 1
ATOM 2394 C CA . ASN B 1 57 ? 4.133 7.645 -12.539 1 92.62 57 ASN B CA 1
ATOM 2395 C C . ASN B 1 57 ? 5.066 8.227 -13.594 1 92.62 57 ASN B C 1
ATOM 2397 O O . ASN B 1 57 ? 5.629 7.492 -14.414 1 92.62 57 ASN B O 1
ATOM 2401 N N . SER B 1 58 ? 5.238 9.523 -13.656 1 94.38 58 SER B N 1
ATOM 2402 C CA . SER B 1 58 ? 6.051 10.195 -14.664 1 94.38 58 SER B CA 1
ATOM 2403 C C . SER B 1 58 ? 7.438 10.531 -14.117 1 94.38 58 SER B C 1
ATOM 2405 O O . SER B 1 58 ? 8.273 11.094 -14.828 1 94.38 58 SER B O 1
ATOM 2407 N N . ILE B 1 59 ? 7.652 10.219 -12.852 1 94.19 59 ILE B N 1
ATOM 2408 C CA . ILE B 1 59 ? 8.953 10.492 -12.25 1 94.19 59 ILE B CA 1
ATOM 2409 C C . ILE B 1 59 ? 9.977 9.477 -12.75 1 94.19 59 ILE B C 1
ATOM 2411 O O . ILE B 1 59 ? 9.812 8.273 -12.547 1 94.19 59 ILE B O 1
ATOM 2415 N N . GLU B 1 60 ? 11 9.875 -13.336 1 87.19 60 GLU B N 1
ATOM 2416 C CA . GLU B 1 60 ? 11.984 8.984 -13.945 1 87.19 60 GLU B CA 1
ATOM 2417 C C . GLU B 1 60 ? 13.141 8.695 -12.992 1 87.19 60 GLU B C 1
ATOM 2419 O O . GLU B 1 60 ? 13.609 7.562 -12.898 1 87.19 60 GLU B O 1
ATOM 2424 N N . GLU B 1 61 ? 13.602 9.812 -12.312 1 89.06 61 GLU B N 1
ATOM 2425 C CA . GLU B 1 61 ? 14.711 9.688 -11.375 1 89.06 61 GLU B CA 1
ATOM 2426 C C . GLU B 1 61 ? 14.297 10.109 -9.969 1 89.06 61 GLU B C 1
ATOM 2428 O O . GLU B 1 61 ? 13.586 11.102 -9.789 1 89.06 61 GLU B O 1
ATOM 2433 N N . PRO B 1 62 ? 14.805 9.352 -9.07 1 92.81 62 PRO B N 1
ATOM 2434 C CA . PRO B 1 62 ? 14.445 9.68 -7.691 1 92.81 62 PRO B CA 1
ATOM 2435 C C . PRO B 1 62 ? 15.242 10.867 -7.145 1 92.81 62 PRO B C 1
ATOM 2437 O O . PRO B 1 62 ? 16.078 10.695 -6.258 1 92.81 62 PRO B O 1
ATOM 2440 N N . ALA B 1 63 ? 14.945 12.031 -7.555 1 95.56 63 ALA B N 1
ATOM 2441 C CA . ALA B 1 63 ? 15.547 13.273 -7.074 1 95.56 63 ALA B CA 1
ATOM 2442 C C . ALA B 1 63 ? 14.547 14.078 -6.25 1 95.56 63 ALA B C 1
ATOM 2444 O O . ALA B 1 63 ? 13.344 14.047 -6.512 1 95.56 63 ALA B O 1
ATOM 2445 N N . LEU B 1 64 ? 15.203 14.766 -5.316 1 97.94 64 LEU B N 1
ATOM 2446 C CA . LEU B 1 64 ? 14.375 15.547 -4.398 1 97.94 64 LEU B CA 1
ATOM 2447 C C . LEU B 1 64 ? 13.5 16.531 -5.16 1 97.94 64 LEU B C 1
ATOM 2449 O O . LEU B 1 64 ? 12.281 16.578 -4.941 1 97.94 64 LEU B O 1
ATOM 2453 N N . GLU B 1 65 ? 14.062 17.25 -6.109 1 97.69 65 GLU B N 1
ATOM 2454 C CA . GLU B 1 65 ? 13.328 18.219 -6.914 1 97.69 65 GLU B CA 1
ATOM 2455 C C . GLU B 1 65 ? 12.234 17.547 -7.738 1 97.69 65 GLU B C 1
ATOM 2457 O O . GLU B 1 65 ? 11.133 18.062 -7.863 1 97.69 65 GLU B O 1
ATOM 2462 N N . ALA B 1 66 ? 12.555 16.406 -8.305 1 97.56 66 ALA B N 1
ATOM 2463 C CA . ALA B 1 66 ? 11.594 15.664 -9.125 1 97.56 66 ALA B CA 1
ATOM 2464 C C . ALA B 1 66 ? 10.375 15.258 -8.305 1 97.56 66 ALA B C 1
ATOM 2466 O O . ALA B 1 66 ? 9.242 15.328 -8.789 1 97.56 66 ALA B O 1
ATOM 2467 N N . PHE B 1 67 ? 10.594 14.805 -7.098 1 98.44 67 PHE B N 1
ATOM 2468 C CA . PHE B 1 67 ? 9.492 14.445 -6.215 1 98.44 67 PHE B CA 1
ATOM 2469 C C . PHE B 1 67 ? 8.633 15.664 -5.891 1 98.44 67 PHE B C 1
ATOM 2471 O O . PHE B 1 67 ? 7.418 15.648 -6.098 1 98.44 67 PHE B O 1
ATOM 2478 N N . ILE B 1 68 ? 9.266 16.734 -5.441 1 98.56 68 ILE B N 1
ATOM 2479 C CA . ILE B 1 68 ? 8.555 17.922 -4.977 1 98.56 68 ILE B CA 1
ATOM 2480 C C . ILE B 1 68 ? 7.73 18.5 -6.121 1 98.56 68 ILE B C 1
ATOM 2482 O O . ILE B 1 68 ? 6.598 18.938 -5.918 1 98.56 68 ILE B O 1
ATOM 2486 N N . GLU B 1 69 ? 8.227 18.438 -7.316 1 98 69 GLU B N 1
ATOM 2487 C CA . GLU B 1 69 ? 7.551 18.984 -8.492 1 98 69 GLU B CA 1
ATOM 2488 C C . GLU B 1 69 ? 6.219 18.281 -8.742 1 98 69 GLU B C 1
ATOM 2490 O O . GLU B 1 69 ? 5.332 18.828 -9.391 1 98 69 GLU B O 1
ATOM 2495 N N . LYS B 1 70 ? 6.078 17.109 -8.18 1 97.88 70 LYS B N 1
ATOM 2496 C CA . LYS B 1 70 ? 4.879 16.328 -8.445 1 97.88 70 LYS B CA 1
ATOM 2497 C C . LYS B 1 70 ? 3.904 16.391 -7.273 1 97.88 70 LYS B C 1
ATOM 2499 O O . LYS B 1 70 ? 2.887 15.695 -7.262 1 97.88 70 LYS B O 1
ATOM 2504 N N . ALA B 1 71 ? 4.145 17.25 -6.332 1 97.56 71 ALA B N 1
ATOM 2505 C CA . ALA B 1 71 ? 3.354 17.297 -5.105 1 97.56 71 ALA B CA 1
ATOM 2506 C C . ALA B 1 71 ? 1.908 17.688 -5.402 1 97.56 71 ALA B C 1
ATOM 2508 O O . ALA B 1 71 ? 0.999 17.359 -4.641 1 97.56 71 ALA B O 1
ATOM 2509 N N . ASP B 1 72 ? 1.674 18.406 -6.457 1 96.25 72 ASP B N 1
ATOM 2510 C CA . ASP B 1 72 ? 0.316 18.828 -6.793 1 96.25 72 ASP B CA 1
ATOM 2511 C C . ASP B 1 72 ? -0.219 18.047 -7.992 1 96.25 72 ASP B C 1
ATOM 2513 O O . ASP B 1 72 ? -1.114 18.531 -8.695 1 96.25 72 ASP B O 1
ATOM 2517 N N . SER B 1 73 ? 0.34 16.891 -8.25 1 96.19 73 SER B N 1
ATOM 2518 C CA . SER B 1 73 ? -0.097 16.031 -9.344 1 96.19 73 SER B CA 1
ATOM 2519 C C . SER B 1 73 ? -1.482 15.445 -9.078 1 96.19 73 SER B C 1
ATOM 2521 O O . SER B 1 73 ? -1.861 15.242 -7.918 1 96.19 73 SER B O 1
ATOM 2523 N N . LEU B 1 74 ? -2.246 15.195 -10.156 1 94.44 74 LEU B N 1
ATOM 2524 C CA . LEU B 1 74 ? -3.516 14.492 -10.031 1 94.44 74 LEU B CA 1
ATOM 2525 C C . LEU B 1 74 ? -3.283 13 -9.781 1 94.44 74 LEU B C 1
ATOM 2527 O O . LEU B 1 74 ? -4.195 12.289 -9.352 1 94.44 74 LEU B O 1
ATOM 2531 N N . ASN B 1 75 ? -2.09 12.539 -10.086 1 95.25 75 ASN B N 1
ATOM 2532 C CA . ASN B 1 75 ? -1.691 11.172 -9.789 1 95.25 75 ASN B CA 1
ATOM 2533 C C . ASN B 1 75 ? -1.336 11 -8.312 1 95.25 75 ASN B C 1
ATOM 2535 O O . ASN B 1 75 ? -0.323 11.523 -7.848 1 95.25 75 ASN B O 1
ATOM 2539 N N . VAL B 1 76 ? -2.09 10.172 -7.598 1 96.06 76 VAL B N 1
ATOM 2540 C CA . VAL B 1 76 ? -1.978 10.094 -6.145 1 96.06 76 VAL B CA 1
ATOM 2541 C C . VAL B 1 76 ? -0.629 9.492 -5.762 1 96.06 76 VAL B C 1
ATOM 2543 O O . VAL B 1 76 ? -0.073 9.812 -4.711 1 96.06 76 VAL B O 1
ATOM 2546 N N . ILE B 1 77 ? -0.067 8.641 -6.613 1 97.25 77 ILE B N 1
ATOM 2547 C CA . ILE B 1 77 ? 1.252 8.078 -6.348 1 97.25 77 ILE B CA 1
ATOM 2548 C C . ILE B 1 77 ? 2.301 9.188 -6.359 1 97.25 77 ILE B C 1
ATOM 2550 O O . ILE B 1 77 ? 3.104 9.297 -5.426 1 97.25 77 ILE B O 1
ATOM 2554 N N . GLU B 1 78 ? 2.227 10.008 -7.367 1 97.56 78 GLU B N 1
ATOM 2555 C CA . GLU B 1 78 ? 3.135 11.148 -7.484 1 97.56 78 GLU B CA 1
ATOM 2556 C C . GLU B 1 78 ? 2.934 12.133 -6.336 1 97.56 78 GLU B C 1
ATOM 2558 O O . GLU B 1 78 ? 3.904 12.594 -5.734 1 97.56 78 GLU B O 1
ATOM 2563 N N . ARG B 1 79 ? 1.695 12.398 -6.016 1 97.44 79 ARG B N 1
ATOM 2564 C CA . ARG B 1 79 ? 1.368 13.344 -4.953 1 97.44 79 ARG B CA 1
ATOM 2565 C C . ARG B 1 79 ? 1.87 12.852 -3.604 1 97.44 79 ARG B C 1
ATOM 2567 O O . ARG B 1 79 ? 2.357 13.633 -2.787 1 97.44 79 ARG B O 1
ATOM 2574 N N . SER B 1 80 ? 1.745 11.547 -3.344 1 98 80 SER B N 1
ATOM 2575 C CA . SER B 1 80 ? 2.211 10.961 -2.094 1 98 80 SER B CA 1
ATOM 2576 C C . SER B 1 80 ? 3.725 11.086 -1.95 1 98 80 SER B C 1
ATOM 2578 O O . SER B 1 80 ? 4.219 11.5 -0.901 1 98 80 SER B O 1
ATOM 2580 N N . LEU B 1 81 ? 4.449 10.773 -3.018 1 98.31 81 LEU B N 1
ATOM 2581 C CA . LEU B 1 81 ? 5.898 10.906 -3.006 1 98.31 81 LEU B CA 1
ATOM 2582 C C . LEU B 1 81 ? 6.309 12.375 -2.881 1 98.31 81 LEU B C 1
ATOM 2584 O O . LEU B 1 81 ? 7.234 12.703 -2.137 1 98.31 81 LEU B O 1
ATOM 2588 N N . GLY B 1 82 ? 5.617 13.203 -3.607 1 98.44 82 GLY B N 1
ATOM 2589 C CA . GLY B 1 82 ? 5.887 14.633 -3.545 1 98.44 82 GLY B CA 1
ATOM 2590 C C . GLY B 1 82 ? 5.699 15.211 -2.158 1 98.44 82 GLY B C 1
ATOM 2591 O O . GLY B 1 82 ? 6.559 15.953 -1.669 1 98.44 82 GLY B O 1
ATOM 2592 N N . LEU B 1 83 ? 4.562 14.867 -1.521 1 98.62 83 LEU B N 1
ATOM 2593 C CA . LEU B 1 83 ? 4.293 15.406 -0.191 1 98.62 83 LEU B CA 1
ATOM 2594 C C . LEU B 1 83 ? 5.262 14.828 0.834 1 98.62 83 LEU B C 1
ATOM 2596 O O . LEU B 1 83 ? 5.699 15.531 1.748 1 98.62 83 LEU B O 1
ATOM 2600 N N . ALA B 1 84 ? 5.59 13.547 0.719 1 98.81 84 ALA B N 1
ATOM 2601 C CA . ALA B 1 84 ? 6.605 12.969 1.6 1 98.81 84 ALA B CA 1
ATOM 2602 C C . ALA B 1 84 ? 7.93 13.719 1.474 1 98.81 84 ALA B C 1
ATOM 2604 O O . ALA B 1 84 ? 8.617 13.953 2.471 1 98.81 84 ALA B O 1
ATOM 2605 N N . ALA B 1 85 ? 8.273 14.109 0.267 1 98.81 85 ALA B N 1
ATOM 2606 C CA . ALA B 1 85 ? 9.5 14.859 0.027 1 98.81 85 ALA B CA 1
ATOM 2607 C C . ALA B 1 85 ? 9.43 16.25 0.655 1 98.81 85 ALA B C 1
ATOM 2609 O O . ALA B 1 85 ? 10.383 16.703 1.291 1 98.81 85 ALA B O 1
ATOM 2610 N N . ILE B 1 86 ? 8.328 16.906 0.469 1 98.81 86 ILE B N 1
ATOM 2611 C CA . ILE B 1 86 ? 8.117 18.203 1.092 1 98.81 86 ILE B CA 1
ATOM 2612 C C . ILE B 1 86 ? 8.234 18.078 2.609 1 98.81 86 ILE B C 1
ATOM 2614 O O . ILE B 1 86 ? 8.859 18.922 3.264 1 98.81 86 ILE B O 1
ATOM 2618 N N . ASN B 1 87 ? 7.672 17.016 3.135 1 98.88 87 ASN B N 1
ATOM 2619 C CA . ASN B 1 87 ? 7.734 16.781 4.57 1 98.88 87 ASN B CA 1
ATOM 2620 C C . ASN B 1 87 ? 9.164 16.516 5.031 1 98.88 87 ASN B C 1
ATOM 2622 O O . ASN B 1 87 ? 9.57 16.953 6.109 1 98.88 87 ASN B O 1
ATOM 2626 N N . ALA B 1 88 ? 9.922 15.789 4.219 1 98.69 88 ALA B N 1
ATOM 2627 C CA . ALA B 1 88 ? 11.328 15.562 4.551 1 98.69 88 ALA B CA 1
ATOM 2628 C C . ALA B 1 88 ? 12.086 16.891 4.645 1 98.69 88 ALA B C 1
ATOM 2630 O O . ALA B 1 88 ? 12.828 17.125 5.605 1 98.69 88 ALA B O 1
ATOM 2631 N N . VAL B 1 89 ? 11.867 17.75 3.676 1 98.56 89 VAL B N 1
ATOM 2632 C CA . VAL B 1 89 ? 12.492 19.078 3.672 1 98.56 89 VAL B CA 1
ATOM 2633 C C . VAL B 1 89 ? 12.031 19.859 4.891 1 98.56 89 VAL B C 1
ATOM 2635 O O . VAL B 1 89 ? 12.844 20.516 5.562 1 98.56 89 VAL B O 1
ATOM 2638 N N . SER B 1 90 ? 10.75 19.812 5.172 1 98.56 90 SER B N 1
ATOM 2639 C CA . SER B 1 90 ? 10.18 20.516 6.309 1 98.56 90 SER B CA 1
ATOM 2640 C C . SER B 1 90 ? 10.797 20.062 7.621 1 98.56 90 SER B C 1
ATOM 2642 O O . SER B 1 90 ? 11.195 20.875 8.445 1 98.56 90 SER B O 1
ATOM 2644 N N . GLN B 1 91 ? 10.938 18.75 7.758 1 98 91 GLN B N 1
ATOM 2645 C CA . GLN B 1 91 ? 11.477 18.188 8.992 1 98 91 GLN B CA 1
ATOM 2646 C C . GLN B 1 91 ? 12.977 18.453 9.109 1 98 91 GLN B C 1
ATOM 2648 O O . GLN B 1 91 ? 13.516 18.5 10.219 1 98 91 GLN B O 1
ATOM 2653 N N . TYR B 1 92 ? 13.609 18.672 7.961 1 97.62 92 TYR B N 1
ATOM 2654 C CA . TYR B 1 92 ? 15.023 19.031 7.934 1 97.62 92 TYR B CA 1
ATOM 2655 C C . TYR B 1 92 ? 15.25 20.422 8.5 1 97.62 92 TYR B C 1
ATOM 2657 O O . TYR B 1 92 ? 16.25 20.672 9.188 1 97.62 92 TYR B O 1
ATOM 2665 N N . TYR B 1 93 ? 14.281 21.328 8.344 1 97.19 93 TYR B N 1
ATOM 2666 C CA . TYR B 1 93 ? 14.484 22.734 8.68 1 97.19 93 TYR B CA 1
ATOM 2667 C C . TYR B 1 93 ? 13.633 23.141 9.883 1 97.19 93 TYR B C 1
ATOM 2669 O O . TYR B 1 93 ? 13.82 24.219 10.445 1 97.19 93 TYR B O 1
ATOM 2677 N N . ILE B 1 94 ? 12.719 22.328 10.344 1 97.12 94 ILE B N 1
ATOM 2678 C CA . ILE B 1 94 ? 11.719 22.719 11.328 1 97.12 94 ILE B CA 1
ATOM 2679 C C . ILE B 1 94 ? 12.406 23.078 12.641 1 97.12 94 ILE B C 1
ATOM 2681 O O . ILE B 1 94 ? 13.391 22.453 13.039 1 97.12 94 ILE B O 1
ATOM 2685 N N . ASP B 1 95 ? 11.945 24.156 13.234 1 95.5 95 ASP B N 1
ATOM 2686 C CA . ASP B 1 95 ? 12.32 24.578 14.586 1 95.5 95 ASP B CA 1
ATOM 2687 C C . ASP B 1 95 ? 11.211 24.266 15.586 1 95.5 95 ASP B C 1
ATOM 2689 O O . ASP B 1 95 ? 10.125 24.844 15.531 1 95.5 95 ASP B O 1
ATOM 2693 N N . LEU B 1 96 ? 11.492 23.344 16.516 1 95.12 96 LEU B N 1
ATOM 2694 C CA . LEU B 1 96 ? 10.477 22.891 17.453 1 95.12 96 LEU B CA 1
ATOM 2695 C C . LEU B 1 96 ? 10.617 23.609 18.781 1 95.12 96 LEU B C 1
ATOM 2697 O O . LEU B 1 96 ? 10.141 23.109 19.812 1 95.12 96 LEU B O 1
ATOM 2701 N N . GLY B 1 97 ? 11.289 24.719 18.734 1 93.12 97 GLY B N 1
ATOM 2702 C CA . GLY B 1 97 ? 11.508 25.484 19.969 1 93.12 97 GLY B CA 1
ATOM 2703 C C . GLY B 1 97 ? 10.219 25.906 20.641 1 93.12 97 GLY B C 1
ATOM 2704 O O . GLY B 1 97 ? 10.133 25.922 21.859 1 93.12 97 GLY B O 1
ATOM 2705 N N . SER B 1 98 ? 9.203 26.188 19.906 1 92.56 98 SER B N 1
ATOM 2706 C CA . SER B 1 98 ? 7.945 26.688 20.453 1 92.56 98 SER B CA 1
ATOM 2707 C C . SER B 1 98 ? 6.887 25.594 20.5 1 92.56 98 SER B C 1
ATOM 2709 O O . SER B 1 98 ? 5.711 25.859 20.75 1 92.56 98 SER B O 1
ATOM 2711 N N . ALA B 1 99 ? 7.285 24.422 20.172 1 93.5 99 ALA B N 1
ATOM 2712 C CA . ALA B 1 99 ? 6.332 23.328 20.109 1 93.5 99 ALA B CA 1
ATOM 2713 C C . ALA B 1 99 ? 5.785 22.984 21.5 1 93.5 99 ALA B C 1
ATOM 2715 O O . ALA B 1 99 ? 6.492 23.109 22.5 1 93.5 99 ALA B O 1
ATOM 2716 N N . LYS B 1 100 ? 4.555 22.672 21.484 1 90.88 100 LYS B N 1
ATOM 2717 C CA . LYS B 1 100 ? 3.934 22.094 22.672 1 90.88 100 LYS B CA 1
ATOM 2718 C C . LYS B 1 100 ? 3.857 20.562 22.562 1 90.88 100 LYS B C 1
ATOM 2720 O O . LYS B 1 100 ? 3.619 20.031 21.484 1 90.88 100 LYS B O 1
ATOM 2725 N N . TRP B 1 101 ? 4.027 19.953 23.641 1 86.88 101 TRP B N 1
ATOM 2726 C CA . TRP B 1 101 ? 4.031 18.484 23.688 1 86.88 101 TRP B CA 1
ATOM 2727 C C . TRP B 1 101 ? 2.799 17.969 24.422 1 86.88 101 TRP B C 1
ATOM 2729 O O . TRP B 1 101 ? 2.916 17.328 25.469 1 86.88 101 TRP B O 1
ATOM 2739 N N . ILE B 1 102 ? 1.684 18.312 23.828 1 83.81 102 ILE B N 1
ATOM 2740 C CA . ILE B 1 102 ? 0.381 17.969 24.391 1 83.81 102 ILE B CA 1
ATOM 2741 C C . ILE B 1 102 ? -0.429 17.188 23.375 1 83.81 102 ILE B C 1
ATOM 2743 O O . ILE B 1 102 ? -0.039 17.078 22.203 1 83.81 102 ILE B O 1
ATOM 2747 N N . ASP B 1 103 ? -1.519 16.609 23.922 1 84.56 103 ASP B N 1
ATOM 2748 C CA . ASP B 1 103 ? -2.475 15.992 23.016 1 84.56 103 ASP B CA 1
ATOM 2749 C C . ASP B 1 103 ? -3.279 17.047 22.266 1 84.56 103 ASP B C 1
ATOM 2751 O O . ASP B 1 103 ? -3.67 18.062 22.844 1 84.56 103 ASP B O 1
ATOM 2755 N N . ALA B 1 104 ? -3.541 16.781 21.062 1 82.94 104 ALA B N 1
ATOM 2756 C CA . ALA B 1 104 ? -4.242 17.719 20.188 1 82.94 104 ALA B CA 1
ATOM 2757 C C . ALA B 1 104 ? -5.574 18.156 20.797 1 82.94 104 ALA B C 1
ATOM 2759 O O . ALA B 1 104 ? -6 19.297 20.625 1 82.94 104 ALA B O 1
ATOM 2760 N N . VAL B 1 105 ? -6.215 17.281 21.547 1 86.19 105 VAL B N 1
ATOM 2761 C CA . VAL B 1 105 ? -7.543 17.547 22.094 1 86.19 105 VAL B CA 1
ATOM 2762 C C . VAL B 1 105 ? -7.453 18.609 23.188 1 86.19 105 VAL B C 1
ATOM 2764 O O . VAL B 1 105 ? -8.438 19.297 23.469 1 86.19 105 VAL B O 1
ATOM 2767 N N . GLU B 1 106 ? -6.324 18.75 23.75 1 88.25 106 GLU B N 1
ATOM 2768 C CA . GLU B 1 106 ? -6.117 19.719 24.828 1 88.25 106 GLU B CA 1
ATOM 2769 C C . GLU B 1 106 ? -6.109 21.141 24.297 1 88.25 106 GLU B C 1
ATOM 2771 O O . GLU B 1 106 ? -6.211 22.094 25.062 1 88.25 106 GLU B O 1
ATOM 2776 N N . LEU B 1 107 ? -6.004 21.281 23.047 1 89.81 107 LEU B N 1
ATOM 2777 C CA . LEU B 1 107 ? -6.012 22.594 22.422 1 89.81 107 LEU B CA 1
ATOM 2778 C C . LEU B 1 107 ? -7.395 23.234 22.516 1 89.81 107 LEU B C 1
ATOM 2780 O O . LEU B 1 107 ? -7.531 24.453 22.375 1 89.81 107 LEU B O 1
ATOM 2784 N N . LEU B 1 108 ? -8.406 22.375 22.625 1 90.88 108 LEU B N 1
ATOM 2785 C CA . LEU B 1 108 ? -9.781 22.875 22.641 1 90.88 108 LEU B CA 1
ATOM 2786 C C . LEU B 1 108 ? -10.148 23.422 24.016 1 90.88 108 LEU B C 1
ATOM 2788 O O . LEU B 1 108 ? -9.883 22.766 25.031 1 90.88 108 LEU B O 1
ATOM 2792 N N . ASP B 1 109 ? -10.625 24.641 24 1 84.06 109 ASP B N 1
ATOM 2793 C CA . ASP B 1 109 ? -10.961 25.312 25.25 1 84.06 109 ASP B CA 1
ATOM 2794 C C . ASP B 1 109 ? -12.461 25.297 25.5 1 84.06 109 ASP B C 1
ATOM 2796 O O . ASP B 1 109 ? -13.211 24.625 24.781 1 84.06 109 ASP B O 1
ATOM 2800 N N . GLY B 1 110 ? -12.719 26.031 26.5 1 79.69 110 GLY B N 1
ATOM 2801 C CA . GLY B 1 110 ? -14.078 25.938 27.016 1 79.69 110 GLY B CA 1
ATOM 2802 C C . GLY B 1 110 ? -15.094 26.641 26.125 1 79.69 110 GLY B C 1
ATOM 2803 O O . GLY B 1 110 ? -16.297 26.438 26.281 1 79.69 110 GLY B O 1
ATOM 2804 N N . ASP B 1 111 ? -14.711 27.438 25.156 1 89.25 111 ASP B N 1
ATOM 2805 C CA . ASP B 1 111 ? -15.68 28.125 24.312 1 89.25 111 ASP B CA 1
ATOM 2806 C C . ASP B 1 111 ? -16.031 27.312 23.078 1 89.25 111 ASP B C 1
ATOM 2808 O O . ASP B 1 111 ? -16.906 27.672 22.297 1 89.25 111 ASP B O 1
ATOM 2812 N N . ILE B 1 112 ? -15.406 26.234 22.891 1 94.31 112 ILE B N 1
ATOM 2813 C CA . ILE B 1 112 ? -15.664 25.312 21.781 1 94.31 112 ILE B CA 1
ATOM 2814 C C . ILE B 1 112 ? -16.781 24.344 22.156 1 94.31 112 ILE B C 1
ATOM 2816 O O . ILE B 1 112 ? -16.719 23.719 23.219 1 94.31 112 ILE B O 1
ATOM 2820 N N . GLU B 1 113 ? -17.781 24.297 21.359 1 93.44 113 GLU B N 1
ATOM 2821 C CA . GLU B 1 113 ? -18.891 23.406 21.625 1 93.44 113 GLU B CA 1
ATOM 2822 C C . GLU B 1 113 ? -18.984 22.312 20.562 1 93.44 113 GLU B C 1
ATOM 2824 O O . GLU B 1 113 ? -19.047 21.125 20.875 1 93.44 113 GLU B O 1
ATOM 2829 N N . LYS B 1 114 ? -19.047 22.719 19.297 1 96.75 114 LYS B N 1
ATOM 2830 C CA . LYS B 1 114 ? -19.188 21.812 18.156 1 96.75 114 LYS B CA 1
ATOM 2831 C C . LYS B 1 114 ? -17.844 21.562 17.469 1 96.75 114 LYS B C 1
ATOM 2833 O O . LYS B 1 114 ? -17.172 22.516 17.078 1 96.75 114 LYS B O 1
ATOM 2838 N N . VAL B 1 115 ? -17.453 20.328 17.312 1 97.75 115 VAL B N 1
ATOM 2839 C CA . VAL B 1 115 ? -16.172 19.953 16.734 1 97.75 115 VAL B CA 1
ATOM 2840 C C . VAL B 1 115 ? -16.375 18.984 15.586 1 97.75 115 VAL B C 1
ATOM 2842 O O . VAL B 1 115 ? -17.156 18.031 15.695 1 97.75 115 VAL B O 1
ATOM 2845 N N . ALA B 1 116 ? -15.781 19.25 14.445 1 98.38 116 ALA B N 1
ATOM 2846 C CA . ALA B 1 116 ? -15.734 18.297 13.336 1 98.38 116 ALA B CA 1
ATOM 2847 C C . ALA B 1 116 ? -14.422 17.531 13.32 1 98.38 116 ALA B C 1
ATOM 2849 O O . ALA B 1 116 ? -13.352 18.109 13.492 1 98.38 116 ALA B O 1
ATOM 2850 N N . VAL B 1 117 ? -14.484 16.266 13.188 1 98 117 VAL B N 1
ATOM 2851 C CA . VAL B 1 117 ? -13.328 15.406 12.984 1 98 117 VAL B CA 1
ATOM 2852 C C . VAL B 1 117 ? -13.328 14.859 11.562 1 98 117 VAL B C 1
ATOM 2854 O O . VAL B 1 117 ? -14.258 14.148 11.156 1 98 117 VAL B O 1
ATOM 2857 N N . ILE B 1 118 ? -12.289 15.273 10.766 1 98.12 118 ILE B N 1
ATOM 2858 C CA . ILE B 1 118 ? -12.148 14.812 9.391 1 98.12 118 ILE B CA 1
ATOM 2859 C C . ILE B 1 118 ? -11.242 13.594 9.344 1 98.12 118 ILE B C 1
ATOM 2861 O O . ILE B 1 118 ? -10.016 13.711 9.461 1 98.12 118 ILE B O 1
ATOM 2865 N N . GLY B 1 119 ? -11.75 12.461 8.953 1 96.19 119 GLY B N 1
ATOM 2866 C CA . GLY B 1 119 ? -11.094 11.18 9.156 1 96.19 119 GLY B CA 1
ATOM 2867 C C . GLY B 1 119 ? -11.422 10.555 10.5 1 96.19 119 GLY B C 1
ATOM 2868 O O . GLY B 1 119 ? -11.227 11.172 11.547 1 96.19 119 GLY B O 1
ATOM 2869 N N . ASN B 1 120 ? -11.992 9.383 10.453 1 94.31 120 ASN B N 1
ATOM 2870 C CA . ASN B 1 120 ? -12.344 8.703 11.695 1 94.31 120 ASN B CA 1
ATOM 2871 C C . ASN B 1 120 ? -11.094 8.242 12.445 1 94.31 120 ASN B C 1
ATOM 2873 O O . ASN B 1 120 ? -10.547 7.18 12.141 1 94.31 120 ASN B O 1
ATOM 2877 N N . MET B 1 121 ? -10.703 8.984 13.453 1 93.5 121 MET B N 1
ATOM 2878 C CA . MET B 1 121 ? -9.594 8.695 14.359 1 93.5 121 MET B CA 1
ATOM 2879 C C . MET B 1 121 ? -10.109 8.32 15.75 1 93.5 121 MET B C 1
ATOM 2881 O O . MET B 1 121 ? -10.266 9.188 16.609 1 93.5 121 MET B O 1
ATOM 2885 N N . PRO B 1 122 ? -10.258 7.113 15.961 1 91.31 122 PRO B N 1
ATOM 2886 C CA . PRO B 1 122 ? -10.984 6.652 17.156 1 91.31 122 PRO B CA 1
ATOM 2887 C C . PRO B 1 122 ? -10.406 7.207 18.453 1 91.31 122 PRO B C 1
ATOM 2889 O O . PRO B 1 122 ? -11.148 7.652 19.328 1 91.31 122 PRO B O 1
ATOM 2892 N N . PRO B 1 123 ? -9.055 7.227 18.609 1 89.75 123 PRO B N 1
ATOM 2893 C CA . PRO B 1 123 ? -8.531 7.773 19.859 1 89.75 123 PRO B CA 1
ATOM 2894 C C . PRO B 1 123 ? -8.922 9.234 20.078 1 89.75 123 PRO B C 1
ATOM 2896 O O . PRO B 1 123 ? -9.227 9.633 21.203 1 89.75 123 PRO B O 1
ATOM 2899 N N . ILE B 1 124 ? -8.922 10 19.062 1 92.88 124 ILE B N 1
ATOM 2900 C CA . ILE B 1 124 ? -9.273 11.406 19.156 1 92.88 124 ILE B CA 1
ATOM 2901 C C . ILE B 1 124 ? -10.781 11.555 19.391 1 92.88 124 ILE B C 1
ATOM 2903 O O . ILE B 1 124 ? -11.211 12.336 20.234 1 92.88 124 ILE B O 1
ATOM 2907 N N . VAL B 1 125 ? -11.562 10.797 18.656 1 95.19 125 VAL B N 1
ATOM 2908 C CA . VAL B 1 125 ? -13.016 10.844 18.781 1 95.19 125 VAL B CA 1
ATOM 2909 C C . VAL B 1 125 ? -13.438 10.477 20.188 1 95.19 125 VAL B C 1
ATOM 2911 O O . VAL B 1 125 ? -14.266 11.164 20.797 1 95.19 125 VAL B O 1
ATOM 2914 N N . ARG B 1 126 ? -12.859 9.445 20.703 1 94.44 126 ARG B N 1
ATOM 2915 C CA . ARG B 1 126 ? -13.164 9 22.062 1 94.44 126 ARG B CA 1
ATOM 2916 C C . ARG B 1 126 ? -12.836 10.086 23.078 1 94.44 126 ARG B C 1
ATOM 2918 O O . ARG B 1 126 ? -13.625 10.367 23.984 1 94.44 126 ARG B O 1
ATOM 2925 N N . ALA B 1 127 ? -11.68 10.648 22.969 1 93.62 127 ALA B N 1
ATOM 2926 C CA . ALA B 1 127 ? -11.234 11.68 23.891 1 93.62 127 ALA B CA 1
ATOM 2927 C C . ALA B 1 127 ? -12.172 12.891 23.859 1 93.62 127 ALA B C 1
ATOM 2929 O O . ALA B 1 127 ? -12.492 13.469 24.906 1 93.62 127 ALA B O 1
ATOM 2930 N N . LEU B 1 128 ? -12.594 13.273 22.719 1 94.69 128 LEU B N 1
ATOM 2931 C CA . LEU B 1 128 ? -13.477 14.422 22.562 1 94.69 128 LEU B CA 1
ATOM 2932 C C . LEU B 1 128 ? -14.852 14.141 23.156 1 94.69 128 LEU B C 1
ATOM 2934 O O . LEU B 1 128 ? -15.445 15 23.812 1 94.69 128 LEU B O 1
ATOM 2938 N N . ARG B 1 129 ? -15.312 12.984 22.922 1 93.81 129 ARG B N 1
ATOM 2939 C CA . ARG B 1 129 ? -16.609 12.594 23.469 1 93.81 129 ARG B CA 1
ATOM 2940 C C . ARG B 1 129 ? -16.578 12.578 25 1 93.81 129 ARG B C 1
ATOM 2942 O O . ARG B 1 129 ? -17.516 13.023 25.641 1 93.81 129 ARG B O 1
ATOM 2949 N N . GLU B 1 130 ? -15.516 12.031 25.484 1 94 130 GLU B N 1
ATOM 2950 C CA . GLU B 1 130 ? -15.344 11.969 26.938 1 94 130 GLU B CA 1
ATOM 2951 C C . GLU B 1 130 ? -15.328 13.359 27.562 1 94 130 GLU B C 1
ATOM 2953 O O . GLU B 1 130 ? -15.727 13.539 28.703 1 94 130 GLU B O 1
ATOM 2958 N N . ARG B 1 131 ? -14.984 14.328 26.797 1 93.12 131 ARG B N 1
ATOM 2959 C CA . ARG B 1 131 ? -14.906 15.703 27.281 1 93.12 131 ARG B CA 1
ATOM 2960 C C . ARG B 1 131 ? -16.219 16.438 27.047 1 93.12 131 ARG B C 1
ATOM 2962 O O . ARG B 1 131 ? -16.375 17.594 27.438 1 93.12 131 ARG B O 1
ATOM 2969 N N . GLY B 1 132 ? -17.141 15.828 26.375 1 92.5 132 GLY B N 1
ATOM 2970 C CA . GLY B 1 132 ? -18.5 16.344 26.281 1 92.5 132 GLY B CA 1
ATOM 2971 C C . GLY B 1 132 ? -18.719 17.219 25.062 1 92.5 132 GLY B C 1
ATOM 2972 O O . GLY B 1 132 ? -19.719 17.938 24.984 1 92.5 132 GLY B O 1
ATOM 2973 N N . PHE B 1 133 ? -17.891 17.172 24.094 1 95 133 PHE B N 1
ATOM 2974 C CA . PHE B 1 133 ? -18.062 17.953 22.875 1 95 133 PHE B CA 1
ATOM 2975 C C . PHE B 1 133 ? -19.141 17.344 21.984 1 95 133 PHE B C 1
ATOM 2977 O O . PHE B 1 133 ? -19.328 16.125 21.953 1 95 133 PHE B O 1
ATOM 2984 N N . LYS B 1 134 ? -19.891 18.188 21.281 1 95.5 134 LYS B N 1
ATOM 2985 C CA . LYS B 1 134 ? -20.719 17.734 20.172 1 95.5 134 LYS B CA 1
ATOM 2986 C C . LYS B 1 134 ? -19.875 17.469 18.922 1 95.5 134 LYS B C 1
ATOM 2988 O O . LYS B 1 134 ? -19.234 18.391 18.406 1 95.5 134 LYS B O 1
ATOM 2993 N N . LEU B 1 135 ? -19.984 16.297 18.422 1 96.56 135 LEU B N 1
ATOM 2994 C CA . LEU B 1 135 ? -19.031 15.914 17.375 1 96.56 135 LEU B CA 1
ATOM 2995 C C . LEU B 1 135 ? -19.75 15.602 16.078 1 96.56 135 LEU B C 1
ATOM 2997 O O . LEU B 1 135 ? -20.828 15.023 16.078 1 96.56 135 LEU B O 1
ATOM 3001 N N . TYR B 1 136 ? -19.156 16.031 14.977 1 97.5 136 TYR B N 1
ATOM 3002 C CA . TYR B 1 136 ? -19.375 15.492 13.633 1 97.5 136 TYR B CA 1
ATOM 3003 C C . TYR B 1 136 ? -18.141 14.758 13.141 1 97.5 136 TYR B C 1
ATOM 3005 O O . TYR B 1 136 ? -17.094 15.375 12.922 1 97.5 136 TYR B O 1
ATOM 3013 N N . VAL B 1 137 ? -18.234 13.461 13 1 98.06 137 VAL B N 1
ATOM 3014 C CA . VAL B 1 137 ? -17.109 12.656 12.539 1 98.06 137 VAL B CA 1
ATOM 3015 C C . VAL B 1 137 ? -17.344 12.242 11.086 1 98.06 137 VAL B C 1
ATOM 3017 O O . VAL B 1 137 ? -18.297 11.516 10.781 1 98.06 137 VAL B O 1
ATOM 3020 N N . PHE B 1 138 ? -16.438 12.695 10.18 1 97.25 138 PHE B N 1
ATOM 3021 C CA . PHE B 1 138 ? -16.562 12.398 8.758 1 97.25 138 PHE B CA 1
ATOM 3022 C C . PHE B 1 138 ? -15.523 11.367 8.328 1 97.25 138 PHE B C 1
ATOM 3024 O O . PHE B 1 138 ? -14.375 11.414 8.766 1 97.25 138 PHE B O 1
ATOM 3031 N N . GLU B 1 139 ? -15.914 10.438 7.477 1 95.44 139 GLU B N 1
ATOM 3032 C CA . GLU B 1 139 ? -15.016 9.414 6.961 1 95.44 139 GLU B CA 1
ATOM 3033 C C . GLU B 1 139 ? -15.375 9.031 5.523 1 95.44 139 GLU B C 1
ATOM 3035 O O . GLU B 1 139 ? -16.531 8.719 5.23 1 95.44 139 GLU B O 1
ATOM 3040 N N . ARG B 1 140 ? -14.367 9.109 4.707 1 90.06 140 ARG B N 1
ATOM 3041 C CA . ARG B 1 140 ? -14.547 8.82 3.287 1 90.06 140 ARG B CA 1
ATOM 3042 C C . ARG B 1 140 ? -14.539 7.32 3.023 1 90.06 140 ARG B C 1
ATOM 3044 O O . ARG B 1 140 ? -15.258 6.836 2.148 1 90.06 140 ARG B O 1
ATOM 3051 N N . ASN B 1 141 ? -13.711 6.617 3.742 1 86.5 141 ASN B N 1
ATOM 3052 C CA . ASN B 1 141 ? -13.594 5.176 3.566 1 86.5 141 ASN B CA 1
ATOM 3053 C C . ASN B 1 141 ? -14.695 4.426 4.309 1 86.5 141 ASN B C 1
ATOM 3055 O O . ASN B 1 141 ? -14.672 4.336 5.535 1 86.5 141 ASN B O 1
ATOM 3059 N N . PRO B 1 142 ? -15.516 3.756 3.619 1 83.19 142 PRO B N 1
ATOM 3060 C CA . PRO B 1 142 ? -16.641 3.092 4.273 1 83.19 142 PRO B CA 1
ATOM 3061 C C . PRO B 1 142 ? -16.203 1.972 5.215 1 83.19 142 PRO B C 1
ATOM 3063 O O . PRO B 1 142 ? -16.922 1.65 6.172 1 83.19 142 PRO B O 1
ATOM 3066 N N . LYS B 1 143 ? -15.086 1.424 4.957 1 81.88 143 LYS B N 1
ATOM 3067 C CA . LYS B 1 143 ? -14.586 0.366 5.828 1 81.88 143 LYS B CA 1
ATOM 3068 C C . LYS B 1 143 ? -14.344 0.887 7.242 1 81.88 143 LYS B C 1
ATOM 3070 O O . LYS B 1 143 ? -14.281 0.106 8.195 1 81.88 143 LYS B O 1
ATOM 3075 N N . LEU B 1 144 ? -14.234 2.186 7.387 1 86.19 144 LEU B N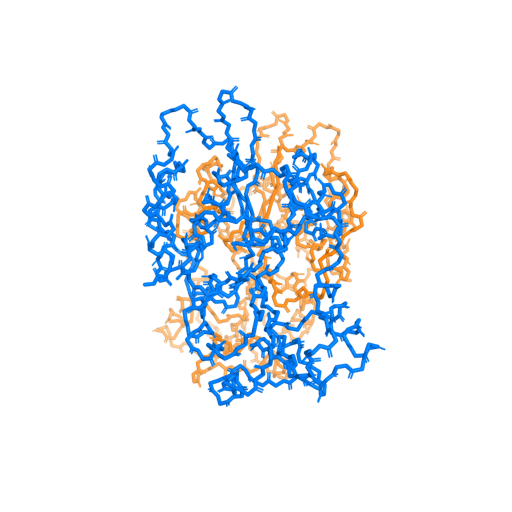 1
ATOM 3076 C CA . LEU B 1 144 ? -13.891 2.791 8.672 1 86.19 144 LEU B CA 1
ATOM 3077 C C . LEU B 1 144 ? -15.102 3.488 9.281 1 86.19 144 LEU B C 1
ATOM 3079 O O . LEU B 1 144 ? -14.969 4.238 10.25 1 86.19 144 LEU B O 1
ATOM 3083 N N . TRP B 1 145 ? -16.25 3.221 8.719 1 87.31 145 TRP B N 1
ATOM 3084 C CA . TRP B 1 145 ? -17.484 3.82 9.242 1 87.31 145 TRP B CA 1
ATOM 3085 C C . TRP B 1 145 ? -17.938 3.1 10.508 1 87.31 145 TRP B C 1
ATOM 3087 O O . TRP B 1 145 ? -17.719 1.893 10.656 1 87.31 145 TRP B O 1
ATOM 3097 N N . ASP B 1 146 ? -18.406 3.814 11.406 1 89.19 146 ASP B N 1
ATOM 3098 C CA . ASP B 1 146 ? -19.234 3.285 12.492 1 89.19 146 ASP B CA 1
ATOM 3099 C C . ASP B 1 146 ? -20.578 4.012 12.562 1 89.19 146 ASP B C 1
ATOM 3101 O O . ASP B 1 146 ? -20.969 4.703 11.625 1 89.19 146 ASP B O 1
ATOM 3105 N N . ARG B 1 147 ? -21.406 3.732 13.555 1 86.5 147 ARG B N 1
ATOM 3106 C CA . ARG B 1 147 ? -22.766 4.242 13.617 1 86.5 147 ARG B CA 1
ATOM 3107 C C . ARG B 1 147 ? -22.781 5.758 13.797 1 86.5 147 ARG B C 1
ATOM 3109 O O . ARG B 1 147 ? -23.812 6.402 13.594 1 86.5 147 ARG B O 1
ATOM 3116 N N . GLU B 1 148 ? -21.672 6.289 14.039 1 90.81 148 GLU B N 1
ATOM 3117 C CA . GLU B 1 148 ? -21.641 7.711 14.359 1 90.81 148 GLU B CA 1
ATOM 3118 C C . GLU B 1 148 ? -20.875 8.5 13.305 1 90.81 148 GLU B C 1
ATOM 3120 O O . GLU B 1 148 ? -20.656 9.703 13.461 1 90.81 148 GLU B O 1
ATOM 3125 N N . THR B 1 149 ? -20.438 7.848 12.266 1 94.69 149 THR B N 1
ATOM 3126 C CA . THR B 1 149 ? -19.672 8.508 11.219 1 94.69 149 THR B CA 1
ATOM 3127 C C . THR B 1 149 ? -20.594 9.047 10.125 1 94.69 149 THR B C 1
ATOM 3129 O O . THR B 1 149 ? -21.641 8.453 9.852 1 94.69 149 THR B O 1
ATOM 3132 N N . LEU B 1 150 ? -20.25 10.117 9.609 1 94.69 150 LEU B N 1
ATOM 3133 C CA . LEU B 1 150 ? -20.969 10.758 8.516 1 94.69 150 LEU B CA 1
ATOM 3134 C C . LEU B 1 150 ? -20.172 10.664 7.215 1 94.69 150 LEU B C 1
ATOM 3136 O O . LEU B 1 150 ? -18.938 10.57 7.246 1 94.69 150 LEU B O 1
ATOM 3140 N N . SER B 1 151 ? -20.891 10.695 6.109 1 92.75 151 SER B N 1
ATOM 3141 C CA . SER B 1 151 ? -20.25 10.812 4.797 1 92.75 151 SER B CA 1
ATOM 3142 C C . SER B 1 151 ? -19.516 12.141 4.652 1 92.75 151 SER B C 1
ATOM 3144 O O . SER B 1 151 ? -20 13.172 5.133 1 92.75 151 SER B O 1
ATOM 3146 N N . ASP B 1 152 ? -18.391 12.039 3.883 1 93.12 152 ASP B N 1
ATOM 3147 C CA . ASP B 1 152 ? -17.625 13.273 3.67 1 93.12 152 ASP B CA 1
ATOM 3148 C C . ASP B 1 152 ? -18.391 14.234 2.762 1 93.12 152 ASP B C 1
ATOM 3150 O O . ASP B 1 152 ? -18.078 15.43 2.721 1 93.12 152 ASP B O 1
ATOM 3154 N N . SER B 1 153 ? -19.484 13.797 2.098 1 90.44 153 SER B N 1
ATOM 3155 C CA . SER B 1 153 ? -20.312 14.664 1.27 1 90.44 153 SER B CA 1
ATOM 3156 C C . SER B 1 153 ? -21.047 15.688 2.119 1 90.44 153 SER B C 1
ATOM 3158 O O . SER B 1 153 ? -21.453 16.75 1.621 1 90.44 153 SER B O 1
ATOM 3160 N N . LEU B 1 154 ? -21.25 15.367 3.354 1 92.69 154 LEU B N 1
ATOM 3161 C CA . LEU B 1 154 ? -22.016 16.234 4.242 1 92.69 154 LEU B CA 1
ATOM 3162 C C . LEU B 1 154 ? -21.125 17.312 4.84 1 92.69 154 LEU B C 1
ATOM 3164 O O . LEU B 1 154 ? -21.609 18.234 5.496 1 92.69 154 LEU B O 1
ATOM 3168 N N . GLU B 1 155 ? -19.781 17.234 4.582 1 96.06 155 GLU B N 1
ATOM 3169 C CA . GLU B 1 155 ? -18.844 18.234 5.07 1 96.06 155 GLU B CA 1
ATOM 3170 C C . GLU B 1 155 ? -19.203 19.625 4.555 1 96.06 155 GLU B C 1
ATOM 3172 O O . GLU B 1 155 ? -19.094 20.609 5.289 1 96.06 155 GLU B O 1
ATOM 3177 N N . TYR B 1 156 ? -19.641 19.656 3.328 1 93.19 156 TYR B N 1
ATOM 3178 C CA . TYR B 1 156 ? -19.953 20.953 2.711 1 93.19 156 TYR B CA 1
ATOM 3179 C C . TYR B 1 156 ? -21.016 21.703 3.506 1 93.19 156 TYR B C 1
ATOM 3181 O O . TYR B 1 156 ? -20.922 22.922 3.674 1 93.19 156 TYR B O 1
ATOM 3189 N N . TRP B 1 157 ? -21.938 21.047 4.086 1 94.44 157 TRP B N 1
ATOM 3190 C CA . TRP B 1 157 ? -23.078 21.672 4.77 1 94.44 157 TRP B CA 1
ATOM 3191 C C . TRP B 1 157 ? -22.766 21.891 6.246 1 94.44 157 TRP B C 1
ATOM 3193 O O . TRP B 1 157 ? -23.219 22.859 6.844 1 94.44 157 TRP B O 1
ATOM 3203 N N . LEU B 1 158 ? -22.031 21.047 6.82 1 97.44 158 LEU B N 1
ATOM 3204 C CA . LEU B 1 158 ? -21.969 21.016 8.281 1 97.44 158 LEU B CA 1
ATOM 3205 C C . LEU B 1 158 ? -20.734 21.781 8.781 1 97.44 158 LEU B C 1
ATOM 3207 O O . LEU B 1 158 ? -20.734 22.281 9.906 1 97.44 158 LEU B O 1
ATOM 3211 N N . LEU B 1 159 ? -19.703 21.953 8.008 1 98.25 159 LEU B N 1
ATOM 3212 C CA . LEU B 1 159 ? -18.438 22.531 8.469 1 98.25 159 LEU B CA 1
ATOM 3213 C C . LEU B 1 159 ? -18.625 24 8.836 1 98.25 159 LEU B C 1
ATOM 3215 O O . LEU B 1 159 ? -18.016 24.5 9.789 1 98.25 159 LEU B O 1
ATOM 3219 N N . PRO B 1 160 ? -19.516 24.734 8.141 1 97.88 160 PRO B N 1
ATOM 3220 C CA . PRO B 1 160 ? -19.719 26.125 8.531 1 97.88 160 PRO B CA 1
ATOM 3221 C C . PRO B 1 160 ? -20.297 26.266 9.938 1 97.88 160 PRO B C 1
ATOM 3223 O O . PRO B 1 160 ? -20.25 27.359 10.531 1 97.88 160 PRO B O 1
ATOM 3226 N N . GLU B 1 161 ? -20.797 25.234 10.531 1 97.12 161 GLU B N 1
ATOM 3227 C CA . GLU B 1 161 ? -21.531 25.297 11.789 1 97.12 161 GLU B CA 1
ATOM 3228 C C . GLU B 1 161 ? -20.625 24.953 12.969 1 97.12 161 GLU B C 1
ATOM 3230 O O . GLU B 1 161 ? -21.047 25.062 14.125 1 97.12 161 GLU B O 1
ATOM 3235 N N . VAL B 1 162 ? -19.422 24.578 12.742 1 98.12 162 VAL B N 1
ATOM 3236 C CA . VAL B 1 162 ? -18.625 24.047 13.844 1 98.12 162 VAL B CA 1
ATOM 3237 C C . VAL B 1 162 ? -17.672 25.125 14.352 1 98.12 162 VAL B C 1
ATOM 3239 O O . VAL B 1 162 ? -17.344 26.078 13.633 1 98.12 162 VAL B O 1
ATOM 3242 N N . ASP B 1 163 ? -17.156 24.906 15.578 1 97.88 163 ASP B N 1
ATOM 3243 C CA . ASP B 1 163 ? -16.25 25.844 16.25 1 97.88 163 ASP B CA 1
ATOM 3244 C C . ASP B 1 163 ? -14.797 25.422 16.062 1 97.88 163 ASP B C 1
ATOM 3246 O O . ASP B 1 163 ? -13.891 26.25 16.188 1 97.88 163 ASP B O 1
ATOM 3250 N N . ALA B 1 164 ? -14.602 24.188 15.797 1 98.12 164 ALA B N 1
ATOM 3251 C CA . ALA B 1 164 ? -13.258 23.656 15.609 1 98.12 164 ALA B CA 1
ATOM 3252 C C . ALA B 1 164 ? -13.266 22.469 14.648 1 98.12 164 ALA B C 1
ATOM 3254 O O . ALA B 1 164 ? -14.258 21.75 14.555 1 98.12 164 ALA B O 1
ATOM 3255 N N . VAL B 1 165 ? -12.188 22.344 13.953 1 98.31 165 VAL B N 1
ATOM 3256 C CA . VAL B 1 165 ? -11.977 21.219 13.047 1 98.31 165 VAL B CA 1
ATOM 3257 C C . VAL B 1 165 ? -10.664 20.516 13.375 1 98.31 165 VAL B C 1
ATOM 3259 O O . VAL B 1 165 ? -9.625 21.172 13.516 1 98.31 165 VAL B O 1
ATOM 3262 N N . MET B 1 166 ? -10.711 19.266 13.586 1 97.88 166 MET B N 1
ATOM 3263 C CA . MET B 1 166 ? -9.539 18.406 13.641 1 97.88 166 MET B CA 1
ATOM 3264 C C . MET B 1 166 ? -9.453 17.516 12.406 1 97.88 166 MET B C 1
ATOM 3266 O O . MET B 1 166 ? -10.156 16.516 12.312 1 97.88 166 MET B O 1
ATOM 3270 N N . ALA B 1 167 ? -8.578 17.844 11.555 1 98.12 167 ALA B N 1
ATOM 3271 C CA . ALA B 1 167 ? -8.516 17.188 10.25 1 98.12 167 ALA B CA 1
ATOM 3272 C C . ALA B 1 167 ? -7.258 16.328 10.141 1 98.12 167 ALA B C 1
ATOM 3274 O O . ALA B 1 167 ? -6.152 16.781 10.438 1 98.12 167 ALA B O 1
ATOM 3275 N N . SER B 1 168 ? -7.484 15.031 9.773 1 97.56 168 SER B N 1
ATOM 3276 C CA . SER B 1 168 ? -6.32 14.25 9.367 1 97.56 168 SER B CA 1
ATOM 3277 C C . SER B 1 168 ? -5.562 14.945 8.234 1 97.56 168 SER B C 1
ATOM 3279 O O . SER B 1 168 ? -6.172 15.414 7.27 1 97.56 168 SER B O 1
ATOM 3281 N N . ALA B 1 169 ? -4.289 14.969 8.336 1 98 169 ALA B N 1
ATOM 3282 C CA . ALA B 1 169 ? -3.475 15.672 7.352 1 98 169 ALA B CA 1
ATOM 3283 C C . ALA B 1 169 ? -3.506 14.961 6.004 1 98 169 ALA B C 1
ATOM 3285 O O . ALA B 1 169 ? -3.078 15.516 4.988 1 98 169 ALA B O 1
ATOM 3286 N N . SER B 1 170 ? -4.094 13.805 5.98 1 96.94 170 SER B N 1
ATOM 3287 C CA . SER B 1 170 ? -4.246 13.102 4.711 1 96.94 170 SER B CA 1
ATOM 3288 C C . SER B 1 170 ? -5.148 13.875 3.754 1 96.94 170 SER B C 1
ATOM 3290 O O . SER B 1 170 ? -5.18 13.586 2.557 1 96.94 170 SER B O 1
ATOM 3292 N N . CYS B 1 171 ? -5.871 14.875 4.258 1 97.25 171 CYS B N 1
ATOM 3293 C CA . CYS B 1 171 ? -6.691 15.719 3.395 1 97.25 171 CYS B CA 1
ATOM 3294 C C . CYS B 1 171 ? -5.828 16.469 2.391 1 97.25 171 CYS B C 1
ATOM 3296 O O . CYS B 1 171 ? -6.324 16.938 1.363 1 97.25 171 CYS B O 1
ATOM 3298 N N . MET B 1 172 ? -4.539 16.578 2.666 1 96.88 172 MET B N 1
ATOM 3299 C CA . MET B 1 172 ? -3.623 17.156 1.685 1 96.88 172 MET B CA 1
ATOM 3300 C C . MET B 1 172 ? -3.42 16.203 0.51 1 96.88 172 MET B C 1
ATOM 3302 O O . MET B 1 172 ? -3.309 16.641 -0.636 1 96.88 172 MET B O 1
ATOM 3306 N N . ILE B 1 173 ? -3.381 14.906 0.772 1 96.31 173 ILE B N 1
ATOM 3307 C CA . ILE B 1 173 ? -3.121 13.898 -0.25 1 96.31 173 ILE B CA 1
ATOM 3308 C C . ILE B 1 173 ? -4.375 13.695 -1.102 1 96.31 173 ILE B C 1
ATOM 3310 O O . ILE B 1 173 ? -4.285 13.57 -2.326 1 96.31 173 ILE B O 1
ATOM 3314 N N . ASN B 1 174 ? -5.531 13.648 -0.442 1 92.44 174 ASN B N 1
ATOM 3315 C CA . ASN B 1 174 ? -6.723 13.367 -1.234 1 92.44 174 ASN B CA 1
ATOM 3316 C C . ASN B 1 174 ? -7.312 14.648 -1.824 1 92.44 174 ASN B C 1
ATOM 3318 O O . ASN B 1 174 ? -8.336 14.609 -2.506 1 92.44 174 ASN B O 1
ATOM 3322 N N . GLY B 1 175 ? -6.711 15.844 -1.496 1 92.25 175 GLY B N 1
ATOM 3323 C CA . GLY B 1 175 ? -7.012 17.078 -2.215 1 92.25 175 GLY B CA 1
ATOM 3324 C C . GLY B 1 175 ? -8.203 17.828 -1.648 1 92.25 175 GLY B C 1
ATOM 3325 O O . GLY B 1 175 ? -8.836 18.609 -2.35 1 92.25 175 GLY B O 1
ATOM 3326 N N . THR B 1 176 ? -8.531 17.625 -0.414 1 95.06 176 THR B N 1
ATOM 3327 C CA . THR B 1 176 ? -9.75 18.234 0.113 1 95.06 176 THR B CA 1
ATOM 3328 C C . THR B 1 176 ? -9.414 19.375 1.064 1 95.06 176 THR B C 1
ATOM 3330 O O . THR B 1 176 ? -10.305 20.109 1.504 1 95.06 176 THR B O 1
ATOM 3333 N N . LEU B 1 177 ? -8.156 19.641 1.292 1 97.19 177 LEU B N 1
ATOM 3334 C CA . LEU B 1 177 ? -7.766 20.625 2.287 1 97.19 177 LEU B CA 1
ATOM 3335 C C . LEU B 1 177 ? -8.352 22 1.943 1 97.19 177 LEU B C 1
ATOM 3337 O O . LEU B 1 177 ? -8.922 22.672 2.807 1 97.19 177 LEU B O 1
ATOM 3341 N N . ASP B 1 178 ? -8.273 22.391 0.708 1 96.44 178 ASP B N 1
ATOM 3342 C CA . ASP B 1 178 ? -8.773 23.703 0.292 1 96.44 178 ASP B CA 1
ATOM 3343 C C . ASP B 1 178 ? -10.273 23.828 0.58 1 96.44 178 ASP B C 1
ATOM 3345 O O . ASP B 1 178 ? -10.711 24.844 1.142 1 96.44 178 ASP B O 1
ATOM 3349 N N . MET B 1 179 ? -10.984 22.844 0.214 1 96.56 179 MET B N 1
ATOM 3350 C CA . MET B 1 179 ? -12.43 22.844 0.42 1 96.56 179 MET B CA 1
ATOM 3351 C C . MET B 1 179 ? -12.766 22.875 1.907 1 96.56 179 MET B C 1
ATOM 3353 O O . MET B 1 179 ? -13.648 23.625 2.332 1 96.56 179 MET B O 1
ATOM 3357 N N . LEU B 1 180 ? -12.047 22.094 2.695 1 98.25 180 LEU B N 1
ATOM 3358 C CA . LEU B 1 180 ? -12.281 22.047 4.137 1 98.25 180 LEU B CA 1
ATOM 3359 C C . LEU B 1 180 ? -12.062 23.406 4.77 1 98.25 180 LEU B C 1
ATOM 3361 O O . LEU B 1 180 ? -12.883 23.875 5.574 1 98.25 180 LEU B O 1
ATOM 3365 N N . LEU B 1 181 ? -10.977 24.047 4.379 1 98.06 181 LEU B N 1
ATOM 3366 C CA . LEU B 1 181 ? -10.648 25.344 4.926 1 98.06 181 LEU B CA 1
ATOM 3367 C C . LEU B 1 181 ? -11.68 26.391 4.508 1 98.06 181 LEU B C 1
ATOM 3369 O O . LEU B 1 181 ? -12.062 27.25 5.309 1 98.06 181 LEU B O 1
ATOM 3373 N N . ASP B 1 182 ? -12.117 26.281 3.309 1 97.5 182 ASP B N 1
ATOM 3374 C CA . ASP B 1 182 ? -13.125 27.219 2.799 1 97.5 182 ASP B CA 1
ATOM 3375 C C . ASP B 1 182 ? -14.438 27.078 3.568 1 97.5 182 ASP B C 1
ATOM 3377 O O . ASP B 1 182 ? -15.062 28.078 3.922 1 97.5 182 ASP B O 1
ATOM 3381 N N . ARG B 1 183 ? -14.797 25.875 3.83 1 97.56 183 ARG B N 1
ATOM 3382 C CA . ARG B 1 183 ? -16.094 25.609 4.441 1 97.56 183 ARG B CA 1
ATOM 3383 C C . ARG B 1 183 ? -16.047 25.812 5.949 1 97.56 183 ARG B C 1
ATOM 3385 O O . ARG B 1 183 ? -17.047 26.156 6.57 1 97.56 183 ARG B O 1
ATOM 3392 N N . ALA B 1 184 ? -14.859 25.719 6.578 1 97.88 184 ALA B N 1
ATOM 3393 C CA . ALA B 1 184 ? -14.711 25.828 8.023 1 97.88 184 ALA B CA 1
ATOM 3394 C C . ALA B 1 184 ? -14.227 27.219 8.43 1 97.88 184 ALA B C 1
ATOM 3396 O O . ALA B 1 184 ? -13.562 27.375 9.453 1 97.88 184 ALA B O 1
ATOM 3397 N N . LYS B 1 185 ? -14.5 28.203 7.676 1 96.38 185 LYS B N 1
ATOM 3398 C CA . LYS B 1 185 ? -13.977 29.562 7.883 1 96.38 185 LYS B CA 1
ATOM 3399 C C . LYS B 1 185 ? -14.438 30.125 9.227 1 96.38 185 LYS B C 1
ATOM 3401 O O . LYS B 1 185 ? -13.773 30.984 9.797 1 96.38 185 LYS B O 1
ATOM 3406 N N . ASN B 1 186 ? -15.516 29.641 9.766 1 96.31 186 ASN B N 1
ATOM 3407 C CA . ASN B 1 186 ? -16.047 30.156 11.023 1 96.31 186 ASN B CA 1
ATOM 3408 C C . ASN B 1 186 ? -15.398 29.469 12.227 1 96.31 186 ASN B C 1
ATOM 3410 O O . ASN B 1 186 ? -15.562 29.922 13.367 1 96.31 186 ASN B O 1
ATOM 3414 N N . ALA B 1 187 ? -14.727 28.375 12.023 1 97.62 187 ALA B N 1
ATOM 3415 C CA . ALA B 1 187 ? -14.086 27.656 13.117 1 97.62 187 ALA B CA 1
ATOM 3416 C C . ALA B 1 187 ? -12.938 28.453 13.711 1 97.62 187 ALA B C 1
ATOM 3418 O O . ALA B 1 187 ? -12.125 29.031 12.969 1 97.62 187 ALA B O 1
ATOM 3419 N N . ARG B 1 188 ? -12.805 28.516 14.945 1 96.25 188 ARG B N 1
ATOM 3420 C CA . ARG B 1 188 ? -11.742 29.219 15.648 1 96.25 188 ARG B CA 1
ATOM 3421 C C . ARG B 1 188 ? -10.43 28.438 15.586 1 96.25 188 ARG B C 1
ATOM 3423 O O . ARG B 1 188 ? -9.352 29.031 15.609 1 96.25 188 ARG B O 1
ATOM 3430 N N . ILE B 1 189 ? -10.617 27.156 15.5 1 96.81 189 ILE B N 1
ATOM 3431 C CA . ILE B 1 189 ? -9.453 26.281 15.453 1 96.81 189 ILE B CA 1
ATOM 3432 C C . ILE B 1 189 ? -9.562 25.359 14.242 1 96.81 189 ILE B C 1
ATOM 3434 O O . ILE B 1 189 ? -10.609 24.734 14.016 1 96.81 189 ILE B O 1
ATOM 3438 N N . PHE B 1 190 ? -8.578 25.328 13.477 1 98.19 190 PHE B N 1
ATOM 3439 C CA . PHE B 1 190 ? -8.359 24.312 12.453 1 98.19 190 PHE B CA 1
ATOM 3440 C C . PHE B 1 190 ? -7.023 23.609 12.656 1 98.19 190 PHE B C 1
ATOM 3442 O O . PHE B 1 190 ? -5.969 24.188 12.367 1 98.19 190 PHE B O 1
ATOM 3449 N N . LEU B 1 191 ? -7.121 22.406 13.078 1 97.69 191 LEU B N 1
ATOM 3450 C CA . LEU B 1 191 ? -5.934 21.625 13.406 1 97.69 191 LEU B CA 1
ATOM 3451 C C . LEU B 1 191 ? -5.695 20.547 12.359 1 97.69 191 LEU B C 1
ATOM 3453 O O . LEU B 1 191 ? -6.598 19.766 12.055 1 97.69 191 LEU B O 1
ATOM 3457 N N . LEU B 1 192 ? -4.527 20.562 11.766 1 97.75 192 LEU B N 1
ATOM 3458 C CA . LEU B 1 192 ? -4.062 19.438 10.961 1 97.75 192 LEU B CA 1
ATOM 3459 C C . LEU B 1 192 ? -3.301 18.438 11.82 1 97.75 192 LEU B C 1
ATOM 3461 O O . LEU B 1 192 ? -2.352 18.797 12.516 1 97.75 192 LEU B O 1
ATOM 3465 N N . THR B 1 193 ? -3.727 17.188 11.719 1 97.06 193 THR B N 1
ATOM 3466 C CA . THR B 1 193 ? -3.086 16.234 12.625 1 97.06 193 THR B CA 1
ATOM 3467 C C . THR B 1 193 ? -2.693 14.961 11.891 1 97.06 193 THR B C 1
ATOM 3469 O O . THR B 1 193 ? -3.229 14.664 10.82 1 97.06 193 THR B O 1
ATOM 3472 N N . GLY B 1 194 ? -1.706 14.273 12.508 1 96.5 194 GLY B N 1
ATOM 3473 C CA . GLY B 1 194 ? -1.198 13.016 11.977 1 96.5 194 GLY B CA 1
ATOM 3474 C C . GLY B 1 194 ? 0.187 13.141 11.375 1 96.5 194 GLY B C 1
ATOM 3475 O O . GLY B 1 194 ? 0.626 14.242 11.039 1 96.5 194 GLY B O 1
ATOM 3476 N N . PRO B 1 195 ? 0.779 12.039 11.102 1 97.44 195 PRO B N 1
ATOM 3477 C CA . PRO B 1 195 ? 2.162 12.039 10.617 1 97.44 195 PRO B CA 1
ATOM 3478 C C . PRO B 1 195 ? 2.312 12.719 9.266 1 97.44 195 PRO B C 1
ATOM 3480 O O . PRO B 1 195 ? 3.371 13.281 8.961 1 97.44 195 PRO B O 1
ATOM 3483 N N . THR B 1 196 ? 1.262 12.727 8.461 1 98.31 196 THR B N 1
ATOM 3484 C CA . THR B 1 196 ? 1.3 13.383 7.16 1 98.31 196 THR B CA 1
ATOM 3485 C C . THR B 1 196 ? 1.442 14.891 7.316 1 98.31 196 THR B C 1
ATOM 3487 O O . THR B 1 196 ? 1.895 15.578 6.395 1 98.31 196 THR B O 1
ATOM 3490 N N . GLY B 1 197 ? 1.117 15.453 8.422 1 98.12 197 GLY B N 1
ATOM 3491 C CA . GLY B 1 197 ? 1.106 16.891 8.648 1 98.12 197 GLY B CA 1
ATOM 3492 C C . GLY B 1 197 ? 2.453 17.438 9.086 1 98.12 197 GLY B C 1
ATOM 3493 O O . GLY B 1 197 ? 2.527 18.281 9.969 1 98.12 197 GLY B O 1
ATOM 3494 N N . GLN B 1 198 ? 3.529 16.984 8.516 1 98.19 198 GLN B N 1
ATOM 3495 C CA . GLN B 1 198 ? 4.883 17.312 8.938 1 98.19 198 GLN B CA 1
ATOM 3496 C C . GLN B 1 198 ? 5.359 18.609 8.273 1 98.19 198 GLN B C 1
ATOM 3498 O O . GLN B 1 198 ? 6.508 19.016 8.461 1 98.19 198 GLN B O 1
ATOM 3503 N N . VAL B 1 199 ? 4.531 19.297 7.527 1 97.81 199 VAL B N 1
ATOM 3504 C CA . VAL B 1 199 ? 4.918 20.469 6.738 1 97.81 199 VAL B CA 1
ATOM 3505 C C . VAL B 1 199 ? 5.344 21.609 7.664 1 97.81 199 VAL B C 1
ATOM 3507 O O . VAL B 1 199 ? 4.844 21.719 8.789 1 97.81 199 VAL B O 1
ATOM 3510 N N . LEU B 1 200 ? 6.273 22.453 7.188 1 97.75 200 LEU B N 1
ATOM 3511 C CA . LEU B 1 200 ? 6.703 23.625 7.934 1 97.75 200 LEU B CA 1
ATOM 3512 C C . LEU B 1 200 ? 5.516 24.516 8.281 1 97.75 200 LEU B C 1
ATOM 3514 O O . LEU B 1 200 ? 4.684 24.812 7.422 1 97.75 200 LEU B O 1
ATOM 3518 N N . PRO B 1 201 ? 5.48 24.922 9.531 1 97.06 201 PRO B N 1
ATOM 3519 C CA . PRO B 1 201 ? 4.391 25.828 9.906 1 97.06 201 PRO B CA 1
ATOM 3520 C C . PRO B 1 201 ? 4.34 27.078 9.047 1 97.06 201 PRO B C 1
ATOM 3522 O O . PRO B 1 201 ? 3.254 27.609 8.781 1 97.06 201 PRO B O 1
ATOM 3525 N N . GLU B 1 202 ? 5.473 27.594 8.586 1 96.75 202 GLU B N 1
ATOM 3526 C CA . GLU B 1 202 ? 5.555 28.781 7.746 1 96.75 202 GLU B CA 1
ATOM 3527 C C . GLU B 1 202 ? 4.781 28.594 6.445 1 96.75 202 GLU B C 1
ATOM 3529 O O . GLU B 1 202 ? 4.277 29.562 5.871 1 96.75 202 GLU B O 1
ATOM 3534 N N . PHE B 1 203 ? 4.707 27.312 5.969 1 97.81 203 PHE B N 1
ATOM 3535 C CA . PHE B 1 203 ? 3.971 27.031 4.742 1 97.81 203 PHE B CA 1
ATOM 3536 C C . PHE B 1 203 ? 2.475 27.219 4.953 1 97.81 203 PHE B C 1
ATOM 3538 O O . PHE B 1 203 ? 1.74 27.516 4.004 1 97.81 203 PHE B O 1
ATOM 3545 N N . LEU B 1 204 ? 2.029 27.109 6.176 1 97.75 204 LEU B N 1
ATOM 3546 C CA . LEU B 1 204 ? 0.604 27.094 6.488 1 97.75 204 LEU B CA 1
ATOM 3547 C C . LEU B 1 204 ? 0.118 28.484 6.863 1 97.75 204 LEU B C 1
ATOM 3549 O O . LEU B 1 204 ? -1.086 28.719 7.012 1 97.75 204 LEU B O 1
ATOM 3553 N N . GLN B 1 205 ? 1.032 29.438 7.027 1 97.12 205 GLN B N 1
ATOM 3554 C CA . GLN B 1 205 ? 0.647 30.781 7.398 1 97.12 205 GLN B CA 1
ATOM 3555 C C . GLN B 1 205 ? -0.295 31.391 6.359 1 97.12 205 GLN B C 1
ATOM 3557 O O . GLN B 1 205 ? -0.035 31.312 5.16 1 97.12 205 GLN B O 1
ATOM 3562 N N . GLY B 1 206 ? -1.396 31.922 6.84 1 95.56 206 GLY B N 1
ATOM 3563 C CA . GLY B 1 206 ? -2.344 32.594 5.973 1 95.56 206 GLY B CA 1
ATOM 3564 C C . GLY B 1 206 ? -3.334 31.656 5.316 1 95.56 206 GLY B C 1
ATOM 3565 O O . GLY B 1 206 ? -4.188 32.094 4.535 1 95.56 206 GLY B O 1
ATOM 3566 N N . THR B 1 207 ? -3.299 30.359 5.609 1 96.62 207 THR B N 1
ATOM 3567 C CA . THR B 1 207 ? -4.152 29.406 4.926 1 96.62 207 THR B CA 1
ATOM 3568 C C . THR B 1 207 ? -5.461 29.203 5.688 1 96.62 207 THR B C 1
ATOM 3570 O O . THR B 1 207 ? -6.43 28.672 5.141 1 96.62 207 THR B O 1
ATOM 3573 N N . GLY B 1 208 ? -5.473 29.531 6.984 1 97.19 208 GLY B N 1
ATOM 3574 C CA . GLY B 1 208 ? -6.59 29.234 7.867 1 97.19 208 GLY B CA 1
ATOM 3575 C C . GLY B 1 208 ? -6.297 28.109 8.836 1 97.19 208 GLY B C 1
ATOM 3576 O O . GLY B 1 208 ? -7.02 27.922 9.82 1 97.19 208 GLY B O 1
ATOM 3577 N N . VAL B 1 209 ? -5.273 27.344 8.555 1 98.31 209 VAL B N 1
ATOM 3578 C CA . VAL B 1 209 ? -4.82 26.359 9.531 1 98.31 209 VAL B CA 1
ATOM 3579 C C . VAL B 1 209 ? -4.254 27.062 10.758 1 98.31 209 VAL B C 1
ATOM 3581 O O . VAL B 1 209 ? -3.408 27.953 10.633 1 98.31 209 VAL B O 1
ATOM 3584 N N . THR B 1 210 ? -4.711 26.688 11.898 1 97.19 210 THR B N 1
ATOM 3585 C CA . THR B 1 210 ? -4.281 27.391 13.102 1 97.19 210 THR B CA 1
ATOM 3586 C C . THR B 1 210 ? -3.211 26.609 13.844 1 97.19 210 THR B C 1
ATOM 3588 O O . THR B 1 210 ? -2.381 27.188 14.547 1 97.19 210 THR B O 1
ATOM 3591 N N . HIS B 1 211 ? -3.285 25.297 13.758 1 97 211 HIS B N 1
ATOM 3592 C CA . HIS B 1 211 ? -2.34 24.422 14.445 1 97 211 HIS B CA 1
ATOM 3593 C C . HIS B 1 211 ? -1.991 23.203 13.602 1 97 211 HIS B C 1
ATOM 3595 O O . HIS B 1 211 ? -2.791 22.781 12.766 1 97 211 HIS B O 1
ATOM 3601 N N . VAL B 1 212 ? -0.834 22.688 13.836 1 97.44 212 VAL B N 1
ATOM 3602 C CA . VAL B 1 212 ? -0.438 21.391 13.305 1 97.44 212 VAL B CA 1
ATOM 3603 C C . VAL B 1 212 ? 0.027 20.469 14.438 1 97.44 212 VAL B C 1
ATOM 3605 O O . VAL B 1 212 ? 0.748 20.922 15.336 1 97.44 212 VAL B O 1
ATOM 3608 N N . ALA B 1 213 ? -0.51 19.328 14.523 1 96.62 213 ALA B N 1
ATOM 3609 C CA . ALA B 1 213 ? -0.077 18.266 15.422 1 96.62 213 ALA B CA 1
ATOM 3610 C C . ALA B 1 213 ? 0.495 17.078 14.648 1 96.62 213 ALA B C 1
ATOM 3612 O O . ALA B 1 213 ? -0.253 16.312 14.047 1 96.62 213 ALA B O 1
ATOM 3613 N N . SER B 1 214 ? 1.777 16.953 14.664 1 96.88 214 SER B N 1
ATOM 3614 C CA . SER B 1 214 ? 2.465 15.922 13.898 1 96.88 214 SER B CA 1
ATOM 3615 C C . SER B 1 214 ? 3.576 15.266 14.711 1 96.88 214 SER B C 1
ATOM 3617 O O . SER B 1 214 ? 3.502 15.219 15.938 1 96.88 214 SER B O 1
ATOM 3619 N N . MET B 1 215 ? 4.449 14.578 13.984 1 95.19 215 MET B N 1
ATOM 3620 C CA . MET B 1 215 ? 5.484 13.844 14.703 1 95.19 215 MET B CA 1
ATOM 3621 C C . MET B 1 215 ? 6.852 14.047 14.055 1 95.19 215 MET B C 1
ATOM 3623 O O . MET B 1 215 ? 6.953 14.094 12.828 1 95.19 215 MET B O 1
ATOM 3627 N N . LYS B 1 216 ? 7.824 14.203 14.906 1 96.06 216 LYS B N 1
ATOM 3628 C CA . LYS B 1 216 ? 9.219 14.219 14.484 1 96.06 216 LYS B CA 1
ATOM 3629 C C . LYS B 1 216 ? 9.883 12.867 14.711 1 96.06 216 LYS B C 1
ATOM 3631 O O . LYS B 1 216 ? 9.922 12.375 15.844 1 96.06 216 LYS B O 1
ATOM 3636 N N . VAL B 1 217 ? 10.383 12.289 13.641 1 97.38 217 VAL B N 1
ATOM 3637 C CA . VAL B 1 217 ? 11.055 11 13.758 1 97.38 217 VAL B CA 1
ATOM 3638 C C . VAL B 1 217 ? 12.414 11.18 14.438 1 97.38 217 VAL B C 1
ATOM 3640 O O . VAL B 1 217 ? 13.211 12.023 14.023 1 97.38 217 VAL B O 1
ATOM 3643 N N . VAL B 1 218 ? 12.672 10.406 15.406 1 96.12 218 VAL B N 1
ATOM 3644 C CA . VAL B 1 218 ? 13.898 10.523 16.188 1 96.12 218 VAL B CA 1
ATOM 3645 C C . VAL B 1 218 ? 14.875 9.422 15.789 1 96.12 218 VAL B C 1
ATOM 3647 O O . VAL B 1 218 ? 16.047 9.695 15.531 1 96.12 218 VAL B O 1
ATOM 3650 N N . ASN B 1 219 ? 14.469 8.203 15.781 1 97.69 219 ASN B N 1
ATOM 3651 C CA . ASN B 1 219 ? 15.258 7.078 15.297 1 97.69 219 ASN B CA 1
ATOM 3652 C C . ASN B 1 219 ? 14.859 6.68 13.875 1 97.69 219 ASN B C 1
ATOM 3654 O O . ASN B 1 219 ? 14.039 5.781 13.688 1 97.69 219 ASN B O 1
ATOM 3658 N N . ILE B 1 220 ? 15.562 7.277 12.953 1 98.19 220 ILE B N 1
ATOM 3659 C CA . ILE B 1 220 ? 15.188 7.191 11.547 1 98.19 220 ILE B CA 1
ATOM 3660 C C . ILE B 1 220 ? 15.281 5.742 11.07 1 98.19 220 ILE B C 1
ATOM 3662 O O . ILE B 1 220 ? 14.359 5.234 10.43 1 98.19 220 ILE B O 1
ATOM 3666 N N . GLU B 1 221 ? 16.375 5.113 11.352 1 97 221 GLU B N 1
ATOM 3667 C CA . GLU B 1 221 ? 16.594 3.74 10.906 1 97 221 GLU B CA 1
ATOM 3668 C C . GLU B 1 221 ? 15.492 2.814 11.406 1 97 221 GLU B C 1
ATOM 3670 O O . GLU B 1 221 ? 14.922 2.043 10.633 1 97 221 GLU B O 1
ATOM 3675 N N . ARG B 1 222 ? 15.18 2.889 12.609 1 96.88 222 ARG B N 1
ATOM 3676 C CA . ARG B 1 222 ? 14.156 2.037 13.195 1 96.88 222 ARG B CA 1
ATOM 3677 C C . ARG B 1 222 ? 12.766 2.418 12.688 1 96.88 222 ARG B C 1
ATOM 3679 O O . ARG B 1 222 ? 11.914 1.554 12.5 1 96.88 222 ARG B O 1
ATOM 3686 N N . ALA B 1 223 ? 12.508 3.707 12.539 1 97.81 223 ALA B N 1
ATOM 3687 C CA . ALA B 1 223 ? 11.227 4.164 12 1 97.81 223 ALA B CA 1
ATOM 3688 C C . ALA B 1 223 ? 10.984 3.586 10.609 1 97.81 223 ALA B C 1
ATOM 3690 O O . ALA B 1 223 ? 9.891 3.096 10.32 1 97.81 223 ALA B O 1
ATOM 3691 N N . ILE B 1 224 ? 12.031 3.633 9.766 1 97.81 224 ILE B N 1
ATOM 3692 C CA . ILE B 1 224 ? 11.914 3.117 8.406 1 97.81 224 ILE B CA 1
ATOM 3693 C C . ILE B 1 224 ? 11.672 1.609 8.445 1 97.81 224 ILE B C 1
ATOM 3695 O O . ILE B 1 224 ? 10.836 1.089 7.711 1 97.81 224 ILE B O 1
ATOM 3699 N N . LEU B 1 225 ? 12.391 0.938 9.344 1 97.25 225 LEU B N 1
ATOM 3700 C CA . LEU B 1 225 ? 12.188 -0.499 9.484 1 97.25 225 LEU B CA 1
ATOM 3701 C C . LEU B 1 225 ? 10.734 -0.807 9.852 1 97.25 225 LEU B C 1
ATOM 3703 O O . LEU B 1 225 ? 10.133 -1.731 9.297 1 97.25 225 LEU B O 1
ATOM 3707 N N . GLN B 1 226 ? 10.172 -0.059 10.742 1 97.06 226 GLN B N 1
ATOM 3708 C CA . GLN B 1 226 ? 8.797 -0.281 11.18 1 97.06 226 GLN B CA 1
ATOM 3709 C C . GLN B 1 226 ? 7.809 -0.022 10.047 1 97.06 226 GLN B C 1
ATOM 3711 O O . GLN B 1 226 ? 6.824 -0.749 9.891 1 97.06 226 GLN B O 1
ATOM 3716 N N . LEU B 1 227 ? 8.062 0.993 9.266 1 97.19 227 LEU B N 1
ATOM 3717 C CA . LEU B 1 227 ? 7.219 1.262 8.109 1 97.19 227 LEU B CA 1
ATOM 3718 C C . LEU B 1 227 ? 7.297 0.117 7.102 1 97.19 227 LEU B C 1
ATOM 3720 O O . LEU B 1 227 ? 6.281 -0.281 6.527 1 97.19 227 LEU B O 1
ATOM 3724 N N . LYS B 1 228 ? 8.516 -0.412 6.918 1 97.38 228 LYS B N 1
ATOM 3725 C CA . LYS B 1 228 ? 8.719 -1.511 5.98 1 97.38 228 LYS B CA 1
ATOM 3726 C C . LYS B 1 228 ? 8.07 -2.797 6.484 1 97.38 228 LYS B C 1
ATOM 3728 O O . LYS B 1 228 ? 7.758 -3.689 5.695 1 97.38 228 LYS B O 1
ATOM 3733 N N . LEU B 1 229 ? 7.891 -2.879 7.77 1 96.81 229 LEU B N 1
ATOM 3734 C CA . LEU B 1 229 ? 7.238 -4.039 8.367 1 96.81 229 LEU B CA 1
ATOM 3735 C C . LEU B 1 229 ? 5.738 -3.814 8.5 1 96.81 229 LEU B C 1
ATOM 3737 O O . LEU B 1 229 ? 5.004 -4.711 8.922 1 96.81 229 LEU B O 1
ATOM 3741 N N . GLY B 1 230 ? 5.289 -2.633 8.164 1 96 230 GLY B N 1
ATOM 3742 C CA . GLY B 1 230 ? 3.871 -2.318 8.211 1 96 230 GLY B CA 1
ATOM 3743 C C . GLY B 1 230 ? 3.34 -2.146 9.625 1 96 230 GLY B C 1
ATOM 3744 O O . GLY B 1 230 ? 2.195 -2.504 9.906 1 96 230 GLY B O 1
ATOM 3745 N N . CYS B 1 231 ? 4.184 -1.604 10.508 1 94.5 231 CYS B N 1
ATOM 3746 C CA . CYS B 1 231 ? 3.816 -1.439 11.906 1 94.5 231 CYS B CA 1
ATOM 3747 C C . CYS B 1 231 ? 3.697 0.036 12.273 1 94.5 231 CYS B C 1
ATOM 3749 O O . CYS B 1 231 ? 4.707 0.706 12.5 1 94.5 231 CYS B O 1
ATOM 3751 N N . PHE B 1 232 ? 2.49 0.488 12.484 1 93.69 232 PHE B N 1
ATOM 3752 C CA . PHE B 1 232 ? 2.295 1.898 12.797 1 93.69 232 PHE B CA 1
ATOM 3753 C C . PHE B 1 232 ? 2.756 2.211 14.211 1 93.69 232 PHE B C 1
ATOM 3755 O O . PHE B 1 232 ? 3.426 3.219 14.445 1 93.69 232 PHE B O 1
ATOM 3762 N N . LYS B 1 233 ? 2.379 1.375 15.148 1 92.62 233 LYS B N 1
ATOM 3763 C CA . LYS B 1 233 ? 2.768 1.619 16.531 1 92.62 233 LYS B CA 1
ATOM 3764 C C . LYS B 1 233 ? 4.285 1.685 16.672 1 92.62 233 LYS B C 1
ATOM 3766 O O . LYS B 1 233 ? 4.812 2.555 17.375 1 92.62 233 LYS B O 1
ATOM 3771 N N . GLY B 1 234 ? 4.984 0.829 16.031 1 92.81 234 GLY B N 1
ATOM 3772 C CA . GLY B 1 234 ? 6.438 0.856 16.047 1 92.81 234 GLY B CA 1
ATOM 3773 C C . GLY B 1 234 ? 7.016 2.143 15.5 1 92.81 234 GLY B C 1
ATOM 3774 O O . GLY B 1 234 ? 7.93 2.727 16.094 1 92.81 234 GLY B O 1
ATOM 3775 N N . PHE B 1 235 ? 6.426 2.561 14.406 1 95.44 235 PHE B N 1
ATOM 3776 C CA . PHE B 1 235 ? 6.844 3.824 13.812 1 95.44 235 PHE B CA 1
ATOM 3777 C C . PHE B 1 235 ? 6.617 4.98 14.773 1 95.44 235 PHE B C 1
ATOM 3779 O O . PHE B 1 235 ? 7.5 5.816 14.969 1 95.44 235 PHE B O 1
ATOM 3786 N N . SER B 1 236 ? 5.457 5.004 15.375 1 94.62 236 SER B N 1
ATOM 3787 C CA . SER B 1 236 ? 5.09 6.059 16.312 1 94.62 236 SER B CA 1
ATOM 3788 C C . SER B 1 236 ? 6.035 6.09 17.516 1 94.62 236 SER B C 1
ATOM 3790 O O . SER B 1 236 ? 6.398 7.16 18 1 94.62 236 SER B O 1
ATOM 3792 N N . ASP B 1 237 ? 6.488 4.91 17.938 1 94.94 237 ASP B N 1
ATOM 3793 C CA . ASP B 1 237 ? 7.367 4.797 19.109 1 94.94 237 ASP B CA 1
ATOM 3794 C C . ASP B 1 237 ? 8.734 5.406 18.812 1 94.94 237 ASP B C 1
ATOM 3796 O O . ASP B 1 237 ? 9.461 5.777 19.734 1 94.94 237 ASP B O 1
ATOM 3800 N N . GLU B 1 238 ? 9.039 5.492 17.562 1 96.06 238 GLU B N 1
ATOM 3801 C CA . GLU B 1 238 ? 10.336 6.039 17.172 1 96.06 238 GLU B CA 1
ATOM 3802 C C . GLU B 1 238 ? 10.234 7.531 16.859 1 96.06 238 GLU B C 1
ATOM 3804 O O . GLU B 1 238 ? 11.125 8.102 16.234 1 96.06 238 GLU B O 1
ATOM 3809 N N . SER B 1 239 ? 9.141 8.156 17.281 1 95.5 239 SER B N 1
ATOM 3810 C CA . SER B 1 239 ? 8.875 9.555 16.969 1 95.5 239 SER B CA 1
ATOM 3811 C C . SER B 1 239 ? 8.422 10.328 18.203 1 95.5 239 SER B C 1
ATOM 3813 O O . SER B 1 239 ? 8.055 9.734 19.219 1 95.5 239 SER B O 1
ATOM 3815 N N . ARG B 1 240 ? 8.539 11.602 18.109 1 94.06 240 ARG B N 1
ATOM 3816 C CA . ARG B 1 240 ? 8.039 12.516 19.141 1 94.06 240 ARG B CA 1
ATOM 3817 C C . ARG B 1 240 ? 6.93 13.406 18.594 1 94.06 240 ARG B C 1
ATOM 3819 O O . ARG B 1 240 ? 7.125 14.109 17.594 1 94.06 240 ARG B O 1
ATOM 3826 N N . LYS B 1 241 ? 5.848 13.406 19.297 1 94 241 LYS B N 1
ATOM 3827 C CA . LYS B 1 241 ? 4.707 14.203 18.859 1 94 241 LYS B CA 1
ATOM 3828 C C . LYS B 1 241 ? 4.879 15.664 19.25 1 94 241 LYS B C 1
ATOM 3830 O O . LYS B 1 241 ? 5.406 15.969 20.312 1 94 241 LYS B O 1
ATOM 3835 N N . TYR B 1 242 ? 4.48 16.531 18.359 1 95.56 242 TYR B N 1
ATOM 3836 C CA . TYR B 1 242 ? 4.527 17.969 18.656 1 95.56 242 TYR B CA 1
ATOM 3837 C C . TYR B 1 242 ? 3.275 18.672 18.156 1 95.56 242 TYR B C 1
ATOM 3839 O O . TYR B 1 242 ? 2.605 18.172 17.234 1 95.56 242 TYR B O 1
ATOM 3847 N N . VAL B 1 243 ? 2.934 19.734 18.797 1 96.31 243 VAL B N 1
ATOM 3848 C CA . VAL B 1 243 ? 1.894 20.656 18.344 1 96.31 243 VAL B CA 1
ATOM 3849 C C . VAL B 1 243 ? 2.482 22.047 18.141 1 96.31 243 VAL B C 1
ATOM 3851 O O . VAL B 1 243 ? 3.164 22.578 19.031 1 96.31 243 VAL B O 1
ATOM 3854 N N . LEU B 1 244 ? 2.266 22.578 17 1 96.69 244 LEU B N 1
ATOM 3855 C CA . LEU B 1 244 ? 2.73 23.922 16.703 1 96.69 244 LEU B CA 1
ATOM 3856 C C . LEU B 1 244 ? 1.562 24.828 16.312 1 96.69 244 LEU B C 1
ATOM 3858 O O . LEU B 1 244 ? 0.666 24.406 15.578 1 96.69 244 LEU B O 1
ATOM 3862 N N . GLU B 1 245 ? 1.572 25.969 16.891 1 95.38 245 GLU B N 1
ATOM 3863 C CA . GLU B 1 245 ? 0.644 27 16.438 1 95.38 245 GLU B CA 1
ATOM 3864 C C . GLU B 1 245 ? 1.171 27.719 15.195 1 95.38 245 GLU B C 1
ATOM 3866 O O . GLU B 1 245 ? 2.375 27.938 15.062 1 95.38 245 GLU B O 1
ATOM 3871 N N . ILE B 1 246 ? 0.245 27.953 14.281 1 96.12 246 ILE B N 1
ATOM 3872 C CA . ILE B 1 246 ? 0.62 28.609 13.031 1 96.12 246 ILE B CA 1
ATOM 3873 C C . ILE B 1 246 ? 0.521 30.125 13.18 1 96.12 246 ILE B C 1
ATOM 3875 O O . ILE B 1 246 ? -0.406 30.625 13.812 1 96.12 246 ILE B O 1
#